Protein AF-0000000070204855 (afdb_homodimer)

Secondary structure (DSSP, 8-state):
---TTTIIIIIHHHHTTGGGGSSS--EEE-TTHHHH-TTS-EEE-S---SGGGHHHHHHHHHHHHHHHTGGG-SEEEE--TT-EE-HHHHHHHHTTS-TTS-EEEE-EE-TTSTT-EE-TTT-EEEEHHHHHIIIIIHHHTHHHHHHHSS-SS---HHHHHHHHHHHTT-EE-----TTS--SEESS-HHHHHSTT-S-TT-HHHHHBSS---SS--TT--EESS--HHHHHHHHIIIII---/---TTTIIIIIHHHHTTGGGGSSS--EEE-TTHHHH-TTS-EEE-S---SGGGHHHHHHHHHHHHHHHTGGG-SEEEE--TT-EE-HHHHHHHHTTS-TTS-EEEE-EE-TTSTT-EE-TTT-EEEEHHHHHIIIIIHHHTHHHHHHHSS-SS---HHHHHHHHHHHTT-EE-----TTS--SEESS-HHHHHSTT-S-TT-HHHHHBSS---SS--TT--EESS--HHHHHHHHIIIII---

Organism: Mizuhopecten yessoensis (NCBI:txid6573)

Solvent-accessible surface area (backbone atoms only — not comparable to full-atom values): 25275 Å² total; per-residue (Å²): 64,48,31,53,84,36,34,63,74,23,34,47,4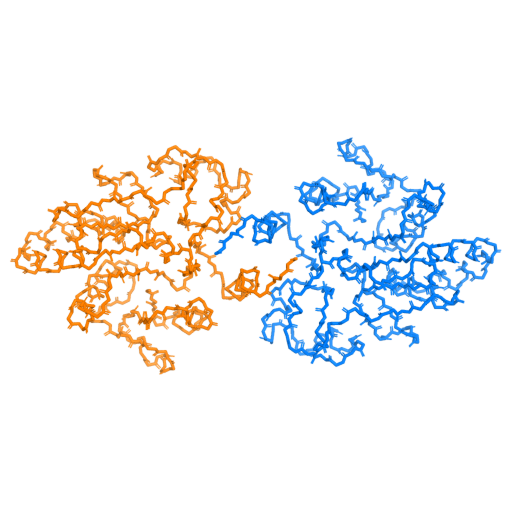6,36,52,74,40,53,42,64,71,44,96,73,70,70,43,41,16,22,63,68,19,42,81,65,34,77,89,49,63,50,44,65,39,101,35,68,79,52,82,90,33,42,42,59,44,53,51,51,47,52,49,49,39,56,75,74,41,42,90,80,46,53,66,48,75,48,42,38,43,33,36,48,51,39,58,64,28,47,49,60,66,47,67,85,54,63,37,79,43,40,30,32,37,31,26,54,25,35,69,100,24,94,85,22,23,37,35,52,50,20,11,36,35,30,14,36,34,24,50,47,38,52,46,54,49,30,58,75,43,28,68,56,36,50,55,70,52,35,72,85,54,98,61,58,44,30,53,43,49,26,44,46,32,50,74,62,63,29,41,72,49,82,56,47,46,100,87,52,21,48,23,35,27,62,44,38,60,42,44,54,53,37,85,78,57,56,58,88,85,38,71,65,70,76,28,50,57,63,79,88,49,90,45,64,30,43,51,42,24,24,28,6,79,42,49,54,56,49,44,50,37,48,46,37,41,70,73,49,50,53,119,64,48,32,54,85,36,35,62,74,23,32,49,44,36,53,74,40,55,42,63,69,45,98,73,70,69,42,41,18,20,64,67,21,41,83,66,32,77,90,47,61,52,45,62,38,101,36,67,80,54,81,88,33,43,44,59,45,52,51,52,48,52,48,50,40,56,76,74,41,41,90,79,45,52,67,48,75,49,42,38,40,33,37,48,51,39,58,64,27,46,50,60,67,47,66,84,54,61,36,79,42,41,30,32,37,31,26,55,24,35,67,101,25,94,83,23,25,36,35,51,49,19,11,35,36,31,16,37,34,25,51,48,38,51,46,55,51,31,58,72,44,28,67,55,37,50,54,71,53,33,71,85,55,99,61,58,45,30,52,43,49,25,45,45,34,50,73,63,61,27,41,71,51,83,57,48,46,100,86,51,20,47,23,36,28,62,44,37,61,41,44,53,53,37,85,78,57,57,58,88,85,38,71,64,71,76,27,51,56,65,79,87,49,89,44,64,30,42,51,42,24,24,29,5,78,42,50,54,57,50,43,50,37,47,46,38,41,69,71,49,49,52,120

Structure (mmCIF, N/CA/C/O backbone):
data_AF-0000000070204855-model_v1
#
loop_
_entity.id
_entity.type
_entity.pdbx_description
1 polymer 'N-acetylgalactosaminide beta-1,3-galactosyltransferase'
#
loop_
_atom_site.group_PDB
_atom_site.id
_atom_site.type_symbol
_atom_site.label_atom_id
_atom_site.label_alt_id
_atom_site.label_comp_id
_atom_site.label_asym_id
_atom_site.label_entity_id
_atom_site.label_seq_id
_atom_site.pdbx_PDB_ins_code
_atom_site.Cartn_x
_atom_site.Cartn_y
_atom_site.Cartn_z
_atom_site.occupancy
_atom_site.B_iso_or_equiv
_atom_site.auth_seq_id
_atom_site.auth_comp_id
_atom_site.auth_asym_id
_atom_site.auth_atom_id
_atom_site.pdbx_PDB_model_num
ATOM 1 N N . MET A 1 1 ? 4.879 17.109 13.07 1 97.69 1 MET A N 1
ATOM 2 C CA . MET A 1 1 ? 4.867 17.078 14.531 1 97.69 1 MET A CA 1
ATOM 3 C C . MET A 1 1 ? 5.391 15.75 15.055 1 97.69 1 MET A C 1
ATOM 5 O O . MET A 1 1 ? 4.973 14.688 14.594 1 97.69 1 MET A O 1
ATOM 9 N N . THR A 1 2 ? 6.324 15.773 15.938 1 97.69 2 THR A N 1
ATOM 10 C CA . THR A 1 2 ? 6.93 14.57 16.5 1 97.69 2 THR A CA 1
ATOM 11 C C . THR A 1 2 ? 7.227 14.773 17.984 1 97.69 2 THR A C 1
ATOM 13 O O . THR A 1 2 ? 6.691 15.688 18.625 1 97.69 2 THR A O 1
ATOM 16 N N . SER A 1 3 ? 7.883 13.797 18.656 1 96.94 3 SER A N 1
ATOM 17 C CA . SER A 1 3 ? 8.195 13.805 20.078 1 96.94 3 SER A CA 1
ATOM 18 C C . SER A 1 3 ? 9.516 13.094 20.359 1 96.94 3 SER A C 1
ATOM 20 O O . SER A 1 3 ? 10.055 12.406 19.5 1 96.94 3 SER A O 1
ATOM 22 N N . PRO A 1 4 ? 10.023 13.32 21.562 1 96 4 PRO A N 1
ATOM 23 C CA . PRO A 1 4 ? 11.242 12.586 21.906 1 96 4 PRO A CA 1
ATOM 24 C C . PRO A 1 4 ? 11.078 11.078 21.781 1 96 4 PRO A C 1
ATOM 26 O O . PRO A 1 4 ? 12.031 10.375 21.453 1 96 4 PRO A O 1
ATOM 29 N N . LEU A 1 5 ? 9.961 10.617 21.969 1 95.38 5 LEU A N 1
ATOM 30 C CA . LEU A 1 5 ? 9.703 9.18 21.969 1 95.38 5 LEU A CA 1
ATOM 31 C C . LEU A 1 5 ? 9.586 8.648 20.547 1 95.38 5 LEU A C 1
ATOM 33 O O . LEU A 1 5 ? 9.883 7.48 20.281 1 95.38 5 LEU A O 1
ATOM 37 N N . THR A 1 6 ? 9.164 9.5 19.562 1 97.12 6 THR A N 1
ATOM 38 C CA . THR A 1 6 ? 8.789 8.961 18.266 1 97.12 6 THR A CA 1
ATOM 39 C C . THR A 1 6 ? 9.672 9.539 17.156 1 97.12 6 THR A C 1
ATOM 41 O O . THR A 1 6 ? 9.594 9.117 16.016 1 97.12 6 THR A O 1
ATOM 44 N N . VAL A 1 7 ? 10.516 10.5 17.5 1 97.75 7 VAL A N 1
ATOM 45 C CA . VAL A 1 7 ? 11.312 11.188 16.484 1 97.75 7 VAL A CA 1
ATOM 46 C C . VAL A 1 7 ? 12.195 10.18 15.758 1 97.75 7 VAL A C 1
ATOM 48 O O . VAL A 1 7 ? 12.344 10.242 14.531 1 97.75 7 VAL A O 1
ATOM 51 N N . VAL A 1 8 ? 12.727 9.211 16.422 1 96.81 8 VAL A N 1
ATOM 52 C CA . VAL A 1 8 ? 13.586 8.211 15.789 1 96.81 8 VAL A CA 1
ATOM 53 C C . VAL A 1 8 ? 12.727 7.109 15.172 1 96.81 8 VAL A C 1
ATOM 55 O O . VAL A 1 8 ? 12.945 6.719 14.023 1 96.81 8 VAL A O 1
ATOM 58 N N . SER A 1 9 ? 11.727 6.656 15.844 1 97.19 9 SER A N 1
ATOM 59 C CA . SER A 1 9 ? 10.961 5.484 15.43 1 97.19 9 SER A CA 1
ATOM 60 C C . SER A 1 9 ? 9.945 5.844 14.352 1 97.19 9 SER A C 1
ATOM 62 O O . SER A 1 9 ? 9.461 4.965 13.633 1 97.19 9 SER A O 1
ATOM 64 N N . LYS A 1 10 ? 9.617 7.113 14.18 1 98.12 10 LYS A N 1
ATOM 65 C CA . LYS A 1 10 ? 8.586 7.48 13.211 1 98.12 10 LYS A CA 1
ATOM 66 C C . LYS A 1 10 ? 9.07 8.594 12.289 1 98.12 10 LYS A C 1
ATOM 68 O O . LYS A 1 10 ? 9.117 8.43 11.07 1 98.12 10 LYS A O 1
ATOM 73 N N . ALA A 1 11 ? 9.547 9.688 12.844 1 98.38 11 ALA A N 1
ATOM 74 C CA . ALA A 1 11 ? 9.875 10.867 12.055 1 98.38 11 ALA A CA 1
ATOM 75 C C . ALA A 1 11 ? 11.008 10.57 11.07 1 98.38 11 ALA A C 1
ATOM 77 O O . ALA A 1 11 ? 11.055 11.141 9.977 1 98.38 11 ALA A O 1
ATOM 78 N N . THR A 1 12 ? 11.898 9.727 11.445 1 97.62 12 THR A N 1
ATOM 79 C CA . THR A 1 12 ? 13 9.344 10.562 1 97.62 12 THR A CA 1
ATOM 80 C C . THR A 1 12 ? 12.461 8.797 9.242 1 97.62 12 THR A C 1
ATOM 82 O O . THR A 1 12 ? 13.023 9.07 8.18 1 97.62 12 THR A O 1
ATOM 85 N N . HIS A 1 13 ? 11.414 8.039 9.273 1 97.88 13 HIS A N 1
ATOM 86 C CA . HIS A 1 13 ? 10.852 7.418 8.078 1 97.88 13 HIS A CA 1
ATOM 87 C C . HIS A 1 13 ? 10.102 8.438 7.223 1 97.88 13 HIS A C 1
ATOM 89 O O . HIS A 1 13 ? 10.039 8.297 6 1 97.88 13 HIS A O 1
ATOM 95 N N . VAL A 1 14 ? 9.562 9.5 7.871 1 98.62 14 VAL A N 1
ATOM 96 C CA . VAL A 1 14 ? 9.016 10.625 7.121 1 98.62 14 VAL A CA 1
ATOM 97 C C . VAL A 1 14 ? 10.125 11.312 6.328 1 98.62 14 VAL A C 1
ATOM 99 O O . VAL A 1 14 ? 9.992 11.531 5.121 1 98.62 14 VAL A O 1
ATOM 102 N N . GLN A 1 15 ? 11.227 11.586 7.02 1 98.12 15 GLN A N 1
ATOM 103 C CA . GLN A 1 15 ? 12.375 12.227 6.391 1 98.12 15 GLN A CA 1
ATOM 104 C C . GLN A 1 15 ? 12.867 11.422 5.195 1 98.12 15 GLN A C 1
ATOM 106 O O . GLN A 1 15 ? 13.281 11.992 4.184 1 98.12 15 GLN A O 1
ATOM 111 N N . ASN A 1 16 ? 12.805 10.117 5.277 1 97.12 16 ASN A N 1
ATOM 112 C CA . ASN A 1 16 ? 13.398 9.227 4.281 1 97.12 16 ASN A CA 1
ATOM 113 C C . ASN A 1 16 ? 12.406 8.906 3.162 1 97.12 16 ASN A C 1
ATOM 115 O O . ASN A 1 16 ? 12.75 8.219 2.203 1 97.12 16 ASN A O 1
ATOM 119 N N . THR A 1 17 ? 11.195 9.359 3.232 1 97.88 17 THR A N 1
ATOM 120 C CA . THR A 1 17 ? 10.195 9.109 2.199 1 97.88 17 THR A CA 1
ATOM 121 C C . THR A 1 17 ? 9.625 10.414 1.666 1 97.88 17 THR A C 1
ATOM 123 O O . THR A 1 17 ? 10.305 11.141 0.938 1 97.88 17 THR A O 1
ATOM 126 N N . TRP A 1 18 ? 8.359 10.773 2.096 1 98.5 18 TRP A N 1
ATOM 127 C CA . TRP A 1 18 ? 7.699 11.906 1.446 1 98.5 18 TRP A CA 1
ATOM 128 C C . TRP A 1 18 ? 8.312 13.227 1.899 1 98.5 18 TRP A C 1
ATOM 130 O O . TRP A 1 18 ? 8.227 14.234 1.194 1 98.5 18 TRP A O 1
ATOM 140 N N . GLY A 1 19 ? 8.984 13.25 3.088 1 98.19 19 GLY A N 1
ATOM 141 C CA . GLY A 1 19 ? 9.625 14.461 3.566 1 98.19 19 GLY A CA 1
ATOM 142 C C . GLY A 1 19 ? 10.664 15.008 2.605 1 98.19 19 GLY A C 1
ATOM 143 O O . GLY A 1 19 ? 10.875 16.219 2.535 1 98.19 19 GLY A O 1
ATOM 144 N N . LYS A 1 20 ? 11.305 14.148 1.823 1 97.44 20 LYS A N 1
ATOM 145 C CA . LYS A 1 20 ? 12.344 14.531 0.873 1 97.44 20 LYS A CA 1
ATOM 146 C C . LYS A 1 20 ? 11.766 15.359 -0.275 1 97.44 20 LYS A C 1
ATOM 148 O O . LYS A 1 20 ? 12.508 16.031 -0.993 1 97.44 20 LYS A O 1
ATOM 153 N N . ARG A 1 21 ? 10.578 15.336 -0.423 1 97.56 21 ARG A N 1
ATOM 154 C CA . ARG A 1 21 ? 9.938 15.969 -1.568 1 97.56 21 ARG A CA 1
ATOM 155 C C . ARG A 1 21 ? 9.453 17.375 -1.214 1 97.56 21 ARG A C 1
ATOM 157 O O . ARG A 1 21 ? 8.984 18.109 -2.082 1 97.56 21 ARG A O 1
ATOM 164 N N . CYS A 1 22 ? 9.539 17.703 0.063 1 98 22 CYS A N 1
ATOM 165 C CA . CYS A 1 22 ? 9.188 19.047 0.505 1 98 22 CYS A CA 1
ATOM 166 C C . CYS A 1 22 ? 10.281 20.047 0.134 1 98 22 CYS A C 1
ATOM 168 O O . CYS A 1 22 ? 11.445 19.672 0 1 98 22 CYS A O 1
ATOM 170 N N . ASN A 1 23 ? 9.875 21.297 -0.132 1 98.12 23 ASN A N 1
ATOM 171 C CA . ASN A 1 23 ? 10.875 22.344 -0.291 1 98.12 23 ASN A CA 1
ATOM 172 C C . ASN A 1 23 ? 11.703 22.531 0.978 1 98.12 23 ASN A C 1
ATOM 174 O O . ASN A 1 23 ? 12.906 22.781 0.907 1 98.12 23 ASN A O 1
ATOM 178 N N . LYS A 1 24 ? 11.047 22.469 2.096 1 98.12 24 LYS A N 1
ATOM 179 C CA . LYS A 1 24 ? 11.648 22.469 3.426 1 98.12 24 LYS A CA 1
ATOM 180 C C . LYS A 1 24 ? 10.82 21.641 4.402 1 98.12 24 LYS A C 1
ATOM 182 O O . LYS A 1 24 ? 9.586 21.719 4.398 1 98.12 24 LYS A O 1
ATOM 187 N N . ILE A 1 25 ? 11.5 20.859 5.219 1 98.19 25 ILE A N 1
ATOM 188 C CA . ILE A 1 25 ? 10.812 20.094 6.246 1 98.19 25 ILE A CA 1
ATOM 189 C C . ILE A 1 25 ? 11.461 20.344 7.605 1 98.19 25 ILE A C 1
ATOM 191 O O . ILE A 1 25 ? 12.688 20.422 7.711 1 98.19 25 ILE A O 1
ATOM 195 N N . LEU A 1 26 ? 10.711 20.594 8.555 1 98.31 26 LEU A N 1
ATOM 196 C CA . LEU A 1 26 ? 11.117 20.734 9.945 1 98.31 26 LEU A CA 1
ATOM 197 C C . LEU A 1 26 ? 10.367 19.75 10.836 1 98.31 26 LEU A C 1
ATOM 199 O O . LEU A 1 26 ? 9.164 19.531 10.656 1 98.31 26 LEU A O 1
ATOM 203 N N . PHE A 1 27 ? 11.055 19.125 11.75 1 98.44 27 PHE A N 1
ATOM 204 C CA . PHE A 1 27 ? 10.422 18.266 12.734 1 98.44 27 PHE A CA 1
ATOM 205 C C . PHE A 1 27 ? 10.266 18.984 14.07 1 98.44 27 PHE A C 1
ATOM 207 O O . PHE A 1 27 ? 11.227 19.125 14.82 1 98.44 27 PHE A O 1
ATOM 214 N N . MET A 1 28 ? 9.008 19.422 14.328 1 98.12 28 MET A N 1
ATOM 215 C CA . MET A 1 28 ? 8.672 20.156 15.539 1 98.12 28 MET A CA 1
ATOM 216 C C . MET A 1 28 ? 8.477 19.219 16.719 1 98.12 28 MET A C 1
ATOM 218 O O . MET A 1 28 ? 7.594 18.359 16.688 1 98.12 28 MET A O 1
ATOM 222 N N . GLY A 1 29 ? 9.297 19.328 17.734 1 97.25 29 GLY A N 1
ATOM 223 C CA . GLY A 1 29 ? 9.211 18.469 18.906 1 97.25 29 GLY A CA 1
ATOM 224 C C . GLY A 1 29 ? 9.336 19.219 20.219 1 97.25 29 GLY A C 1
ATOM 225 O O . GLY A 1 29 ? 9.75 20.375 20.234 1 97.25 29 GLY A O 1
ATOM 226 N N . SER A 1 30 ? 8.875 18.531 21.281 1 96.06 30 SER A N 1
ATOM 227 C CA . SER A 1 30 ? 8.984 19.078 22.625 1 96.06 30 SER A CA 1
ATOM 228 C C . SER A 1 30 ? 10.406 18.953 23.156 1 96.06 30 SER A C 1
ATOM 230 O O . SER A 1 30 ? 11.297 18.453 22.453 1 96.06 30 SER A O 1
ATOM 232 N N . ASN A 1 31 ? 10.531 19.438 24.359 1 92.81 31 ASN A N 1
ATOM 233 C CA . ASN A 1 31 ? 11.836 19.391 25.016 1 92.81 31 ASN A CA 1
ATOM 234 C C . ASN A 1 31 ? 12.422 17.984 25 1 92.81 31 ASN A C 1
ATOM 236 O O . ASN A 1 31 ? 11.727 17.016 25.312 1 92.81 31 ASN A O 1
ATOM 240 N N . GLY A 1 32 ? 13.711 17.938 24.578 1 93.62 32 GLY A N 1
ATOM 241 C CA . GLY A 1 32 ? 14.398 16.656 24.578 1 93.62 32 GLY A CA 1
ATOM 242 C C . GLY A 1 32 ? 14.391 15.961 23.234 1 93.62 32 GLY A C 1
ATOM 243 O O . GLY A 1 32 ? 15.055 14.938 23.047 1 93.62 32 GLY A O 1
ATOM 244 N N . THR A 1 33 ? 13.711 16.516 22.281 1 95.25 33 THR A N 1
ATOM 245 C CA . THR A 1 33 ? 13.57 15.859 20.984 1 95.25 33 THR A CA 1
ATOM 246 C C . THR A 1 33 ? 14.875 15.938 20.188 1 95.25 33 THR A C 1
ATOM 248 O O . THR A 1 33 ? 15.281 14.961 19.562 1 95.25 33 THR A O 1
ATOM 251 N N . GLN A 1 34 ? 15.539 17.047 20.234 1 94.38 34 GLN A N 1
ATOM 252 C CA . GLN A 1 34 ? 16.719 17.281 19.406 1 94.38 34 GLN A CA 1
ATOM 253 C C . GLN A 1 34 ? 17.844 16.328 19.75 1 94.38 34 GLN A C 1
ATOM 255 O O . GLN A 1 34 ? 18.547 15.844 18.859 1 94.38 34 GLN A O 1
ATOM 260 N N . VAL A 1 35 ? 18.031 16.016 20.984 1 94.06 35 VAL A N 1
ATOM 261 C CA . VAL A 1 35 ? 19.141 15.164 21.422 1 94.06 35 VAL A CA 1
ATOM 262 C C . VAL A 1 35 ? 18.922 13.734 20.938 1 94.06 35 VAL A C 1
ATOM 264 O O . VAL A 1 35 ? 19.875 12.984 20.75 1 94.06 35 VAL A O 1
ATOM 267 N N . LYS A 1 36 ? 17.688 13.406 20.719 1 93.88 36 LYS A N 1
ATOM 268 C CA . LYS A 1 36 ? 17.359 12.039 20.297 1 93.88 36 LYS A CA 1
ATOM 269 C C . LYS A 1 36 ? 17.625 11.852 18.812 1 93.88 36 LYS A C 1
ATOM 271 O O . LYS A 1 36 ? 17.797 10.727 18.344 1 93.88 36 LYS A O 1
ATOM 276 N N . ALA A 1 37 ? 17.562 12.844 18.047 1 93 37 ALA A N 1
ATOM 277 C CA . ALA A 1 37 ? 17.672 12.719 16.594 1 93 37 ALA A CA 1
ATOM 278 C C . ALA A 1 37 ? 18.5 13.867 16 1 93 37 ALA A C 1
ATOM 280 O O . ALA A 1 37 ? 17.953 14.734 15.312 1 93 37 ALA A O 1
ATOM 281 N N . LYS A 1 38 ? 19.75 13.781 16.016 1 90.75 38 LYS A N 1
ATOM 282 C CA . LYS A 1 38 ? 20.656 14.828 15.555 1 90.75 38 LYS A CA 1
ATOM 283 C C . LYS A 1 38 ? 20.734 14.867 14.031 1 90.75 38 LYS A C 1
ATOM 285 O O . LYS A 1 38 ? 21.141 15.867 13.445 1 90.75 38 LYS A O 1
ATOM 290 N N . HIS A 1 39 ? 20.297 13.828 13.422 1 91.44 39 HIS A N 1
ATOM 291 C CA . HIS A 1 39 ? 20.391 13.711 11.969 1 91.44 39 HIS A CA 1
ATOM 292 C C . HIS A 1 39 ? 19.188 14.328 11.281 1 91.44 39 HIS A C 1
ATOM 294 O O . HIS A 1 39 ? 19.125 14.383 10.047 1 91.44 39 HIS A O 1
ATOM 300 N N . LEU A 1 40 ? 18.203 14.727 12.07 1 96.62 40 LEU A N 1
ATOM 301 C CA . LEU A 1 40 ? 16.984 15.32 11.523 1 96.62 40 LEU A CA 1
ATOM 302 C C . LEU A 1 40 ? 16.953 16.828 11.797 1 96.62 40 LEU A C 1
ATOM 304 O O . LEU A 1 40 ? 17.547 17.297 12.766 1 96.62 40 LEU A O 1
ATOM 308 N N . PRO A 1 41 ? 16.406 17.562 10.945 1 97.12 41 PRO A N 1
ATOM 309 C CA . PRO A 1 41 ? 16.219 19 11.219 1 97.12 41 PRO A CA 1
ATOM 310 C C . PRO A 1 41 ? 15.125 19.25 12.258 1 97.12 41 PRO A C 1
ATOM 312 O O . PRO A 1 41 ? 14.07 19.797 11.93 1 97.12 41 PRO A O 1
ATOM 315 N N . VAL A 1 42 ? 15.461 19.031 13.477 1 97.75 42 VAL A N 1
ATOM 316 C CA . VAL A 1 42 ? 14.523 19.141 14.594 1 97.75 42 VAL A CA 1
ATOM 317 C C . VAL A 1 42 ? 14.516 20.578 15.125 1 97.75 42 VAL A C 1
ATOM 319 O O . VAL A 1 42 ? 15.57 21.203 15.258 1 97.75 42 VAL A O 1
ATOM 322 N N . VAL A 1 43 ? 13.359 21.125 15.273 1 97.62 43 VAL A N 1
ATOM 323 C CA . VAL A 1 43 ? 13.156 22.344 16.062 1 97.62 43 VAL A CA 1
ATOM 324 C C . VAL A 1 43 ? 12.57 22 17.422 1 97.62 43 VAL A C 1
ATOM 326 O O . VAL A 1 43 ? 11.438 21.516 17.516 1 97.62 43 VAL A O 1
ATOM 329 N N . GLU A 1 44 ? 13.352 22.188 18.391 1 96.94 44 GLU A N 1
ATOM 330 C CA . GLU A 1 44 ? 12.875 21.922 19.75 1 96.94 44 GLU A CA 1
ATOM 331 C C . GLU A 1 44 ? 12.078 23.109 20.297 1 96.94 44 GLU A C 1
ATOM 333 O O . GLU A 1 44 ? 12.641 24.188 20.516 1 96.94 44 GLU A O 1
ATOM 338 N N . LEU A 1 45 ? 10.828 22.875 20.516 1 96.25 45 LEU A N 1
ATOM 339 C CA . LEU A 1 45 ? 9.93 23.922 21 1 96.25 45 LEU A CA 1
ATOM 340 C C . LEU A 1 45 ? 9.898 23.938 22.531 1 96.25 45 LEU A C 1
ATOM 342 O O . LEU A 1 45 ? 10.109 22.906 23.172 1 96.25 45 LEU A O 1
ATOM 346 N N . PRO A 1 46 ? 9.727 25.141 23.109 1 94.19 46 PRO A N 1
ATOM 347 C CA . PRO A 1 46 ? 9.688 25.266 24.562 1 94.19 46 PRO A CA 1
ATOM 348 C C . PRO A 1 46 ? 8.367 24.797 25.172 1 94.19 46 PRO A C 1
ATOM 350 O O . PRO A 1 46 ? 7.641 25.594 25.766 1 94.19 46 PRO A O 1
ATOM 353 N N . VAL A 1 47 ? 8.055 23.516 25 1 93.56 47 VAL A N 1
ATOM 354 C CA . VAL A 1 47 ? 6.809 22.938 25.469 1 93.56 47 VAL A CA 1
ATOM 355 C C . VAL A 1 47 ? 7.078 21.562 26.062 1 93.56 47 VAL A C 1
ATOM 357 O O . VAL A 1 47 ? 8.008 20.859 25.656 1 93.56 47 VAL A O 1
ATOM 360 N N . LYS A 1 48 ? 6.25 21.203 27.094 1 91.44 48 LYS A N 1
ATOM 361 C CA . LYS A 1 48 ? 6.336 19.859 27.672 1 91.44 48 LYS A CA 1
ATOM 362 C C . LYS A 1 48 ? 5.738 18.812 26.75 1 91.44 48 LYS A C 1
ATOM 364 O O . LYS A 1 48 ? 4.98 19.141 25.828 1 91.44 48 LYS A O 1
ATOM 369 N N . GLU A 1 49 ? 6.18 17.562 26.969 1 91.12 49 GLU A N 1
ATOM 370 C CA . GLU A 1 49 ? 5.645 16.469 26.172 1 91.12 49 GLU A CA 1
ATOM 371 C C . GLU A 1 49 ? 4.309 15.977 26.719 1 91.12 49 GLU A C 1
ATOM 373 O O . GLU A 1 49 ? 4.105 15.953 27.938 1 91.12 49 GLU A O 1
ATOM 378 N N . GLY A 1 50 ? 3.439 15.539 25.828 1 86.69 50 GLY A N 1
ATOM 379 C CA . GLY A 1 50 ? 2.152 14.992 26.234 1 86.69 50 GLY A CA 1
ATOM 380 C C . GLY A 1 50 ? 1.007 15.469 25.359 1 86.69 50 GLY A C 1
ATOM 381 O O . GLY A 1 50 ? 1.05 16.562 24.812 1 86.69 50 GLY A O 1
ATOM 382 N N . ARG A 1 51 ? -0.027 14.648 25.297 1 83.19 51 ARG A N 1
ATOM 383 C CA . ARG A 1 51 ? -1.184 14.969 24.469 1 83.19 51 ARG A CA 1
ATOM 384 C C . ARG A 1 51 ? -1.842 16.266 24.922 1 83.19 51 ARG A C 1
ATOM 386 O O . ARG A 1 51 ? -2.377 17.016 24.109 1 83.19 51 ARG A O 1
ATOM 393 N N . GLU A 1 52 ? -1.738 16.516 26.203 1 83.81 52 GLU A N 1
ATOM 394 C CA . GLU A 1 52 ? -2.379 17.688 26.781 1 83.81 52 GLU A CA 1
ATOM 395 C C . GLU A 1 52 ? -1.668 18.969 26.344 1 83.81 52 GLU A C 1
ATOM 397 O O . GLU A 1 52 ? -2.219 20.062 26.453 1 83.81 52 GLU A O 1
ATOM 402 N N . TYR A 1 53 ? -0.504 18.812 25.812 1 87.31 53 TYR A N 1
ATOM 403 C CA . TYR A 1 53 ? 0.264 20 25.438 1 87.31 53 TYR A CA 1
ATOM 404 C C . TYR A 1 53 ? 0.359 20.125 23.922 1 87.31 53 TYR A C 1
ATOM 406 O O . TYR A 1 53 ? 1.167 20.906 23.406 1 87.31 53 TYR A O 1
ATOM 414 N N . LEU A 1 54 ? -0.425 19.344 23.219 1 90.44 54 LEU A N 1
ATOM 415 C CA . LEU A 1 54 ? -0.322 19.328 21.766 1 90.44 54 LEU A CA 1
ATOM 416 C C . LEU A 1 54 ? -0.716 20.672 21.172 1 90.44 54 LEU A C 1
ATOM 418 O O . LEU A 1 54 ? -0.129 21.109 20.188 1 90.44 54 LEU A O 1
ATOM 422 N N . TRP A 1 55 ? -1.688 21.312 21.766 1 89.38 55 TRP A N 1
ATOM 423 C CA . TRP A 1 55 ? -2.072 22.625 21.25 1 89.38 55 TRP A CA 1
ATOM 424 C C . TRP A 1 55 ? -0.949 23.641 21.453 1 89.38 55 TRP A C 1
ATOM 426 O O . TRP A 1 55 ? -0.631 24.406 20.547 1 89.38 55 TRP A O 1
ATOM 436 N N . GLN A 1 56 ? -0.403 23.625 22.641 1 87.38 56 GLN A N 1
ATOM 437 C CA . GLN A 1 56 ? 0.719 24.516 22.891 1 87.38 56 GLN A CA 1
ATOM 438 C C . GLN A 1 56 ? 1.866 24.25 21.922 1 87.38 56 GLN A C 1
ATOM 440 O O . GLN A 1 56 ? 2.51 25.188 21.438 1 87.38 56 GLN A O 1
ATOM 445 N N . LYS A 1 57 ? 2.133 23.031 21.672 1 92.19 57 LYS A N 1
ATOM 446 C CA . LYS A 1 57 ? 3.182 22.656 20.734 1 92.19 57 LYS A CA 1
ATOM 447 C C . LYS A 1 57 ? 2.889 23.203 19.344 1 92.19 57 LYS A C 1
ATOM 449 O O . LYS A 1 57 ? 3.777 23.766 18.688 1 92.19 57 LYS A O 1
ATOM 454 N N . THR A 1 58 ? 1.649 23.094 18.891 1 93.75 58 THR A N 1
ATOM 455 C CA . THR A 1 58 ? 1.235 23.578 17.578 1 93.75 58 THR A CA 1
ATOM 456 C C . THR A 1 58 ? 1.357 25.094 17.5 1 93.75 58 THR A C 1
ATOM 458 O O . THR A 1 58 ? 1.853 25.641 16.516 1 93.75 58 THR A O 1
ATOM 461 N N . LYS A 1 59 ? 0.977 25.766 18.531 1 89.69 59 LYS A N 1
ATOM 462 C CA . LYS A 1 59 ? 1.097 27.219 18.594 1 89.69 59 LYS A CA 1
ATOM 463 C C . LYS A 1 59 ? 2.553 27.656 18.453 1 89.69 59 LYS A C 1
ATOM 465 O O . LYS A 1 59 ? 2.869 28.531 17.641 1 89.69 59 LYS A O 1
ATOM 470 N N . GLU A 1 60 ? 3.367 27.031 19.281 1 92.38 60 GLU A N 1
ATOM 471 C CA . GLU A 1 60 ? 4.785 27.375 19.266 1 92.38 60 GLU A CA 1
ATOM 472 C C . GLU A 1 60 ? 5.41 27.078 17.906 1 92.38 60 GLU A C 1
ATOM 474 O O . GLU A 1 60 ? 6.316 27.781 17.453 1 92.38 60 GLU A O 1
ATOM 479 N N . ALA A 1 61 ? 4.953 26.062 17.266 1 95.19 61 ALA A N 1
ATOM 480 C CA . ALA A 1 61 ? 5.449 25.719 15.938 1 95.19 61 ALA A CA 1
ATOM 481 C C . ALA A 1 61 ? 5.137 26.812 14.93 1 95.19 61 ALA A C 1
ATOM 483 O O . ALA A 1 61 ? 6.008 27.219 14.156 1 95.19 61 ALA A O 1
ATOM 484 N N . PHE A 1 62 ? 3.885 27.312 14.938 1 94.69 62 PHE A N 1
ATOM 485 C CA . PHE A 1 62 ? 3.518 28.359 13.984 1 94.69 62 PHE A CA 1
ATOM 486 C C . PHE A 1 62 ? 4.207 29.672 14.32 1 94.69 62 PHE A C 1
ATOM 488 O O . PHE A 1 62 ? 4.551 30.438 13.422 1 94.69 62 PHE A O 1
ATOM 495 N N . LEU A 1 63 ? 4.457 29.875 15.609 1 92.06 63 LEU A N 1
ATOM 496 C CA . LEU A 1 63 ? 5.242 31.047 16 1 92.06 63 LEU A CA 1
ATOM 497 C C . LEU A 1 63 ? 6.652 30.969 15.422 1 92.06 63 LEU A C 1
ATOM 499 O O . LEU A 1 63 ? 7.176 31.953 14.914 1 92.06 63 LEU A O 1
ATOM 503 N N . HIS A 1 64 ? 7.227 29.812 15.555 1 94.31 64 HIS A N 1
ATOM 504 C CA . HIS A 1 64 ? 8.555 29.594 15 1 94.31 64 HIS A CA 1
ATOM 505 C C . HIS A 1 64 ? 8.57 29.828 13.492 1 94.31 64 HIS A C 1
ATOM 507 O O . HIS A 1 64 ? 9.453 30.531 12.984 1 94.31 64 HIS A O 1
ATOM 513 N N . ILE A 1 65 ? 7.621 29.312 12.781 1 96.12 65 ILE A N 1
ATOM 514 C CA . ILE A 1 65 ? 7.516 29.438 11.328 1 96.12 65 ILE A CA 1
ATOM 515 C C . ILE A 1 65 ? 7.344 30.891 10.938 1 96.12 65 ILE A C 1
ATOM 517 O O . ILE A 1 65 ? 7.949 31.359 9.969 1 96.12 65 ILE A O 1
ATOM 521 N N . TYR A 1 66 ? 6.5 31.547 11.641 1 94.88 66 TYR A N 1
ATOM 522 C CA . TYR A 1 66 ? 6.266 32.969 11.398 1 94.88 66 TYR A CA 1
ATOM 523 C C . TYR A 1 66 ? 7.566 33.75 11.469 1 94.88 66 TYR A C 1
ATOM 525 O O . TYR A 1 66 ? 7.832 34.594 10.602 1 94.88 66 TYR A O 1
ATOM 533 N N . SER A 1 67 ? 8.391 33.469 12.414 1 93.44 67 SER A N 1
ATOM 534 C CA . SER A 1 67 ? 9.617 34.219 12.664 1 93.44 67 SER A CA 1
ATOM 535 C C . SER A 1 67 ? 10.719 33.812 11.695 1 93.44 67 SER A C 1
ATOM 537 O O . SER A 1 67 ? 11.516 34.656 11.266 1 93.44 67 SER A O 1
ATOM 539 N N . SER A 1 68 ? 10.734 32.594 11.281 1 94.75 68 SER A N 1
ATOM 540 C CA . SER A 1 68 ? 11.914 32.094 10.578 1 94.75 68 SER A CA 1
ATOM 541 C C . SER A 1 68 ? 11.656 32 9.078 1 94.75 68 SER A C 1
ATOM 543 O O . SER A 1 68 ? 12.562 32.219 8.266 1 94.75 68 SER A O 1
ATOM 545 N N . ASP A 1 69 ? 10.406 31.672 8.734 1 95.31 69 ASP A N 1
ATOM 546 C CA . ASP A 1 69 ? 10.266 31.156 7.371 1 95.31 69 ASP A CA 1
ATOM 547 C C . ASP A 1 69 ? 9.031 31.766 6.691 1 95.31 69 ASP A C 1
ATOM 549 O O . ASP A 1 69 ? 8.75 31.453 5.527 1 95.31 69 ASP A O 1
ATOM 553 N N . LEU A 1 70 ? 8.344 32.594 7.301 1 95.88 70 LEU A N 1
ATOM 554 C CA . LEU A 1 70 ? 7.035 33 6.797 1 95.88 70 LEU A CA 1
ATOM 555 C C . LEU A 1 70 ? 7.145 33.531 5.367 1 95.88 70 LEU A C 1
ATOM 557 O O . LEU A 1 70 ? 6.363 33.125 4.496 1 95.88 70 LEU A O 1
ATOM 561 N N . ASN A 1 71 ? 8.148 34.344 5.109 1 96.56 71 ASN A N 1
ATOM 562 C CA . ASN A 1 71 ? 8.234 35 3.818 1 96.56 71 ASN A CA 1
ATOM 563 C C . ASN A 1 71 ? 8.984 34.156 2.793 1 96.56 71 ASN A C 1
ATOM 565 O O . ASN A 1 71 ? 9.078 34.531 1.623 1 96.56 71 ASN A O 1
ATOM 569 N N . ASN A 1 72 ? 9.43 33 3.16 1 97.94 72 ASN A N 1
ATOM 570 C CA . ASN A 1 72 ? 10.219 32.156 2.275 1 97.94 72 ASN A CA 1
ATOM 571 C C . ASN A 1 72 ? 9.336 31.141 1.536 1 97.94 72 ASN A C 1
ATOM 573 O O . ASN A 1 72 ? 9.766 30.547 0.547 1 97.94 72 ASN A O 1
ATOM 577 N N . TYR A 1 73 ? 8.078 31 2.035 1 98.19 73 TYR A N 1
ATOM 578 C CA . TYR A 1 73 ? 7.219 29.969 1.453 1 98.19 73 TYR A CA 1
ATOM 579 C C . TYR A 1 73 ? 5.777 30.453 1.349 1 98.19 73 TYR A C 1
ATOM 581 O O . TYR A 1 73 ? 5.387 31.406 2.033 1 98.19 73 TYR A O 1
ATOM 589 N N . ASP A 1 74 ? 5.027 29.828 0.47 1 98.44 74 ASP A N 1
ATOM 590 C CA . ASP A 1 74 ? 3.654 30.234 0.178 1 98.44 74 ASP A CA 1
ATOM 591 C C . ASP A 1 74 ? 2.662 29.469 1.05 1 98.44 74 ASP A C 1
ATOM 593 O O . ASP A 1 74 ? 1.619 30 1.431 1 98.44 74 ASP A O 1
ATOM 597 N N . TRP A 1 75 ? 2.971 28.234 1.306 1 98.81 75 TRP A N 1
ATOM 598 C CA . TRP A 1 75 ? 2.074 27.328 2.02 1 98.81 75 TRP A CA 1
ATOM 599 C C . TRP A 1 75 ? 2.822 26.562 3.104 1 98.81 75 TRP A C 1
ATOM 601 O O . TRP A 1 75 ? 4.004 26.25 2.949 1 98.81 75 TRP A O 1
ATOM 611 N N . PHE A 1 76 ? 2.109 26.234 4.191 1 98.81 76 PHE A N 1
ATOM 612 C CA . PHE A 1 76 ? 2.709 25.594 5.355 1 98.81 76 PHE A CA 1
ATOM 613 C C . PHE A 1 76 ? 1.879 24.391 5.801 1 98.81 76 PHE A C 1
ATOM 615 O O . PHE A 1 76 ? 0.766 24.562 6.305 1 98.81 7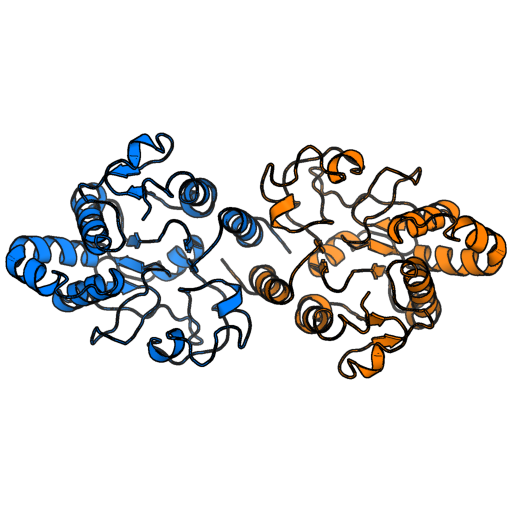6 PHE A O 1
ATOM 622 N N . LEU A 1 77 ? 2.418 23.203 5.621 1 98.88 77 LEU A N 1
ATOM 623 C CA . LEU A 1 77 ? 1.748 21.953 5.945 1 98.88 77 LEU A CA 1
ATOM 624 C C . LEU A 1 77 ? 2.125 21.484 7.344 1 98.88 77 LEU A C 1
ATOM 626 O O . LEU A 1 77 ? 3.309 21.422 7.684 1 98.88 77 LEU A O 1
ATOM 630 N N . LYS A 1 78 ? 1.151 21.281 8.148 1 98.75 78 LYS A N 1
ATOM 631 C CA . LYS A 1 78 ? 1.328 20.516 9.383 1 98.75 78 LYS A CA 1
ATOM 632 C C . LYS A 1 78 ? 0.898 19.062 9.203 1 98.75 78 LYS A C 1
ATOM 634 O O . LYS A 1 78 ? -0.221 18.797 8.758 1 98.75 78 LYS A O 1
ATOM 639 N N . ALA A 1 79 ? 1.697 18.141 9.5 1 98.75 79 ALA A N 1
ATOM 640 C CA . ALA A 1 79 ? 1.411 16.703 9.5 1 98.75 79 ALA A CA 1
ATOM 641 C C . ALA A 1 79 ? 2.082 16.016 10.688 1 98.75 79 ALA A C 1
ATOM 643 O O . ALA A 1 79 ? 3.01 16.562 11.289 1 98.75 79 ALA A O 1
ATOM 644 N N . ASP A 1 80 ? 1.601 14.898 11.055 1 98.12 80 ASP A N 1
ATOM 645 C CA . ASP A 1 80 ? 2.191 14.109 12.133 1 98.12 80 ASP A CA 1
ATOM 646 C C . ASP A 1 80 ? 3.244 13.148 11.602 1 98.12 80 ASP A C 1
ATOM 648 O O . ASP A 1 80 ? 3.35 12.938 10.391 1 98.12 80 ASP A O 1
ATOM 652 N N . ASP A 1 81 ? 3.979 12.555 12.539 1 98.44 81 ASP A N 1
ATOM 653 C CA . ASP A 1 81 ? 5.086 11.695 12.125 1 98.44 81 ASP A CA 1
ATOM 654 C C . ASP A 1 81 ? 4.586 10.305 11.734 1 98.44 81 ASP A C 1
ATOM 656 O O . ASP A 1 81 ? 5.387 9.406 11.453 1 98.44 81 ASP A O 1
ATOM 660 N N . ASP A 1 82 ? 3.238 10.094 11.672 1 98.69 82 ASP A N 1
ATOM 661 C CA . ASP A 1 82 ? 2.65 8.875 11.109 1 98.69 82 ASP A CA 1
ATOM 662 C C . ASP A 1 82 ? 1.64 9.211 10.016 1 98.69 82 ASP A C 1
ATOM 664 O O . ASP A 1 82 ? 0.712 8.438 9.766 1 98.69 82 ASP A O 1
ATOM 668 N N . THR A 1 83 ? 1.749 10.422 9.469 1 98.88 83 THR A N 1
ATOM 669 C CA . THR A 1 83 ? 1 10.836 8.281 1 98.88 83 THR A CA 1
ATOM 670 C C . THR A 1 83 ? 1.849 10.68 7.027 1 98.88 83 THR A C 1
ATOM 672 O O . THR A 1 83 ? 3.033 11.016 7.023 1 98.88 83 THR A O 1
ATOM 675 N N . TYR A 1 84 ? 1.331 10.055 5.977 1 98.88 84 TYR A N 1
ATOM 676 C CA . TYR A 1 84 ? 1.973 10.023 4.668 1 98.88 84 TYR A CA 1
ATOM 677 C C . TYR A 1 84 ? 1.332 11.031 3.723 1 98.88 84 TYR A C 1
ATOM 679 O O . TYR A 1 84 ? 0.112 11.039 3.543 1 98.88 84 TYR A O 1
ATOM 687 N N . VAL A 1 85 ? 2.168 11.844 3.148 1 98.88 85 VAL A N 1
ATOM 688 C CA . VAL A 1 85 ? 1.678 12.906 2.271 1 98.88 85 VAL A CA 1
ATOM 689 C C . VAL A 1 85 ? 2.211 12.688 0.856 1 98.88 85 VAL A C 1
ATOM 691 O O . VAL A 1 85 ? 3.404 12.445 0.667 1 98.88 85 VAL A O 1
ATOM 694 N N . ILE A 1 86 ? 1.319 12.703 -0.096 1 98.62 86 ILE A N 1
ATOM 695 C CA . ILE A 1 86 ? 1.705 12.781 -1.501 1 98.62 86 ILE A CA 1
ATOM 696 C C . ILE A 1 86 ? 1.897 14.234 -1.907 1 98.62 86 ILE A C 1
ATOM 698 O O . ILE A 1 86 ? 0.958 14.891 -2.369 1 98.62 86 ILE A O 1
ATOM 702 N N . VAL A 1 87 ? 3.119 14.664 -1.812 1 98.44 87 VAL A N 1
ATOM 703 C CA . VAL A 1 87 ? 3.459 16.078 -1.87 1 98.44 87 VAL A CA 1
ATOM 704 C C . VAL A 1 87 ? 3.107 16.641 -3.246 1 98.44 87 VAL A C 1
ATOM 706 O O . VAL A 1 87 ? 2.65 17.781 -3.359 1 98.44 87 VAL A O 1
ATOM 709 N N . GLU A 1 88 ? 3.242 15.867 -4.332 1 98.19 88 GLU A N 1
ATOM 710 C CA . GLU A 1 88 ? 2.914 16.297 -5.684 1 98.19 88 GLU A CA 1
ATOM 711 C C . GLU A 1 88 ? 1.425 16.609 -5.82 1 98.19 88 GLU A C 1
ATOM 713 O O . GLU A 1 88 ? 1.041 17.578 -6.477 1 98.19 88 GLU A O 1
ATOM 718 N N . ASN A 1 89 ? 0.643 15.773 -5.203 1 98.56 89 ASN A N 1
ATOM 719 C CA . ASN A 1 89 ? -0.794 16.016 -5.246 1 98.56 89 ASN A CA 1
ATOM 720 C C . ASN A 1 89 ? -1.175 17.266 -4.453 1 98.56 89 ASN A C 1
ATOM 722 O O . ASN A 1 89 ? -2.076 18.016 -4.848 1 98.56 89 ASN A O 1
ATOM 726 N N . LEU A 1 90 ? -0.477 17.5 -3.297 1 98.75 90 LEU A N 1
ATOM 727 C CA . LEU A 1 90 ? -0.692 18.734 -2.547 1 98.75 90 LEU A CA 1
ATOM 728 C C . LEU A 1 90 ? -0.318 19.953 -3.383 1 98.75 90 LEU A C 1
ATOM 730 O O . LEU A 1 90 ? -1.073 20.922 -3.443 1 98.75 90 LEU A O 1
ATOM 734 N N . ARG A 1 91 ? 0.799 19.906 -4.078 1 98.44 91 ARG A N 1
ATOM 735 C CA . ARG A 1 91 ? 1.257 21 -4.922 1 98.44 91 ARG A CA 1
ATOM 736 C C . ARG A 1 91 ? 0.271 21.266 -6.055 1 98.44 91 ARG A C 1
ATOM 738 O O . ARG A 1 91 ? -0.034 22.422 -6.359 1 98.44 91 ARG A O 1
ATOM 745 N N . HIS A 1 92 ? -0.16 20.188 -6.641 1 98.19 92 HIS A N 1
ATOM 746 C CA . HIS A 1 92 ? -1.127 20.328 -7.723 1 98.19 92 HIS A CA 1
ATOM 747 C C . HIS A 1 92 ? -2.412 20.984 -7.234 1 98.19 92 HIS A C 1
ATOM 749 O O . HIS A 1 92 ? -2.967 21.859 -7.91 1 98.19 92 HIS A O 1
ATOM 755 N N . PHE A 1 93 ? -2.85 20.594 -6.133 1 98.56 93 PHE A N 1
ATOM 756 C CA . PHE A 1 93 ? -4.062 21.156 -5.551 1 98.56 93 PHE A CA 1
ATOM 757 C C . PHE A 1 93 ? -3.895 22.641 -5.266 1 98.56 93 PHE A C 1
ATOM 759 O O . PHE A 1 93 ? -4.809 23.438 -5.5 1 98.56 93 PHE A O 1
ATOM 766 N N . LEU A 1 94 ? -2.719 23.031 -4.773 1 98.62 94 LEU A N 1
ATOM 767 C CA . LEU A 1 94 ? -2.486 24.391 -4.305 1 98.62 94 LEU A CA 1
ATOM 768 C C . LEU A 1 94 ? -2.088 25.312 -5.457 1 98.62 94 LEU A C 1
ATOM 770 O O . LEU A 1 94 ? -2.078 26.531 -5.312 1 98.62 94 LEU A O 1
ATOM 774 N N . ARG A 1 95 ? -1.817 24.797 -6.602 1 97.62 95 ARG A N 1
ATOM 775 C CA . ARG A 1 95 ? -1.215 25.531 -7.711 1 97.62 95 ARG A CA 1
ATOM 776 C C . ARG A 1 95 ? -2.094 26.688 -8.141 1 97.62 95 ARG A C 1
ATOM 778 O O . ARG A 1 95 ? -1.587 27.734 -8.586 1 97.62 95 ARG A O 1
ATOM 785 N N . ASP A 1 96 ? -3.379 26.531 -8.031 1 97.38 96 ASP A N 1
ATOM 786 C CA . ASP A 1 96 ? -4.277 27.594 -8.484 1 97.38 96 ASP A CA 1
ATOM 787 C C . ASP A 1 96 ? -4.875 28.344 -7.301 1 97.38 96 ASP A C 1
ATOM 789 O O . ASP A 1 96 ? -5.91 29 -7.434 1 97.38 96 ASP A O 1
ATOM 793 N N . LYS A 1 97 ? -4.371 28.156 -6.109 1 98.44 97 LYS A N 1
ATOM 794 C CA . LYS A 1 97 ? -4.816 28.875 -4.918 1 98.44 97 LYS A CA 1
ATOM 795 C C . LYS A 1 97 ? -3.906 30.062 -4.621 1 98.44 97 LYS A C 1
ATOM 797 O O . LYS A 1 97 ? -2.762 30.109 -5.074 1 98.44 97 LYS A O 1
ATOM 802 N N . ASP A 1 98 ? -4.449 31 -3.918 1 98.44 98 ASP A N 1
ATOM 803 C CA . ASP A 1 98 ? -3.736 32.25 -3.617 1 98.44 98 ASP A CA 1
ATOM 804 C C . ASP A 1 98 ? -3.229 32.25 -2.178 1 98.44 98 ASP A C 1
ATOM 806 O O . ASP A 1 98 ? -4.023 32.281 -1.235 1 98.44 98 ASP A O 1
ATOM 810 N N . GLN A 1 99 ? -1.918 32.312 -1.969 1 97.88 99 GLN A N 1
ATOM 811 C CA . GLN A 1 99 ? -1.299 32.281 -0.647 1 97.88 99 GLN A CA 1
ATOM 812 C C . GLN A 1 99 ? -1.587 33.562 0.125 1 97.88 99 GLN A C 1
ATOM 814 O O . GLN A 1 99 ? -1.369 33.625 1.336 1 97.88 99 GLN A O 1
ATOM 819 N N . ASN A 1 100 ? -2.059 34.562 -0.595 1 98.12 100 ASN A N 1
ATOM 820 C CA . ASN A 1 100 ? -2.375 35.844 0.056 1 98.12 100 ASN A CA 1
ATOM 821 C C . ASN A 1 100 ? -3.801 35.844 0.597 1 98.12 100 ASN A C 1
ATOM 823 O O . ASN A 1 100 ? -4.199 36.781 1.286 1 98.12 100 ASN A O 1
ATOM 827 N N . GLU A 1 101 ? -4.543 34.844 0.26 1 98.5 101 GLU A N 1
ATOM 828 C CA . GLU A 1 101 ? -5.836 34.656 0.908 1 98.5 101 GLU A CA 1
ATOM 829 C C . GLU A 1 101 ? -5.676 33.938 2.25 1 98.5 101 GLU A C 1
ATOM 831 O O . GLU A 1 101 ? -4.922 32.969 2.359 1 98.5 101 GLU A O 1
ATOM 836 N N . ALA A 1 102 ? -6.406 34.469 3.289 1 98.31 102 ALA A N 1
ATOM 837 C CA . ALA A 1 102 ? -6.395 33.781 4.59 1 98.31 102 ALA A CA 1
ATOM 838 C C . ALA A 1 102 ? -7.258 32.531 4.57 1 98.31 102 ALA A C 1
ATOM 840 O O . ALA A 1 102 ? -8.461 32.594 4.828 1 98.31 102 ALA A O 1
ATOM 841 N N . ILE A 1 103 ? -6.641 31.453 4.285 1 98.88 103 ILE A N 1
ATOM 842 C CA . ILE A 1 103 ? -7.383 30.219 4.09 1 98.88 103 ILE A CA 1
ATOM 843 C C . ILE A 1 103 ? -6.52 29.031 4.496 1 98.88 103 ILE A C 1
ATOM 845 O O . ILE A 1 103 ? -5.289 29.109 4.461 1 98.88 103 ILE A O 1
ATOM 849 N N . TYR A 1 104 ? -7.121 27.984 4.938 1 98.88 104 TYR A N 1
ATOM 850 C CA . TYR A 1 104 ? -6.406 26.734 5.191 1 98.88 104 TYR A CA 1
ATOM 851 C C . TYR A 1 104 ? -7.223 25.531 4.738 1 98.88 104 TYR A C 1
ATOM 853 O O . TYR A 1 104 ? -8.438 25.641 4.543 1 98.88 104 TYR A O 1
ATOM 861 N N . PHE A 1 105 ? -6.551 24.438 4.445 1 98.94 105 PHE A N 1
ATOM 862 C CA . PHE A 1 105 ? -7.148 23.266 3.811 1 98.94 105 PHE A CA 1
ATOM 863 C C . PHE A 1 105 ? -6.797 22 4.57 1 98.94 105 PHE A C 1
ATOM 865 O O . PHE A 1 105 ? -5.793 21.953 5.293 1 98.94 105 PHE A O 1
ATOM 872 N N . GLY A 1 106 ? -7.523 20.938 4.453 1 98.75 106 GLY A N 1
ATOM 873 C CA . GLY A 1 106 ? -7.391 19.609 5.055 1 98.75 106 GLY A CA 1
ATOM 874 C C . GLY A 1 106 ? -8.656 18.781 4.961 1 98.75 106 GLY A C 1
ATOM 875 O O . GLY A 1 106 ? -9.43 18.922 4.008 1 98.75 106 GLY A O 1
ATOM 876 N N . ARG A 1 107 ? -8.766 17.844 5.84 1 98.44 107 ARG A N 1
ATOM 877 C CA . ARG A 1 107 ? -10.031 17.125 6.016 1 98.44 107 ARG A CA 1
ATOM 878 C C . ARG A 1 107 ? -10.953 17.875 6.973 1 98.44 107 ARG A C 1
ATOM 880 O O . ARG A 1 107 ? -10.703 17.922 8.18 1 98.44 107 ARG A O 1
ATOM 887 N N . ARG A 1 108 ? -12.047 18.391 6.41 1 98.31 108 ARG A N 1
ATOM 888 C CA . ARG A 1 108 ? -12.922 19.266 7.188 1 98.31 108 ARG A CA 1
ATOM 889 C C . ARG A 1 108 ? -13.906 18.453 8.023 1 98.31 108 ARG A C 1
ATOM 891 O O . ARG A 1 108 ? -14.547 17.531 7.52 1 98.31 108 ARG A O 1
ATOM 898 N N . PHE A 1 109 ? -13.953 18.781 9.305 1 97.44 109 PHE A N 1
ATOM 899 C CA . PHE A 1 109 ? -14.898 18.203 10.25 1 97.44 109 PHE A CA 1
ATOM 900 C C . PHE A 1 109 ? -15.867 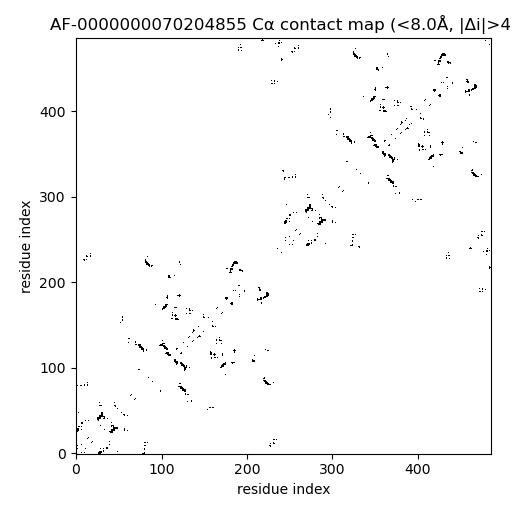19.266 10.766 1 97.44 109 PHE A C 1
ATOM 902 O O . PHE A 1 109 ? -15.531 20.453 10.805 1 97.44 109 PHE A O 1
ATOM 909 N N . LYS A 1 110 ? -16.969 18.906 11.219 1 94.75 110 LYS A N 1
ATOM 910 C CA . LYS A 1 110 ? -18.078 19.828 11.438 1 94.75 110 LYS A CA 1
ATOM 911 C C . LYS A 1 110 ? -18.188 20.203 12.914 1 94.75 110 LYS A C 1
ATOM 913 O O . LYS A 1 110 ? -18.391 21.375 13.242 1 94.75 110 LYS A O 1
ATOM 918 N N . PRO A 1 111 ? -18 19.281 13.797 1 91.12 111 PRO A N 1
ATOM 919 C CA . PRO A 1 111 ? -18.344 19.625 15.18 1 91.12 111 PRO A CA 1
ATOM 920 C C . PRO A 1 111 ? -17.391 20.641 15.789 1 91.12 111 PRO A C 1
ATOM 922 O O . PRO A 1 111 ? -16.25 20.766 15.336 1 91.12 111 PRO A O 1
ATOM 925 N N . PHE A 1 112 ? -17.906 21.469 16.797 1 90.06 112 PHE A N 1
ATOM 926 C CA . PHE A 1 112 ? -17.141 22.266 17.75 1 90.06 112 PHE A CA 1
ATOM 927 C C . PHE A 1 112 ? -16.844 23.641 17.172 1 90.06 112 PHE A C 1
ATOM 929 O O . PHE A 1 112 ? -16.672 24.609 17.938 1 90.06 112 PHE A O 1
ATOM 936 N N . VAL A 1 113 ? -16.562 23.719 15.836 1 93.31 113 VAL A N 1
ATOM 937 C CA . VAL A 1 113 ? -16.266 24.984 15.195 1 93.31 113 VAL A CA 1
ATOM 938 C C . VAL A 1 113 ? -17.312 25.281 14.117 1 93.31 113 VAL A C 1
ATOM 940 O O . VAL A 1 113 ? -17.625 24.422 13.297 1 93.31 113 VAL A O 1
ATOM 943 N N . LYS A 1 114 ? -17.828 26.484 14.07 1 95.38 114 LYS A N 1
ATOM 944 C CA . LYS A 1 114 ? -18.953 26.828 13.203 1 95.38 114 LYS A CA 1
ATOM 945 C C . LYS A 1 114 ? -18.625 26.562 11.734 1 95.38 114 LYS A C 1
ATOM 947 O O . LYS A 1 114 ? -19.391 25.922 11.023 1 95.38 114 LYS A O 1
ATOM 952 N N . GLN A 1 115 ? -17.484 27.031 11.242 1 97.56 115 GLN A N 1
ATOM 953 C CA . GLN A 1 115 ? -17.125 26.828 9.844 1 97.56 115 GLN A CA 1
ATOM 954 C C . GLN A 1 115 ? -16.5 25.453 9.625 1 97.56 115 GLN A C 1
ATOM 956 O O . GLN A 1 115 ? -16.172 25.078 8.492 1 97.56 115 GLN A O 1
ATOM 961 N N . GLY A 1 116 ? -16.328 24.703 10.703 1 97.5 116 GLY A N 1
ATOM 962 C CA . GLY A 1 116 ? -15.594 23.453 10.664 1 97.5 116 GLY A CA 1
ATOM 963 C C . GLY A 1 116 ? -14.109 23.625 10.961 1 97.5 116 GLY A C 1
ATOM 964 O O . GLY A 1 116 ? -13.633 24.75 11.117 1 97.5 116 GLY A O 1
ATOM 965 N N . PHE A 1 117 ? -13.461 22.516 11.125 1 97.38 117 PHE A N 1
ATOM 966 C CA . PHE A 1 117 ? -12.023 22.5 11.375 1 97.38 117 PHE A CA 1
ATOM 967 C C . PHE A 1 117 ? -11.367 21.344 10.625 1 97.38 117 PHE A C 1
ATOM 969 O O . PHE A 1 117 ? -12.047 20.438 10.148 1 97.38 117 PHE A O 1
ATOM 976 N N . MET A 1 118 ? -10.094 21.422 10.398 1 98.69 118 MET A N 1
ATOM 977 C CA . MET A 1 118 ? -9.375 20.391 9.648 1 98.69 118 MET A CA 1
ATOM 978 C C . MET A 1 118 ? -8.758 19.359 10.594 1 98.69 118 MET A C 1
ATOM 980 O O . MET A 1 118 ? -8.148 19.734 11.602 1 98.69 118 MET A O 1
ATOM 984 N N . SER A 1 119 ? -8.953 18.125 10.242 1 97.75 119 SER A N 1
ATOM 985 C CA . SER A 1 119 ? -8.422 17 11.023 1 97.75 119 SER A CA 1
ATOM 986 C C . SER A 1 119 ? -6.918 17.141 11.234 1 97.75 119 SER A C 1
ATOM 988 O O . SER A 1 119 ? -6.172 17.359 10.281 1 97.75 119 SER A O 1
ATOM 990 N N . GLY A 1 120 ? -6.512 16.969 12.477 1 97.19 120 GLY A N 1
ATOM 991 C CA . GLY A 1 120 ? -5.09 16.969 12.773 1 97.19 120 GLY A CA 1
ATOM 992 C C . GLY A 1 120 ? -4.34 15.812 12.156 1 97.19 120 GLY A C 1
ATOM 993 O O . GLY A 1 120 ? -3.258 15.992 11.594 1 97.19 120 GLY A O 1
ATOM 994 N N . GLY A 1 121 ? -4.926 14.648 12.219 1 97.31 121 GLY A N 1
ATOM 995 C CA . GLY A 1 121 ? -4.293 13.43 11.727 1 97.31 121 GLY A CA 1
ATOM 996 C C . GLY A 1 121 ? -4.094 13.43 10.227 1 97.31 121 GLY A C 1
ATOM 997 O O . GLY A 1 121 ? -3.066 12.961 9.734 1 97.31 121 GLY A O 1
ATOM 998 N N . ALA A 1 122 ? -5.074 13.977 9.508 1 98.44 122 ALA A N 1
ATOM 999 C CA . ALA A 1 122 ? -4.98 14.047 8.055 1 98.44 122 ALA A CA 1
ATOM 1000 C C . ALA A 1 122 ? -3.947 15.078 7.621 1 98.44 122 ALA A C 1
ATOM 1002 O O . ALA A 1 122 ? -3.475 15.062 6.48 1 98.44 122 ALA A O 1
ATOM 1003 N N . GLY A 1 123 ? -3.619 15.977 8.57 1 98.69 123 GLY A N 1
ATOM 1004 C CA . GLY A 1 123 ? -2.812 17.141 8.227 1 98.69 123 GLY A CA 1
ATOM 1005 C C . GLY A 1 123 ? -3.629 18.281 7.664 1 98.69 123 GLY A C 1
ATOM 1006 O O . GLY A 1 123 ? -4.777 18.094 7.262 1 98.69 123 GLY A O 1
ATOM 1007 N N . TYR A 1 124 ? -3.039 19.453 7.762 1 98.88 124 TYR A N 1
ATOM 1008 C CA . TYR A 1 124 ? -3.66 20.625 7.176 1 98.88 124 TYR A CA 1
ATOM 1009 C C . TYR A 1 124 ? -2.605 21.609 6.668 1 98.88 124 TYR A C 1
ATOM 1011 O O . TYR A 1 124 ? -1.462 21.594 7.129 1 98.88 124 TYR A O 1
ATOM 1019 N N . VAL A 1 125 ? -3.025 22.422 5.707 1 98.94 125 VAL A N 1
ATOM 1020 C CA . VAL A 1 125 ? -2.098 23.359 5.07 1 98.94 125 VAL A CA 1
ATOM 1021 C C . VAL A 1 125 ? -2.648 24.766 5.152 1 98.94 125 VAL A C 1
ATOM 1023 O O . VAL A 1 125 ? -3.83 25 4.887 1 98.94 125 VAL A O 1
ATOM 1026 N N . LEU A 1 126 ? -1.845 25.656 5.66 1 98.81 126 LEU A N 1
ATOM 1027 C CA . LEU A 1 126 ? -2.217 27.062 5.82 1 98.81 126 LEU A CA 1
ATOM 1028 C C . LEU A 1 126 ? -1.524 27.922 4.773 1 98.81 126 LEU A C 1
ATOM 1030 O O . LEU A 1 126 ? -0.344 27.719 4.477 1 98.81 126 LEU A O 1
ATOM 1034 N N . SER A 1 127 ? -2.238 28.922 4.254 1 98.88 127 SER A N 1
ATOM 1035 C CA . SER A 1 127 ? -1.607 29.953 3.434 1 98.88 127 SER A CA 1
ATOM 1036 C C . SER A 1 127 ? -0.686 30.844 4.266 1 98.88 127 SER A C 1
ATOM 1038 O O . SER A 1 127 ? -0.799 30.875 5.492 1 98.88 127 SER A O 1
ATOM 1040 N N . ARG A 1 128 ? 0.214 31.469 3.605 1 98.44 128 ARG A N 1
ATOM 1041 C CA . ARG A 1 128 ? 1.064 32.438 4.277 1 98.44 128 ARG A CA 1
ATOM 1042 C C . ARG A 1 128 ? 0.229 33.438 5.066 1 98.44 128 ARG A C 1
ATOM 1044 O O . ARG A 1 128 ? 0.54 33.75 6.219 1 98.44 128 ARG A O 1
ATOM 1051 N N . GLN A 1 129 ? -0.829 33.938 4.43 1 98.12 129 GLN A N 1
ATOM 1052 C CA . GLN A 1 129 ? -1.681 34.906 5.098 1 98.12 129 GLN A CA 1
ATOM 1053 C C . GLN A 1 129 ? -2.373 34.281 6.312 1 98.12 129 GLN A C 1
ATOM 1055 O O . GLN A 1 129 ? -2.586 34.969 7.32 1 98.12 129 GLN A O 1
ATOM 1060 N N . ALA A 1 130 ? -2.73 33.062 6.219 1 98 130 ALA A N 1
ATOM 1061 C CA . ALA A 1 130 ? -3.363 32.375 7.355 1 98 130 ALA A CA 1
ATOM 1062 C C . ALA A 1 130 ? -2.418 32.312 8.547 1 98 130 ALA A C 1
ATOM 1064 O O . ALA A 1 130 ? -2.82 32.594 9.688 1 98 130 ALA A O 1
ATOM 1065 N N . VAL A 1 131 ? -1.175 31.953 8.297 1 96.69 131 VAL A N 1
ATOM 1066 C CA . VAL A 1 131 ? -0.19 31.906 9.375 1 96.69 131 VAL A CA 1
ATOM 1067 C C . VAL A 1 131 ? 0.015 33.312 9.961 1 96.69 131 VAL A C 1
ATOM 1069 O O . VAL A 1 131 ? 0.063 33.469 11.18 1 96.69 131 VAL A O 1
ATOM 1072 N N . ARG A 1 132 ? 0.123 34.281 9.094 1 95 132 ARG A N 1
ATOM 1073 C CA . ARG A 1 132 ? 0.287 35.656 9.531 1 95 132 ARG A CA 1
ATOM 1074 C C . ARG A 1 132 ? -0.867 36.094 10.438 1 95 132 ARG A C 1
ATOM 1076 O O . ARG A 1 132 ? -0.647 36.656 11.508 1 95 132 ARG A O 1
ATOM 1083 N N . SER A 1 133 ? -2.053 35.781 10 1 93.19 133 SER A N 1
ATOM 1084 C CA . SER A 1 133 ? -3.242 36.156 10.766 1 93.19 133 SER A CA 1
ATOM 1085 C C . SER A 1 133 ? -3.266 35.438 12.117 1 93.19 133 SER A C 1
ATOM 1087 O O . SER A 1 133 ? -3.633 36.031 13.125 1 93.19 133 SER A O 1
ATOM 1089 N N . LEU A 1 134 ? -2.893 34.188 12.125 1 91.19 134 LEU A N 1
ATOM 1090 C CA . LEU A 1 134 ? -2.895 33.406 13.344 1 91.19 134 LEU A CA 1
ATOM 1091 C C . LEU A 1 134 ? -1.933 33.969 14.375 1 91.19 134 LEU A C 1
ATOM 1093 O O . LEU A 1 134 ? -2.287 34.125 15.547 1 91.19 134 LEU A O 1
ATOM 1097 N N . VAL A 1 135 ? -0.713 34.375 13.961 1 89 135 VAL A N 1
ATOM 1098 C CA . VAL A 1 135 ? 0.358 34.75 14.875 1 89 135 VAL A CA 1
ATOM 1099 C C . VAL A 1 135 ? 0.212 36.219 15.258 1 89 135 VAL A C 1
ATOM 1101 O O . VAL A 1 135 ? 0.34 36.562 16.438 1 89 135 VAL A O 1
ATOM 1104 N N . GLN A 1 136 ? 0.049 37.156 14.281 1 82.06 136 GLN A N 1
ATOM 1105 C CA . GLN A 1 136 ? -0.017 38.594 14.547 1 82.06 136 GLN A CA 1
ATOM 1106 C C . GLN A 1 136 ? -1.25 38.938 15.375 1 82.06 136 GLN A C 1
ATOM 1108 O O . GLN A 1 136 ? -1.163 39.688 16.328 1 82.06 136 GLN A O 1
ATOM 1113 N N . TYR A 1 137 ? -2.314 38.531 14.883 1 65.62 137 TYR A N 1
ATOM 1114 C CA . TYR A 1 137 ? -3.525 38.844 15.633 1 65.62 137 TYR A CA 1
ATOM 1115 C C . TYR A 1 137 ? -3.568 38.031 16.938 1 65.62 137 TYR A C 1
ATOM 1117 O O . TYR A 1 137 ? -4.062 38.531 17.953 1 65.62 137 TYR A O 1
ATOM 1125 N N . GLY A 1 138 ? -2.971 36.906 16.922 1 57.44 138 GLY A N 1
ATOM 1126 C CA . GLY A 1 138 ? -2.871 36.125 18.141 1 57.44 138 GLY A CA 1
ATOM 1127 C C . GLY A 1 138 ? -1.935 36.719 19.172 1 57.44 138 GLY A C 1
ATOM 1128 O O . GLY A 1 138 ? -2.195 36.656 20.375 1 57.44 138 GLY A O 1
ATOM 1129 N N . ASN A 1 139 ? -0.794 37.312 18.672 1 55.12 139 ASN A N 1
ATOM 1130 C CA . ASN A 1 139 ? 0.167 37.969 19.578 1 55.12 139 ASN A CA 1
ATOM 1131 C C . ASN A 1 139 ? -0.346 39.281 20.094 1 55.12 139 ASN A C 1
ATOM 1133 O O . ASN A 1 139 ? -0.099 39.656 21.25 1 55.12 139 ASN A O 1
ATOM 1137 N N . SER A 1 140 ? -0.717 40.156 19.188 1 48.06 140 SER A N 1
ATOM 1138 C CA . SER A 1 140 ? -1.229 41.438 19.688 1 48.06 140 SER A CA 1
ATOM 1139 C C . SER A 1 140 ? -2.471 41.219 20.547 1 48.06 140 SER A C 1
ATOM 1141 O O . SER A 1 140 ? -2.607 41.812 21.609 1 48.06 140 SER A O 1
ATOM 1143 N N . THR A 1 141 ? -3.393 40.625 19.969 1 46.22 141 THR A N 1
ATOM 1144 C CA . THR A 1 141 ? -4.637 40.281 20.656 1 46.22 141 THR A CA 1
ATOM 1145 C C . THR A 1 141 ? -4.434 39.062 21.578 1 46.22 141 THR A C 1
ATOM 1147 O O . THR A 1 141 ? -4.988 38 21.328 1 46.22 141 THR A O 1
ATOM 1150 N N . THR A 1 142 ? -3.324 38.875 22.062 1 47.81 142 THR A N 1
ATOM 1151 C CA . THR A 1 142 ? -2.717 37.844 22.891 1 47.81 142 THR A CA 1
ATOM 1152 C C . THR A 1 142 ? -3.666 37.438 24.016 1 47.81 142 THR A C 1
ATOM 1154 O O . THR A 1 142 ? -3.764 36.25 24.344 1 47.81 142 THR A O 1
ATOM 1157 N N . SER A 1 143 ? -4.172 38.531 24.562 1 46.44 143 SER A N 1
ATOM 1158 C CA . SER A 1 143 ? -5.082 38.25 25.672 1 46.44 143 SER A CA 1
ATOM 1159 C C . SER A 1 143 ? -6.27 37.406 25.188 1 46.44 143 SER A C 1
ATOM 1161 O O . SER A 1 143 ? -6.695 36.469 25.859 1 46.44 143 SER A O 1
ATOM 1163 N N . TYR A 1 144 ? -6.789 37.906 24.141 1 46.06 144 TYR A N 1
ATOM 1164 C CA . TYR A 1 144 ? -8.039 37.281 23.719 1 46.06 144 TYR A CA 1
ATOM 1165 C C . TYR A 1 144 ? -7.781 35.906 23.125 1 46.06 144 TYR A C 1
ATOM 1167 O O . TYR A 1 144 ? -8.492 34.938 23.453 1 46.06 144 TYR A O 1
ATOM 1175 N N . LEU A 1 145 ? -6.77 35.75 22.266 1 52.31 145 LEU A N 1
ATOM 1176 C CA . LEU A 1 145 ? -6.43 34.438 21.719 1 52.31 145 LEU A CA 1
ATOM 1177 C C . LEU A 1 145 ? -6.02 33.469 22.828 1 52.31 145 LEU A C 1
ATOM 1179 O O . LEU A 1 145 ? -6.324 32.281 22.766 1 52.31 145 LEU A O 1
ATOM 1183 N N . ASN A 1 146 ? -5.246 34.094 23.766 1 54.78 146 ASN A N 1
ATOM 1184 C CA . ASN A 1 146 ? -4.91 33.281 24.922 1 54.78 146 ASN A CA 1
ATOM 1185 C C . ASN A 1 146 ? -6.16 32.781 25.641 1 54.78 146 ASN A C 1
ATOM 1187 O O . ASN A 1 146 ? -6.172 31.672 26.172 1 54.78 146 ASN A O 1
ATOM 1191 N N . SER A 1 147 ? -7.102 33.656 25.625 1 54.09 147 SER A N 1
ATOM 1192 C CA . SER A 1 147 ? -8.328 33.219 26.297 1 54.09 147 SER A CA 1
ATOM 1193 C C . SER A 1 147 ? -9.102 32.219 25.438 1 54.09 147 SER A C 1
ATOM 1195 O O . SER A 1 147 ? -9.586 31.203 25.922 1 54.09 147 SER A O 1
ATOM 1197 N N . ILE A 1 148 ? -9.312 32.562 24.266 1 54.12 148 ILE A N 1
ATOM 1198 C CA . ILE A 1 148 ? -10.188 31.75 23.438 1 54.12 148 ILE A CA 1
ATOM 1199 C C . ILE A 1 148 ? -9.43 30.531 22.906 1 54.12 148 ILE A C 1
ATOM 1201 O O . ILE A 1 148 ? -10 29.453 22.75 1 54.12 148 ILE A O 1
ATOM 1205 N N . CYS A 1 149 ? -8.195 30.797 22.531 1 61.28 149 CYS A N 1
ATOM 1206 C CA . CYS A 1 149 ? -7.383 29.672 22.078 1 61.28 149 CYS A CA 1
ATOM 1207 C C . CYS A 1 149 ? -6.762 28.953 23.266 1 61.28 149 CYS A C 1
ATOM 1209 O O . CYS A 1 149 ? -5.945 28.047 23.078 1 61.28 149 CYS A O 1
ATOM 1211 N N . GLU A 1 150 ? -7.102 29.406 24.453 1 57.66 150 GLU A N 1
ATOM 1212 C CA . GLU A 1 150 ? -6.652 28.672 25.641 1 57.66 150 GLU A CA 1
ATOM 1213 C C . GLU A 1 150 ? -7.621 27.547 26 1 57.66 150 GLU A C 1
ATOM 1215 O O . GLU A 1 150 ? -8.836 27.75 26.031 1 57.66 150 GLU A O 1
ATOM 1220 N N . PRO A 1 151 ? -7.109 26.328 25.906 1 54.25 151 PRO A N 1
ATOM 1221 C CA . PRO A 1 151 ? -7.934 25.141 26.141 1 54.25 151 PRO A CA 1
ATOM 1222 C C . PRO A 1 151 ? -8.617 25.156 27.516 1 54.25 151 PRO A C 1
ATOM 1224 O O . PRO A 1 151 ? -7.945 25.312 28.531 1 54.25 151 PRO A O 1
ATOM 1227 N N . THR A 1 152 ? -9.695 25.781 27.734 1 51.44 152 THR A N 1
ATOM 1228 C CA . THR A 1 152 ? -10.32 25.5 29.016 1 51.44 152 THR A CA 1
ATOM 1229 C C . THR A 1 152 ? -10.555 24.016 29.203 1 51.44 152 THR A C 1
ATOM 1231 O O . THR A 1 152 ? -10.422 23.484 30.312 1 51.44 152 THR A O 1
ATOM 1234 N N . THR A 1 153 ? -10.977 23.312 28.25 1 56.09 153 THR A N 1
ATOM 1235 C CA . THR A 1 153 ? -11.227 21.875 28.234 1 56.09 153 THR A CA 1
ATOM 1236 C C . THR A 1 153 ? -10.414 21.188 27.141 1 56.09 153 THR A C 1
ATOM 1238 O O . THR A 1 153 ? -10.156 21.781 26.094 1 56.09 153 THR A O 1
ATOM 1241 N N . PHE A 1 154 ? -9.75 20.156 27.703 1 56.78 154 PHE A N 1
ATOM 1242 C CA . PHE A 1 154 ? -8.938 19.406 26.75 1 56.78 154 PHE A CA 1
ATOM 1243 C C . PHE A 1 154 ? -9.742 19.062 25.5 1 56.78 154 PHE A C 1
ATOM 1245 O O . PHE A 1 154 ? -10.695 18.281 25.562 1 56.78 154 PHE A O 1
ATOM 1252 N N . ILE A 1 155 ? -9.531 19.938 24.453 1 73.69 155 ILE A N 1
ATOM 1253 C CA . ILE A 1 155 ? -10.078 19.594 23.141 1 73.69 155 ILE A CA 1
ATOM 1254 C C . ILE A 1 155 ? -8.938 19.344 22.156 1 73.69 155 ILE A C 1
ATOM 1256 O O . ILE A 1 155 ? -7.785 19.688 22.438 1 73.69 155 ILE A O 1
ATOM 1260 N N . GLY A 1 156 ? -9.094 18.547 21.172 1 87.69 156 GLY A N 1
ATOM 1261 C CA . GLY A 1 156 ? -8.102 18.25 20.156 1 87.69 156 GLY A CA 1
ATOM 1262 C C . GLY A 1 156 ? -7.418 19.484 19.609 1 87.69 156 GLY A C 1
ATOM 1263 O O . GLY A 1 156 ? -8.039 20.547 19.484 1 87.69 156 GLY A O 1
ATOM 1264 N N . GLU A 1 157 ? -6.062 19.453 19.469 1 91.12 157 GLU A N 1
ATOM 1265 C CA . GLU A 1 157 ? -5.285 20.578 18.953 1 91.12 157 GLU A CA 1
ATOM 1266 C C . GLU A 1 157 ? -5.863 21.094 17.625 1 91.12 157 GLU A C 1
ATOM 1268 O O . GLU A 1 157 ? -5.82 22.297 17.359 1 91.12 157 GLU A O 1
ATOM 1273 N N . ASP A 1 158 ? -6.449 20.219 16.781 1 94.88 158 ASP A N 1
ATOM 1274 C CA . ASP A 1 158 ? -7.035 20.609 15.5 1 94.88 158 ASP A CA 1
ATOM 1275 C C . ASP A 1 158 ? -8.305 21.422 15.703 1 94.88 158 ASP A C 1
ATOM 1277 O O . ASP A 1 158 ? -8.57 22.375 14.969 1 94.88 158 ASP A O 1
ATOM 1281 N N . VAL A 1 159 ? -9.047 21.109 16.75 1 93.12 159 VAL A N 1
ATOM 1282 C CA . VAL A 1 159 ? -10.25 21.859 17.078 1 93.12 159 VAL A CA 1
ATOM 1283 C C . VAL A 1 159 ? -9.859 23.266 17.562 1 93.12 159 VAL A C 1
ATOM 1285 O O . VAL A 1 159 ? -10.438 24.25 17.125 1 93.12 159 VAL A O 1
ATOM 1288 N N . GLN A 1 160 ? -8.875 23.328 18.422 1 90.25 160 GLN A N 1
ATOM 1289 C CA . GLN A 1 160 ? -8.422 24.609 18.953 1 90.25 160 GLN A CA 1
ATOM 1290 C C . GLN A 1 160 ? -7.871 25.5 17.844 1 90.25 160 GLN A C 1
ATOM 1292 O O . GLN A 1 160 ? -8.156 26.703 17.797 1 90.25 160 GLN A O 1
ATOM 1297 N N . LEU A 1 161 ? -7.109 24.891 17 1 93.31 161 LEU A N 1
ATOM 1298 C CA . LEU A 1 161 ? -6.598 25.656 15.859 1 93.31 161 LEU A CA 1
ATOM 1299 C C . LEU A 1 161 ? -7.742 26.172 14.992 1 93.31 161 LEU A C 1
ATOM 1301 O O . LEU A 1 161 ? -7.73 27.328 14.562 1 93.31 161 LEU A O 1
ATOM 1305 N N . GLY A 1 162 ? -8.695 25.281 14.711 1 94.44 162 GLY A N 1
ATOM 1306 C CA . GLY A 1 162 ? -9.859 25.688 13.93 1 94.44 162 GLY A CA 1
ATOM 1307 C C . GLY A 1 162 ? -10.594 26.875 14.516 1 94.44 162 GLY A C 1
ATOM 1308 O O . GLY A 1 162 ? -10.984 27.797 13.789 1 94.44 162 GLY A O 1
ATOM 1309 N N . HIS A 1 163 ? -10.766 26.812 15.82 1 91 163 HIS A N 1
ATOM 1310 C CA . HIS A 1 163 ? -11.422 27.922 16.516 1 91 163 HIS A CA 1
ATOM 1311 C C . HIS A 1 163 ? -10.641 29.219 16.344 1 91 163 HIS A C 1
ATOM 1313 O O . HIS A 1 163 ? -11.227 30.266 16.062 1 91 163 HIS A O 1
ATOM 1319 N N . CYS A 1 164 ? -9.398 29.125 16.578 1 90.38 164 CYS A N 1
ATOM 1320 C CA . CYS A 1 164 ? -8.555 30.312 16.484 1 90.38 164 CYS A CA 1
ATOM 1321 C C . CYS A 1 164 ? -8.555 30.891 15.078 1 90.38 164 CYS A C 1
ATOM 1323 O O . CYS A 1 164 ? -8.672 32.094 14.891 1 90.38 164 CYS A O 1
ATOM 1325 N N . LEU A 1 165 ? -8.453 30.016 14.133 1 94.75 165 LEU A N 1
ATOM 1326 C CA . LEU A 1 165 ? -8.422 30.453 12.742 1 94.75 165 LEU A CA 1
ATOM 1327 C C . LEU A 1 165 ? -9.742 31.109 12.352 1 94.75 165 LEU A C 1
ATOM 1329 O O . LEU A 1 165 ? -9.75 32.125 11.664 1 94.75 165 LEU A O 1
ATOM 1333 N N . GLU A 1 166 ? -10.828 30.531 12.781 1 93.38 166 GLU A N 1
ATOM 1334 C CA . GLU A 1 166 ? -12.125 31.141 12.508 1 93.38 166 GLU A CA 1
ATOM 1335 C C . GLU A 1 166 ? -12.219 32.531 13.102 1 93.38 166 GLU A C 1
ATOM 1337 O O . GLU A 1 166 ? -12.695 33.469 12.445 1 93.38 166 GLU A O 1
ATOM 1342 N N . MET A 1 167 ? -11.719 32.719 14.211 1 88.69 167 MET A N 1
ATOM 1343 C CA . MET A 1 167 ? -11.82 33.969 14.945 1 88.69 167 MET A CA 1
ATOM 1344 C C . MET A 1 167 ? -11.023 35.062 14.242 1 88.69 167 MET A C 1
ATOM 1346 O O . MET A 1 167 ? -11.414 36.25 14.273 1 88.69 167 MET A O 1
ATOM 1350 N N . VAL A 1 168 ? -9.984 34.719 13.641 1 89.75 168 VAL A N 1
ATOM 1351 C CA . VAL A 1 168 ? -9.133 35.719 13.023 1 89.75 168 VAL A CA 1
ATOM 1352 C C . VAL A 1 168 ? -9.469 35.844 11.539 1 89.75 168 VAL A C 1
ATOM 1354 O O . VAL A 1 168 ? -8.711 36.438 10.766 1 89.75 168 VAL A O 1
ATOM 1357 N N . GLY A 1 169 ? -10.461 35.156 11.125 1 92.81 169 GLY A N 1
ATOM 1358 C CA . GLY A 1 169 ? -11.008 35.375 9.789 1 92.81 169 GLY A CA 1
ATOM 1359 C C . GLY A 1 169 ? -10.391 34.469 8.734 1 92.81 169 GLY A C 1
ATOM 1360 O O . GLY A 1 169 ? -10.484 34.75 7.543 1 92.81 169 GLY A O 1
ATOM 1361 N N . VAL A 1 170 ? -9.703 33.438 9.164 1 97.31 170 VAL A N 1
ATOM 1362 C CA . VAL A 1 170 ? -9.148 32.5 8.211 1 97.31 170 VAL A CA 1
ATOM 1363 C C . VAL A 1 170 ? -10.227 31.5 7.785 1 97.31 170 VAL A C 1
ATOM 1365 O O . VAL A 1 170 ? -10.852 30.844 8.633 1 97.31 170 VAL A O 1
ATOM 1368 N N . LYS A 1 171 ? -10.414 31.344 6.508 1 98.62 171 LYS A N 1
ATOM 1369 C CA . LYS A 1 171 ? -11.477 30.5 5.965 1 98.62 171 LYS A CA 1
ATOM 1370 C C . LYS A 1 171 ? -11.039 29.031 5.906 1 98.62 171 LYS A C 1
ATOM 1372 O O . LYS A 1 171 ? -9.883 28.734 5.602 1 98.62 171 LYS A O 1
ATOM 1377 N N . ALA A 1 172 ? -12.008 28.172 6.211 1 98.69 172 ALA A N 1
ATOM 1378 C CA . ALA A 1 172 ? -11.805 26.75 5.984 1 98.69 172 ALA A CA 1
ATOM 1379 C C . ALA A 1 172 ? -12.195 26.359 4.562 1 98.69 172 ALA A C 1
ATOM 1381 O O . ALA A 1 172 ? -13.375 26.406 4.199 1 98.69 172 ALA A O 1
ATOM 1382 N N . GLY A 1 173 ? -11.219 25.922 3.787 1 98.5 173 GLY A N 1
ATOM 1383 C CA . GLY A 1 173 ? -11.461 25.656 2.379 1 98.5 173 GLY A CA 1
ATOM 1384 C C . GLY A 1 173 ? -11.859 24.203 2.107 1 98.5 173 GLY A C 1
ATOM 1385 O O . GLY A 1 173 ? -11.766 23.359 2.994 1 98.5 173 GLY A O 1
ATOM 1386 N N . ASP A 1 174 ? -12.352 23.984 0.895 1 97.81 174 ASP A N 1
ATOM 1387 C CA . ASP A 1 174 ? -12.781 22.672 0.426 1 97.81 174 ASP A CA 1
ATOM 1388 C C . ASP A 1 174 ? -11.688 22.016 -0.412 1 97.81 174 ASP A C 1
ATOM 1390 O O . ASP A 1 174 ? -11.203 22.594 -1.382 1 97.81 174 ASP A O 1
ATOM 1394 N N . THR A 1 175 ? -11.312 20.797 -0.047 1 97.94 175 THR A N 1
ATOM 1395 C CA . THR A 1 175 ? -10.227 20.125 -0.749 1 97.94 175 THR A CA 1
ATOM 1396 C C . THR A 1 175 ? -10.766 19.016 -1.646 1 97.94 175 THR A C 1
ATOM 1398 O O . THR A 1 175 ? -10 18.312 -2.311 1 97.94 175 THR A O 1
ATOM 1401 N N . ARG A 1 176 ? -12.086 18.781 -1.733 1 97.88 176 ARG A N 1
ATOM 1402 C CA . ARG A 1 176 ? -12.688 17.703 -2.504 1 97.88 176 ARG A CA 1
ATOM 1403 C C . ARG A 1 176 ? -12.477 17.906 -4 1 97.88 176 ARG A C 1
ATOM 1405 O O . ARG A 1 176 ? -12.305 19.047 -4.457 1 97.88 176 ARG A O 1
ATOM 1412 N N . ASP A 1 177 ? -12.375 16.781 -4.688 1 96.56 177 ASP A N 1
ATOM 1413 C CA . ASP A 1 177 ? -12.211 16.891 -6.137 1 96.56 177 ASP A CA 1
ATOM 1414 C C . ASP A 1 177 ? -13.547 17.172 -6.82 1 96.56 177 ASP A C 1
ATOM 1416 O O . ASP A 1 177 ? -14.547 17.438 -6.152 1 96.56 177 ASP A O 1
ATOM 1420 N N . SER A 1 178 ? -13.539 17.234 -8.141 1 94.81 178 SER A N 1
ATOM 1421 C CA . SER A 1 178 ? -14.711 17.641 -8.914 1 94.81 178 SER A CA 1
ATOM 1422 C C . SER A 1 178 ? -15.883 16.688 -8.695 1 94.81 178 SER A C 1
ATOM 1424 O O . SER A 1 178 ? -17.031 17.047 -8.914 1 94.81 178 SER A O 1
ATOM 1426 N N . GLU A 1 179 ? -15.633 15.461 -8.211 1 94.38 179 GLU A N 1
ATOM 1427 C CA . GLU A 1 179 ? -16.672 14.484 -7.949 1 94.38 179 GLU A CA 1
ATOM 1428 C C . GLU A 1 179 ? -17.109 14.516 -6.484 1 94.38 179 GLU A C 1
ATOM 1430 O O . GLU A 1 179 ? -17.969 13.734 -6.07 1 94.38 179 GLU A O 1
ATOM 1435 N N . GLY A 1 180 ? -16.453 15.367 -5.707 1 95.69 180 GLY A N 1
ATOM 1436 C CA . GLY A 1 180 ? -16.781 15.477 -4.297 1 95.69 180 GLY A CA 1
ATOM 1437 C C . GLY A 1 180 ? -15.992 14.523 -3.418 1 95.69 180 GLY A C 1
ATOM 1438 O O . GLY A 1 180 ? -16.312 14.352 -2.24 1 95.69 180 GLY A O 1
ATOM 1439 N N . LYS A 1 181 ? -14.969 13.875 -3.949 1 96.25 181 LYS A N 1
ATOM 1440 C CA . LYS A 1 181 ? -14.18 12.906 -3.195 1 96.25 181 LYS A CA 1
ATOM 1441 C C . LYS A 1 181 ? -13.078 13.594 -2.396 1 96.25 181 LYS A C 1
ATOM 1443 O O . LYS A 1 181 ? -12.461 14.547 -2.877 1 96.25 181 LYS A O 1
ATOM 1448 N N . GLU A 1 182 ? -12.828 13.07 -1.275 1 97.06 182 GLU A N 1
ATOM 1449 C CA . GLU A 1 182 ? -11.875 13.656 -0.336 1 97.06 182 GLU A CA 1
ATOM 1450 C C . GLU A 1 182 ? -10.438 13.391 -0.769 1 97.06 182 GLU A C 1
ATOM 1452 O O . GLU A 1 182 ? -10.164 12.406 -1.454 1 97.06 182 GLU A O 1
ATOM 1457 N N . ARG A 1 183 ? -9.523 14.273 -0.306 1 98.19 183 ARG A N 1
ATOM 1458 C CA . ARG A 1 183 ? -8.109 14.141 -0.646 1 98.19 183 ARG A CA 1
ATOM 1459 C C . ARG A 1 183 ? -7.262 13.938 0.605 1 98.19 183 ARG A C 1
ATOM 1461 O O . ARG A 1 183 ? -6.145 13.422 0.527 1 98.19 183 ARG A O 1
ATOM 1468 N N . PHE A 1 184 ? -7.727 14.43 1.755 1 98.62 184 PHE A N 1
ATOM 1469 C CA . PHE A 1 184 ? -7.051 14.281 3.037 1 98.62 184 PHE A CA 1
ATOM 1470 C C . PHE A 1 184 ? -7.746 13.234 3.898 1 98.62 184 PHE A C 1
ATOM 1472 O O . PHE A 1 184 ? -8.945 13.328 4.16 1 98.62 184 PHE A O 1
ATOM 1479 N N . PHE A 1 185 ? -7.016 12.289 4.449 1 98.25 185 PHE A N 1
ATOM 1480 C CA . PHE A 1 185 ? -7.676 11.172 5.109 1 98.25 185 PHE A CA 1
ATOM 1481 C C . PHE A 1 185 ? -7.148 11 6.531 1 98.25 185 PHE A C 1
ATOM 1483 O O . PHE A 1 185 ? -5.965 10.734 6.73 1 98.25 185 PHE A O 1
ATOM 1490 N N . PRO A 1 186 ? -8.039 11.078 7.504 1 97.75 186 PRO A N 1
ATOM 1491 C CA . PRO A 1 186 ? -7.633 11.07 8.906 1 97.75 186 PRO A CA 1
ATOM 1492 C C . PRO A 1 186 ? -7.375 9.664 9.445 1 97.75 186 PRO A C 1
ATOM 1494 O O . PRO A 1 186 ? -6.996 9.5 10.602 1 97.75 186 PRO A O 1
ATOM 1497 N N . LEU A 1 187 ? -7.621 8.633 8.625 1 97.62 187 LEU A N 1
ATOM 1498 C CA . LEU A 1 187 ? -7.395 7.246 9.016 1 97.62 187 LEU A CA 1
ATOM 1499 C C . LEU A 1 187 ? -6.496 6.539 8.008 1 97.62 187 LEU A C 1
ATOM 1501 O O . LEU A 1 187 ? -5.848 7.191 7.184 1 97.62 187 LEU A O 1
ATOM 1505 N N . ARG A 1 188 ? -6.391 5.223 8.156 1 97.38 188 ARG A N 1
ATOM 1506 C CA . ARG A 1 188 ? -5.547 4.426 7.277 1 97.38 188 ARG A CA 1
ATOM 1507 C C . ARG A 1 188 ? -6.133 4.355 5.871 1 97.38 188 ARG A C 1
ATOM 1509 O O . ARG A 1 188 ? -7.344 4.48 5.691 1 97.38 188 ARG A O 1
ATOM 1516 N N . PRO A 1 189 ? -5.25 4.062 4.891 1 97.06 189 PRO A N 1
ATOM 1517 C CA . PRO A 1 189 ? -5.758 3.92 3.523 1 97.06 189 PRO A CA 1
ATOM 1518 C C . PRO A 1 189 ? -6.883 2.893 3.416 1 97.06 189 PRO A C 1
ATOM 1520 O O . PRO A 1 189 ? -7.922 3.166 2.809 1 97.06 189 PRO A O 1
ATOM 1523 N N . GLU A 1 190 ? -6.727 1.735 4.078 1 95.94 190 GLU A N 1
ATOM 1524 C CA . GLU A 1 190 ? -7.703 0.658 3.955 1 95.94 190 GLU A CA 1
ATOM 1525 C C . GLU A 1 190 ? -9.055 1.072 4.523 1 95.94 190 GLU A C 1
ATOM 1527 O O . GLU A 1 190 ? -10.102 0.65 4.027 1 95.94 190 GLU A O 1
ATOM 1532 N N . ASP A 1 191 ? -9.023 1.904 5.535 1 95.44 191 ASP A N 1
ATOM 1533 C CA . ASP A 1 191 ? -10.266 2.359 6.152 1 95.44 191 ASP A CA 1
ATOM 1534 C C . ASP A 1 191 ? -11.094 3.188 5.168 1 95.44 191 ASP A C 1
ATOM 1536 O O . ASP A 1 191 ? -12.32 3.102 5.16 1 95.44 191 ASP A O 1
ATOM 1540 N N . HIS A 1 192 ? -10.383 3.938 4.359 1 95.56 192 HIS A N 1
ATOM 1541 C CA . HIS A 1 192 ? -11.086 4.871 3.482 1 95.56 192 HIS A CA 1
ATOM 1542 C C . HIS A 1 192 ? -11.336 4.254 2.109 1 95.56 192 HIS A C 1
ATOM 1544 O O . HIS A 1 192 ? -12.305 4.609 1.431 1 95.56 192 HIS A O 1
ATOM 1550 N N . ILE A 1 193 ? -10.516 3.316 1.747 1 94.38 193 ILE A N 1
ATOM 1551 C CA . ILE A 1 193 ? -10.578 2.738 0.409 1 94.38 193 ILE A CA 1
ATOM 1552 C C . ILE A 1 193 ? -11.594 1.604 0.387 1 94.38 193 ILE A C 1
ATOM 1554 O O . ILE A 1 193 ? -12.359 1.465 -0.571 1 94.38 193 ILE A O 1
ATOM 1558 N N . VAL A 1 194 ? -11.57 0.777 1.453 1 93.12 194 VAL A N 1
ATOM 1559 C CA . VAL A 1 194 ? -12.422 -0.407 1.497 1 93.12 194 VAL A CA 1
ATOM 1560 C C . VAL A 1 194 ? -13.812 -0.029 2.012 1 93.12 194 VAL A C 1
ATOM 1562 O O . VAL A 1 194 ? -13.945 0.52 3.109 1 93.12 194 VAL A O 1
ATOM 1565 N N . ARG A 1 195 ? -14.812 -0.375 1.261 1 88.06 195 ARG A N 1
ATOM 1566 C CA . ARG A 1 195 ? -16.188 -0.079 1.647 1 88.06 195 ARG A CA 1
ATOM 1567 C C . ARG A 1 195 ? -16.562 -0.801 2.938 1 88.06 195 ARG A C 1
ATOM 1569 O O . ARG A 1 195 ? -16.297 -1.993 3.09 1 88.06 195 ARG A O 1
ATOM 1576 N N . GLY A 1 196 ? -17.078 0.02 3.83 1 89.75 196 GLY A N 1
ATOM 1577 C CA . GLY A 1 196 ? -17.625 -0.572 5.039 1 89.75 196 GLY A CA 1
ATOM 1578 C C . GLY A 1 196 ? -16.578 -0.815 6.113 1 89.75 196 GLY A C 1
ATOM 1579 O O . GLY A 1 196 ? -16.891 -1.392 7.16 1 89.75 196 GLY A O 1
ATOM 1580 N N . ASN A 1 197 ? -15.375 -0.428 5.875 1 92.62 197 ASN A N 1
ATOM 1581 C CA . ASN A 1 197 ? -14.297 -0.724 6.809 1 92.62 197 ASN A CA 1
ATOM 1582 C C . ASN A 1 197 ? -14.336 0.2 8.023 1 92.62 197 ASN A C 1
ATOM 1584 O O . ASN A 1 197 ? -13.742 -0.108 9.062 1 92.62 197 ASN A O 1
ATOM 1588 N N . ILE A 1 198 ? -14.953 1.387 7.895 1 93.81 198 ILE A N 1
ATOM 1589 C CA . ILE A 1 198 ? -15.195 2.232 9.062 1 93.81 198 ILE A CA 1
ATOM 1590 C C . ILE A 1 198 ? -16.5 1.821 9.734 1 93.81 198 ILE A C 1
ATOM 1592 O O . ILE A 1 198 ? -17.562 1.899 9.133 1 93.81 198 ILE A O 1
ATOM 1596 N N . PRO A 1 199 ? -16.375 1.419 10.922 1 95.19 199 PRO A N 1
ATOM 1597 C CA . PRO A 1 199 ? -17.594 0.962 11.609 1 95.19 199 PRO A CA 1
ATOM 1598 C C . PRO A 1 199 ? -18.703 2.008 11.594 1 95.19 199 PRO A C 1
ATOM 1600 O O . PRO A 1 199 ? -18.438 3.205 11.719 1 95.19 199 PRO A O 1
ATOM 1603 N N . LYS A 1 200 ? -19.922 1.568 11.625 1 93.81 200 LYS A N 1
ATOM 1604 C CA . LYS A 1 200 ? -21.078 2.445 11.523 1 93.81 200 LYS A CA 1
ATOM 1605 C C . LYS A 1 200 ? -21.188 3.355 12.742 1 93.81 200 LYS A C 1
ATOM 1607 O O . LYS A 1 200 ? -21.688 4.48 12.641 1 93.81 200 LYS A O 1
ATOM 1612 N N . ASN A 1 201 ? -20.703 2.922 13.852 1 96.06 201 ASN A N 1
ATOM 1613 C CA . ASN A 1 201 ? -20.828 3.699 15.078 1 96.06 201 ASN A CA 1
ATOM 1614 C C . ASN A 1 201 ? -19.578 4.523 15.352 1 96.06 201 ASN A C 1
ATOM 1616 O O . ASN A 1 201 ? -19.406 5.059 16.438 1 96.06 201 ASN A O 1
ATOM 1620 N N . SER A 1 202 ? -18.766 4.574 14.352 1 95 202 SER A N 1
ATOM 1621 C CA . SER A 1 202 ? -17.531 5.344 14.5 1 95 202 SER A CA 1
ATOM 1622 C C . SER A 1 202 ? -17.812 6.836 14.609 1 95 202 SER A C 1
ATOM 1624 O O . SER A 1 202 ? -18.703 7.355 13.93 1 95 202 SER A O 1
ATOM 1626 N N . TRP A 1 203 ? -16.969 7.531 15.43 1 93.88 203 TRP A N 1
ATOM 1627 C CA . TRP A 1 203 ? -17.031 8.984 15.547 1 93.88 203 TRP A CA 1
ATOM 1628 C C . TRP A 1 203 ? -16.922 9.641 14.172 1 93.88 203 TRP A C 1
ATOM 1630 O O . TRP A 1 203 ? -17.422 10.758 13.969 1 93.88 203 TRP A O 1
ATOM 1640 N N . TYR A 1 204 ? -16.266 8.953 13.273 1 94.94 204 TYR A N 1
ATOM 1641 C CA . TYR A 1 204 ? -15.953 9.461 11.938 1 94.94 204 TYR A CA 1
ATOM 1642 C C . TYR A 1 204 ? -17.219 9.984 11.25 1 94.94 204 TYR A C 1
ATOM 1644 O O . TYR A 1 204 ? -17.219 11.078 10.688 1 94.94 204 TYR A O 1
ATOM 1652 N N . TRP A 1 205 ? -18.266 9.352 11.43 1 94.81 205 TRP A N 1
ATOM 1653 C CA . TRP A 1 205 ? -19.484 9.625 10.664 1 94.81 205 TRP A CA 1
ATOM 1654 C C . TRP A 1 205 ? -20.188 10.875 11.188 1 94.81 205 TRP A C 1
ATOM 1656 O O . TRP A 1 205 ? -20.75 11.648 10.414 1 94.81 205 TRP A O 1
ATOM 1666 N N . SER A 1 206 ? -20.094 11.109 12.445 1 94.88 206 SER A N 1
ATOM 1667 C CA . SER A 1 206 ? -20.734 12.297 13.008 1 94.88 206 SER A CA 1
ATOM 1668 C C . SER A 1 206 ? -19.859 13.539 12.805 1 94.88 206 SER A C 1
ATOM 1670 O O . SER A 1 206 ? -20.344 14.664 12.969 1 94.88 206 SER A O 1
ATOM 1672 N N . HIS A 1 207 ? -18.609 13.312 12.398 1 95.38 207 HIS A N 1
ATOM 1673 C CA . HIS A 1 207 ? -17.688 14.438 12.32 1 95.38 207 HIS A CA 1
ATOM 1674 C C . HIS A 1 207 ? -17.578 14.961 10.891 1 95.38 207 HIS A C 1
ATOM 1676 O O . HIS A 1 207 ? -17.109 16.078 10.672 1 95.38 207 HIS A O 1
ATOM 1682 N N . ILE A 1 208 ? -17.906 14.195 9.898 1 94.69 208 ILE A N 1
ATOM 1683 C CA . ILE A 1 208 ? -17.656 14.594 8.523 1 94.69 208 ILE A CA 1
ATOM 1684 C C . ILE A 1 208 ? -18.469 15.852 8.188 1 94.69 208 ILE A C 1
ATOM 1686 O O . ILE A 1 208 ? -19.594 16 8.641 1 94.69 208 ILE A O 1
ATOM 1690 N N . TYR A 1 209 ? -17.797 16.719 7.461 1 96.5 209 TYR A N 1
ATOM 1691 C CA . TYR A 1 209 ? -18.406 18 7.105 1 96.5 209 TYR A CA 1
ATOM 1692 C C . TYR A 1 209 ? -19.234 17.875 5.836 1 96.5 209 TYR A C 1
ATOM 1694 O O . TYR A 1 209 ? -20.344 18.406 5.758 1 96.5 209 TYR A O 1
ATOM 1702 N N . TYR A 1 210 ? -18.719 17.203 4.793 1 94.88 210 TYR A N 1
ATOM 1703 C CA . TYR A 1 210 ? -19.391 16.984 3.514 1 94.88 210 TYR A CA 1
ATOM 1704 C C . TYR A 1 210 ? -20.016 15.594 3.453 1 94.88 210 TYR A C 1
ATOM 1706 O O . TYR A 1 210 ? -19.594 14.68 4.164 1 94.88 210 TYR A O 1
ATOM 1714 N N . PRO A 1 211 ? -21 15.438 2.59 1 88.19 211 PRO A N 1
ATOM 1715 C CA . PRO A 1 211 ? -21.531 14.086 2.393 1 88.19 211 PRO A CA 1
ATOM 1716 C C . PRO A 1 211 ? -20.453 13.078 1.989 1 88.19 211 PRO A C 1
ATOM 1718 O O . PRO A 1 211 ? -19.547 13.422 1.224 1 88.19 211 PRO A O 1
ATOM 1721 N N . HIS A 1 212 ? -20.594 11.938 2.672 1 80.56 212 HIS A N 1
ATOM 1722 C CA . HIS A 1 212 ? -19.594 10.922 2.396 1 80.56 212 HIS A CA 1
ATOM 1723 C C . HIS A 1 212 ? -19.797 10.297 1.018 1 80.56 212 HIS A C 1
ATOM 1725 O O . HIS A 1 212 ? -20.859 9.758 0.732 1 80.56 212 HIS A O 1
ATOM 1731 N N . LEU A 1 213 ? -18.844 10.539 0.181 1 81 213 LEU A N 1
ATOM 1732 C CA . LEU A 1 213 ? -18.812 9.836 -1.096 1 81 213 LEU A CA 1
ATOM 1733 C C . LEU A 1 213 ? -17.812 8.68 -1.06 1 81 213 LEU A C 1
ATOM 1735 O O . LEU A 1 213 ? -16.719 8.812 -0.498 1 81 213 LEU A O 1
ATOM 1739 N N . GLN A 1 214 ? -18.312 7.602 -1.468 1 78.5 214 GLN A N 1
ATOM 1740 C CA . GLN A 1 214 ? -17.5 6.391 -1.426 1 78.5 214 GLN A CA 1
ATOM 1741 C C . GLN A 1 214 ? -16.219 6.559 -2.232 1 78.5 214 GLN A C 1
ATOM 1743 O O . GLN A 1 214 ? -16.234 7.133 -3.322 1 78.5 214 GLN A O 1
ATOM 1748 N N . GLY A 1 215 ? -15.164 6.043 -1.518 1 82.94 215 GLY A N 1
ATOM 1749 C CA . GLY A 1 215 ? -13.891 5.98 -2.223 1 82.94 215 GLY A CA 1
ATOM 1750 C C . GLY A 1 215 ? -13.008 7.188 -1.971 1 82.94 215 GLY A C 1
ATOM 1751 O O . GLY A 1 215 ? -13.438 8.156 -1.344 1 82.94 215 GLY A O 1
ATOM 1752 N N . CYS A 1 216 ? -11.836 7.117 -2.439 1 93.12 216 CYS A N 1
ATOM 1753 C CA . CYS A 1 216 ? -10.828 8.164 -2.328 1 93.12 216 CYS A CA 1
ATOM 1754 C C . CYS A 1 216 ? -10.625 8.875 -3.662 1 93.12 216 CYS A C 1
ATOM 1756 O O . CYS A 1 216 ? -10.758 8.258 -4.723 1 93.12 216 CYS A O 1
ATOM 1758 N N . SER A 1 217 ? -10.375 10.195 -3.607 1 96.94 217 SER A N 1
ATOM 1759 C CA . SER A 1 217 ? -9.984 10.914 -4.816 1 96.94 217 SER A CA 1
ATOM 1760 C C . SER A 1 217 ? -8.789 10.258 -5.492 1 96.94 217 SER A C 1
ATOM 1762 O O . SER A 1 217 ? -7.938 9.672 -4.824 1 96.94 217 SER A O 1
ATOM 1764 N N . ARG A 1 218 ? -8.695 10.406 -6.84 1 96.81 218 ARG A N 1
ATOM 1765 C CA . ARG A 1 218 ? -7.527 9.938 -7.578 1 96.81 218 ARG A CA 1
ATOM 1766 C C . ARG A 1 218 ? -6.297 10.781 -7.262 1 96.81 218 ARG A C 1
ATOM 1768 O O . ARG A 1 218 ? -5.172 10.398 -7.598 1 96.81 218 ARG A O 1
ATOM 1775 N N . THR A 1 219 ? -6.566 11.922 -6.68 1 98 219 THR A N 1
ATOM 1776 C CA . THR A 1 219 ? -5.477 12.82 -6.301 1 98 219 THR A CA 1
ATOM 1777 C C . THR A 1 219 ? -5.41 12.969 -4.785 1 98 219 THR A C 1
ATOM 1779 O O . THR A 1 219 ? -5.285 14.086 -4.273 1 98 219 THR A O 1
ATOM 1782 N N . ALA A 1 220 ? -5.535 11.812 -4.086 1 98.25 220 ALA A N 1
ATOM 1783 C CA . ALA A 1 220 ? -5.406 11.82 -2.631 1 98.25 220 ALA A CA 1
ATOM 1784 C C . ALA A 1 220 ? -4.113 12.508 -2.201 1 98.25 220 ALA A C 1
ATOM 1786 O O . ALA A 1 220 ? -3.088 12.398 -2.877 1 98.25 220 ALA A O 1
ATOM 1787 N N . ILE A 1 221 ? -4.152 13.148 -1.074 1 98.81 221 ILE A N 1
ATOM 1788 C CA . ILE A 1 221 ? -3.018 13.953 -0.637 1 98.81 221 ILE A CA 1
ATOM 1789 C C . ILE A 1 221 ? -2.389 13.328 0.606 1 98.81 221 ILE A C 1
ATOM 1791 O O . ILE A 1 221 ? -1.163 13.32 0.752 1 98.81 221 ILE A O 1
ATOM 1795 N N . SER A 1 222 ? -3.219 12.789 1.541 1 98.81 222 SER A N 1
ATOM 1796 C CA . SER A 1 222 ? -2.588 12.289 2.758 1 98.81 222 SER A CA 1
ATOM 1797 C C . SER A 1 222 ? -3.4 11.156 3.371 1 98.81 222 SER A C 1
ATOM 1799 O O . SER A 1 222 ? -4.613 11.062 3.162 1 98.81 222 SER A O 1
ATOM 1801 N N . PHE A 1 223 ? -2.754 10.32 4.047 1 98.69 223 PHE A N 1
ATOM 1802 C CA . PHE A 1 223 ? -3.318 9.273 4.887 1 98.69 223 PHE A CA 1
ATOM 1803 C C . PHE A 1 223 ? -2.668 9.273 6.266 1 98.69 223 PHE A C 1
ATOM 1805 O O . PHE A 1 223 ? -1.487 9.594 6.402 1 98.69 223 PHE A O 1
ATOM 1812 N N . HIS A 1 224 ? -3.428 8.859 7.266 1 98.62 224 HIS A N 1
ATOM 1813 C CA . HIS A 1 224 ? -2.957 8.875 8.648 1 98.62 224 HIS A CA 1
ATOM 1814 C C . HIS A 1 224 ? -2.812 7.461 9.195 1 98.62 224 HIS A C 1
ATOM 1816 O O . HIS A 1 224 ? -3.275 6.5 8.578 1 98.62 224 HIS A O 1
ATOM 1822 N N . TYR A 1 225 ? -2.047 7.336 10.289 1 98.44 225 TYR A N 1
ATOM 1823 C CA . TYR A 1 225 ? -1.748 6.082 10.969 1 98.44 225 TYR A CA 1
ATOM 1824 C C . TYR A 1 225 ? -0.921 5.164 10.078 1 98.44 225 TYR A C 1
ATOM 1826 O O . TYR A 1 225 ? -1.217 3.971 9.961 1 98.44 225 TYR A O 1
ATOM 1834 N N . ILE A 1 226 ? 0.005 5.668 9.43 1 98.56 226 ILE A N 1
ATOM 1835 C CA . ILE A 1 226 ? 0.89 4.914 8.547 1 98.56 226 ILE A CA 1
ATOM 1836 C C . ILE A 1 226 ? 2.117 4.445 9.32 1 98.56 226 ILE A C 1
ATOM 1838 O O . ILE A 1 226 ? 2.84 5.254 9.906 1 98.56 226 ILE A O 1
ATOM 1842 N N . THR A 1 227 ? 2.348 3.203 9.367 1 97.69 227 THR A N 1
ATOM 1843 C CA . THR A 1 227 ? 3.506 2.646 10.062 1 97.69 227 THR A CA 1
ATOM 1844 C C . THR A 1 227 ? 4.793 2.961 9.297 1 97.69 227 THR A C 1
ATOM 1846 O O . THR A 1 227 ? 4.754 3.262 8.102 1 97.69 227 THR A O 1
ATOM 1849 N N . PRO A 1 228 ? 5.914 2.869 10.008 1 97.62 228 PRO A N 1
ATOM 1850 C CA . PRO A 1 228 ? 7.199 3.135 9.352 1 97.62 228 PRO A CA 1
ATOM 1851 C C . PRO A 1 228 ? 7.406 2.293 8.094 1 97.62 228 PRO A C 1
ATOM 1853 O O . PRO A 1 228 ? 7.777 2.826 7.047 1 97.62 228 PRO A O 1
ATOM 1856 N N . ASN A 1 229 ? 7.113 1.014 8.125 1 97 229 ASN A N 1
ATOM 1857 C CA . ASN A 1 229 ? 7.281 0.151 6.965 1 97 229 ASN A CA 1
ATOM 1858 C C . ASN A 1 229 ? 6.332 0.536 5.836 1 97 229 ASN A C 1
ATOM 1860 O O . ASN A 1 229 ? 6.715 0.532 4.664 1 97 229 ASN A O 1
ATOM 1864 N N . MET A 1 230 ? 5.195 0.89 6.223 1 96.94 230 MET A N 1
ATOM 1865 C CA . MET A 1 230 ? 4.199 1.254 5.219 1 96.94 230 MET A CA 1
ATOM 1866 C C . MET A 1 230 ? 4.562 2.574 4.547 1 96.94 230 MET A C 1
ATOM 1868 O O . MET A 1 230 ? 4.195 2.811 3.395 1 96.94 230 MET A O 1
ATOM 1872 N N . MET A 1 231 ? 5.328 3.455 5.238 1 98.25 231 MET A N 1
ATOM 1873 C CA . MET A 1 231 ? 5.832 4.672 4.602 1 98.25 231 MET A CA 1
ATOM 1874 C C . MET A 1 231 ? 6.613 4.34 3.336 1 98.25 231 MET A C 1
ATOM 1876 O O . MET A 1 231 ? 6.375 4.934 2.283 1 98.25 231 MET A O 1
ATOM 1880 N N . TYR A 1 232 ? 7.406 3.354 3.42 1 97.38 232 TYR A N 1
ATOM 1881 C CA . TYR A 1 232 ? 8.266 2.969 2.303 1 97.38 232 TYR A CA 1
ATOM 1882 C C . TYR A 1 232 ? 7.465 2.223 1.237 1 97.38 232 TYR A C 1
ATOM 1884 O O . TYR A 1 232 ? 7.695 2.408 0.04 1 97.38 232 TYR A O 1
ATOM 1892 N N . ALA A 1 233 ? 6.582 1.366 1.691 1 96.19 233 ALA A N 1
ATOM 1893 C CA . ALA A 1 233 ? 5.73 0.663 0.735 1 96.19 233 ALA A CA 1
ATOM 1894 C C . ALA A 1 233 ? 4.914 1.646 -0.099 1 96.19 233 ALA A C 1
ATOM 1896 O O . ALA A 1 233 ? 4.84 1.52 -1.323 1 96.19 233 ALA A O 1
ATOM 1897 N N . MET A 1 234 ? 4.344 2.605 0.594 1 97 234 MET A N 1
ATOM 1898 C CA . MET A 1 234 ? 3.562 3.613 -0.118 1 97 234 MET A CA 1
ATOM 1899 C C . MET A 1 234 ? 4.449 4.426 -1.058 1 97 234 MET A C 1
ATOM 1901 O O . MET A 1 234 ? 4.051 4.734 -2.182 1 97 234 MET A O 1
ATOM 1905 N N . ASP A 1 235 ? 5.629 4.762 -0.584 1 96.56 235 ASP A N 1
ATOM 1906 C CA . ASP A 1 235 ? 6.562 5.473 -1.45 1 96.56 235 ASP A CA 1
ATOM 1907 C C . ASP A 1 235 ? 6.844 4.684 -2.725 1 96.56 235 ASP A C 1
ATOM 1909 O O . ASP A 1 235 ? 6.906 5.254 -3.816 1 96.56 235 ASP A O 1
ATOM 1913 N N . TYR A 1 236 ? 7.02 3.414 -2.607 1 96.62 236 TYR A N 1
ATOM 1914 C CA . TYR A 1 236 ? 7.27 2.551 -3.756 1 96.62 236 TYR A CA 1
ATOM 1915 C C . TYR A 1 236 ? 6.066 2.527 -4.691 1 96.62 236 TYR A C 1
ATOM 1917 O O . TYR A 1 236 ? 6.211 2.727 -5.902 1 96.62 236 TYR A O 1
ATOM 1925 N N . PHE A 1 237 ? 4.832 2.342 -4.18 1 96.06 237 PHE A N 1
ATOM 1926 C CA . PHE A 1 237 ? 3.627 2.213 -4.992 1 96.06 237 PHE A CA 1
ATOM 1927 C C . PHE A 1 237 ? 3.297 3.529 -5.684 1 96.06 237 PHE A C 1
ATOM 1929 O O . PHE A 1 237 ? 2.84 3.537 -6.828 1 96.06 237 PHE A O 1
ATOM 1936 N N . VAL A 1 238 ? 3.609 4.605 -4.996 1 95 238 VAL A N 1
ATOM 1937 C CA . VAL A 1 238 ? 3.203 5.914 -5.504 1 95 238 VAL A CA 1
ATOM 1938 C C . VAL A 1 238 ? 4.23 6.418 -6.516 1 95 238 VAL A C 1
ATOM 1940 O O . VAL A 1 238 ? 3.865 7.004 -7.535 1 95 238 VAL A O 1
ATOM 1943 N N . TYR A 1 239 ? 5.535 6.129 -6.305 1 94.62 239 TYR A N 1
ATOM 1944 C CA . TYR A 1 239 ? 6.531 6.859 -7.074 1 94.62 239 TYR A CA 1
ATOM 1945 C C . TYR A 1 239 ? 7.391 5.91 -7.898 1 94.62 239 TYR A C 1
ATOM 1947 O O . TYR A 1 239 ? 8 6.32 -8.891 1 94.62 239 TYR A O 1
ATOM 1955 N N . ASN A 1 240 ? 7.48 4.711 -7.527 1 93.25 240 ASN A N 1
ATOM 1956 C CA . ASN A 1 240 ? 8.461 3.842 -8.172 1 93.25 240 ASN A CA 1
ATOM 1957 C C . ASN A 1 240 ? 7.789 2.828 -9.094 1 93.25 240 ASN A C 1
ATOM 1959 O O . ASN A 1 240 ? 8.281 2.561 -10.195 1 93.25 240 ASN A O 1
ATOM 1963 N N . LEU A 1 241 ? 6.648 2.268 -8.664 1 93.81 241 LEU A N 1
ATOM 1964 C CA . LEU A 1 241 ? 5.961 1.242 -9.445 1 93.81 241 LEU A CA 1
ATOM 1965 C C . LEU A 1 241 ? 5.371 1.832 -10.719 1 93.81 241 LEU A C 1
ATOM 1967 O O . LEU A 1 241 ? 4.742 2.893 -10.688 1 93.81 241 LEU A O 1
ATOM 1971 N N . THR A 1 242 ? 5.695 1.225 -11.852 1 88.69 242 THR A N 1
ATOM 1972 C CA . THR A 1 242 ? 5.152 1.65 -13.141 1 88.69 242 THR A CA 1
ATOM 1973 C C . THR A 1 242 ? 4.309 0.544 -13.758 1 88.69 242 THR A C 1
ATOM 1975 O O . THR A 1 242 ? 4.434 -0.624 -13.391 1 88.69 242 THR A O 1
ATOM 1978 N N . ARG A 1 243 ? 3.332 0.888 -14.555 1 82.75 243 ARG A N 1
ATOM 1979 C CA . ARG A 1 243 ? 2.533 -0.073 -15.305 1 82.75 243 ARG A CA 1
ATOM 1980 C C . ARG A 1 243 ? 2.521 0.27 -16.797 1 82.75 243 ARG A C 1
ATOM 1982 O O . ARG A 1 243 ? 2.641 1.438 -17.156 1 82.75 243 ARG A O 1
ATOM 1989 N N . MET B 1 1 ? -5.324 -20.375 -6.629 1 97.69 1 MET B N 1
ATOM 1990 C CA . MET B 1 1 ? -5.555 -21.516 -5.742 1 97.69 1 MET B CA 1
ATOM 1991 C C . MET B 1 1 ? -6.27 -21.078 -4.469 1 97.69 1 MET B C 1
ATOM 1993 O O . MET B 1 1 ? -5.867 -20.109 -3.83 1 97.69 1 MET B O 1
ATOM 1997 N N . THR B 1 2 ? -7.332 -21.703 -4.109 1 97.69 2 THR B N 1
ATOM 1998 C CA . THR B 1 2 ? -8.125 -21.375 -2.93 1 97.69 2 THR B CA 1
ATOM 1999 C C . THR B 1 2 ? -8.641 -22.641 -2.256 1 97.69 2 THR B C 1
ATOM 2001 O O . THR B 1 2 ? -8.148 -23.75 -2.523 1 97.69 2 THR B O 1
ATOM 2004 N N . SER B 1 3 ? -9.477 -22.531 -1.21 1 97 3 SER B N 1
ATOM 2005 C CA . SER B 1 3 ? -10.016 -23.625 -0.422 1 97 3 SER B CA 1
ATOM 2006 C C . SER B 1 3 ? -11.414 -23.312 0.091 1 97 3 SER B C 1
ATOM 2008 O O . SER B 1 3 ? -11.852 -22.156 0.033 1 97 3 SER B O 1
ATOM 2010 N N . PRO B 1 4 ? -12.102 -24.344 0.523 1 96.06 4 PRO B N 1
ATOM 2011 C CA . PRO B 1 4 ? -13.414 -24.078 1.106 1 96.06 4 PRO B CA 1
ATOM 2012 C C . PRO B 1 4 ? -13.359 -23.078 2.258 1 96.06 4 PRO B C 1
ATOM 2014 O O . PRO B 1 4 ? -14.289 -22.297 2.449 1 96.06 4 PRO B O 1
ATOM 2017 N N . LEU B 1 5 ? -12.328 -23.031 2.926 1 95.44 5 LEU B N 1
ATOM 2018 C CA . LEU B 1 5 ? -12.18 -22.188 4.098 1 95.44 5 LEU B CA 1
ATOM 2019 C C . LEU B 1 5 ? -11.883 -20.75 3.689 1 95.44 5 LEU B C 1
ATOM 2021 O O . LEU B 1 5 ? -12.234 -19.797 4.402 1 95.44 5 LEU B O 1
ATOM 2025 N N . THR B 1 6 ? -11.227 -20.531 2.51 1 97.12 6 THR B N 1
ATOM 2026 C CA . THR B 1 6 ? -10.688 -19.203 2.227 1 97.12 6 THR B CA 1
ATOM 2027 C C . THR B 1 6 ? -11.328 -18.609 0.972 1 97.12 6 THR B C 1
ATOM 2029 O O . THR B 1 6 ? -11.102 -17.453 0.636 1 97.12 6 THR B O 1
ATOM 2032 N N . VAL B 1 7 ? -12.133 -19.391 0.273 1 97.75 7 VAL B N 1
ATOM 2033 C CA . VAL B 1 7 ? -12.695 -18.938 -0.998 1 97.75 7 VAL B CA 1
ATOM 2034 C C . VAL B 1 7 ? -13.531 -17.672 -0.781 1 97.75 7 VAL B C 1
ATOM 2036 O O . VAL B 1 7 ? -13.461 -16.734 -1.575 1 97.75 7 VAL B O 1
ATOM 2039 N N . VAL B 1 8 ? -14.25 -17.578 0.278 1 96.88 8 VAL B N 1
ATOM 2040 C CA . VAL B 1 8 ? -15.062 -16.406 0.551 1 96.88 8 VAL B CA 1
ATOM 2041 C C . VAL B 1 8 ? -14.211 -15.312 1.194 1 96.88 8 VAL B C 1
ATOM 2043 O O . VAL B 1 8 ? -14.25 -14.148 0.779 1 96.88 8 VAL B O 1
ATOM 2046 N N . SER B 1 9 ? -13.375 -15.648 2.127 1 97.19 9 SER B N 1
ATOM 2047 C CA . SER B 1 9 ? -12.656 -14.664 2.934 1 97.19 9 SER B CA 1
ATOM 2048 C C . SER B 1 9 ? -11.453 -14.117 2.18 1 97.19 9 SER B C 1
ATOM 2050 O O . SER B 1 9 ? -10.938 -13.047 2.521 1 97.19 9 SER B O 1
ATOM 2052 N N . LYS B 1 10 ? -11 -14.789 1.134 1 98.19 10 LYS B N 1
ATOM 2053 C CA . LYS B 1 10 ? -9.805 -14.328 0.443 1 98.19 10 LYS B CA 1
ATOM 2054 C C . LYS B 1 10 ? -10.031 -14.242 -1.062 1 98.19 10 LYS B C 1
ATOM 2056 O O . LYS B 1 10 ? -9.891 -13.172 -1.658 1 98.19 10 LYS B O 1
ATOM 2061 N N . ALA B 1 11 ? -10.5 -15.305 -1.679 1 98.38 11 ALA B N 1
ATOM 2062 C CA . ALA B 1 11 ? -10.602 -15.367 -3.135 1 98.38 11 ALA B CA 1
ATOM 2063 C C . ALA B 1 11 ? -11.578 -14.32 -3.664 1 98.38 11 ALA B C 1
ATOM 2065 O O . ALA B 1 11 ? -11.398 -13.805 -4.766 1 98.38 11 ALA B O 1
ATOM 2066 N N . THR B 1 12 ? -12.594 -14.031 -2.918 1 97.75 12 THR B N 1
ATOM 2067 C CA . THR B 1 12 ? -13.555 -13.008 -3.307 1 97.75 12 THR B CA 1
ATOM 2068 C C . THR B 1 12 ? -12.852 -11.672 -3.568 1 97.75 12 THR B C 1
ATOM 2070 O O . THR B 1 12 ? -13.211 -10.953 -4.504 1 97.75 12 THR B O 1
ATOM 2073 N N . HIS B 1 13 ? -11.891 -11.328 -2.781 1 97.88 13 HIS B N 1
ATOM 2074 C CA . HIS B 1 13 ? -11.188 -10.055 -2.898 1 97.88 13 HIS B CA 1
ATOM 2075 C C . HIS B 1 13 ? -10.227 -10.055 -4.082 1 97.88 13 HIS B C 1
ATOM 2077 O O . HIS B 1 13 ? -9.977 -9.016 -4.688 1 97.88 13 HIS B O 1
ATOM 2083 N N . VAL B 1 14 ? -9.719 -11.25 -4.453 1 98.69 14 VAL B N 1
ATOM 2084 C CA . VAL B 1 14 ? -8.961 -11.391 -5.691 1 98.69 14 VAL B CA 1
ATOM 2085 C C . VAL B 1 14 ? -9.859 -11.086 -6.887 1 98.69 14 VAL B C 1
ATOM 2087 O O . VAL B 1 14 ? -9.508 -10.273 -7.746 1 98.69 14 VAL B O 1
ATOM 2090 N N . GLN B 1 15 ? -11.031 -11.711 -6.883 1 98.12 15 GLN B N 1
ATOM 2091 C CA . GLN B 1 15 ? -12 -11.508 -7.953 1 98.12 15 GLN B CA 1
ATOM 2092 C C . GLN B 1 15 ? -12.352 -10.031 -8.102 1 98.12 15 GLN B C 1
ATOM 2094 O O . GLN B 1 15 ? -12.539 -9.547 -9.219 1 98.12 15 GLN B O 1
ATOM 2099 N N . ASN B 1 16 ? -12.414 -9.312 -7.008 1 97.19 16 ASN B N 1
ATOM 2100 C CA . ASN B 1 16 ? -12.898 -7.938 -7 1 97.19 16 ASN B CA 1
ATOM 2101 C C . ASN B 1 16 ? -11.773 -6.941 -7.234 1 97.19 16 ASN B C 1
ATOM 2103 O O . ASN B 1 16 ? -12.008 -5.734 -7.312 1 97.19 16 ASN B O 1
ATOM 2107 N N . THR B 1 17 ? -10.555 -7.375 -7.348 1 97.88 17 THR B N 1
ATOM 2108 C CA . THR B 1 17 ? -9.422 -6.488 -7.594 1 97.88 17 THR B CA 1
ATOM 2109 C C . THR B 1 17 ? -8.672 -6.91 -8.852 1 97.88 17 THR B C 1
ATOM 2111 O O . THR B 1 17 ? -9.156 -6.719 -9.969 1 97.88 17 THR B O 1
ATOM 2114 N N . TRP B 1 18 ? -7.461 -7.562 -8.672 1 98.56 18 TRP B N 1
ATOM 2115 C CA . TRP B 1 18 ? -6.617 -7.793 -9.836 1 98.56 18 TRP B CA 1
ATOM 2116 C C . TRP B 1 18 ? -7.191 -8.898 -10.719 1 98.56 18 TRP B C 1
ATOM 2118 O O . TRP B 1 18 ? -6.91 -8.953 -11.914 1 98.56 18 TRP B O 1
ATOM 2128 N N . GLY B 1 19 ? -8.047 -9.797 -10.148 1 98.25 19 GLY B N 1
ATOM 2129 C CA . GLY B 1 19 ? -8.664 -10.852 -10.93 1 98.25 19 GLY B CA 1
ATOM 2130 C C . GLY B 1 19 ? -9.484 -10.336 -12.094 1 98.25 19 GLY B C 1
ATOM 2131 O O . GLY B 1 19 ? -9.578 -11 -13.133 1 98.25 19 GLY B O 1
ATOM 2132 N N . LYS B 1 20 ? -10.047 -9.148 -11.984 1 97.44 20 LYS B N 1
ATOM 2133 C CA . LYS B 1 20 ? -10.883 -8.539 -13.016 1 97.44 20 LYS B CA 1
ATOM 2134 C C . LYS B 1 20 ? -10.062 -8.18 -14.25 1 97.44 20 LYS B C 1
ATOM 2136 O O . LYS B 1 20 ? -10.617 -7.961 -15.328 1 97.44 20 LYS B O 1
ATOM 2141 N N . ARG B 1 21 ? -8.859 -8.141 -14.117 1 97.62 21 ARG B N 1
ATOM 2142 C CA . ARG B 1 21 ? -7.992 -7.68 -15.195 1 97.62 21 ARG B CA 1
ATOM 2143 C C . ARG B 1 21 ? -7.461 -8.852 -16.016 1 97.62 21 ARG B C 1
ATOM 2145 O O . ARG B 1 21 ? -6.797 -8.656 -17.031 1 97.62 21 ARG B O 1
ATOM 2152 N N . CYS B 1 22 ? -7.727 -10.055 -15.539 1 98 22 CYS B N 1
ATOM 2153 C CA . CYS B 1 22 ? -7.344 -11.25 -16.281 1 98 22 CYS B CA 1
ATOM 2154 C C . CYS B 1 22 ? -8.273 -11.477 -17.469 1 98 22 CYS B C 1
ATOM 2156 O O . CYS B 1 22 ? -9.43 -11.047 -17.453 1 98 22 CYS B O 1
ATOM 2158 N N . ASN B 1 23 ? -7.727 -12.047 -18.547 1 98.19 23 ASN B N 1
ATOM 2159 C CA . ASN B 1 23 ? -8.594 -12.477 -19.641 1 98.19 23 ASN B CA 1
ATOM 2160 C C . ASN B 1 23 ? -9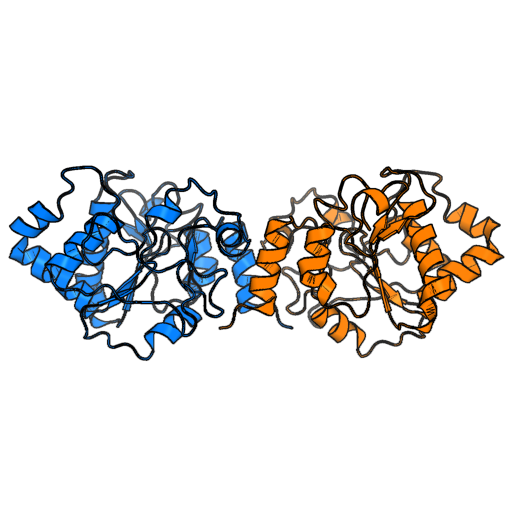.602 -13.531 -19.172 1 98.19 23 ASN B C 1
ATOM 2162 O O . ASN B 1 23 ? -10.75 -13.523 -19.609 1 98.19 23 ASN B O 1
ATOM 2166 N N . LYS B 1 24 ? -9.148 -14.43 -18.359 1 98.19 24 LYS B N 1
ATOM 2167 C CA . LYS B 1 24 ? -9.953 -15.438 -17.672 1 98.19 24 LYS B CA 1
ATOM 2168 C C . LYS B 1 24 ? -9.367 -15.773 -16.312 1 98.19 24 LYS B C 1
ATOM 2170 O O . LYS B 1 24 ? -8.148 -15.906 -16.156 1 98.19 24 LYS B O 1
ATOM 2175 N N . ILE B 1 25 ? -10.234 -15.891 -15.328 1 98.25 25 ILE B N 1
ATOM 2176 C CA . ILE B 1 25 ? -9.797 -16.297 -14 1 98.25 25 ILE B CA 1
ATOM 2177 C C . ILE B 1 25 ? -10.641 -17.469 -13.508 1 98.25 25 ILE B C 1
ATOM 2179 O O . ILE B 1 25 ? -11.852 -17.5 -13.711 1 98.25 25 ILE B O 1
ATOM 2183 N N . LEU B 1 26 ? -10.031 -18.438 -13.016 1 98.38 26 LEU B N 1
ATOM 2184 C CA . LEU B 1 26 ? -10.656 -19.578 -12.367 1 98.38 26 LEU B CA 1
ATOM 2185 C C . LEU B 1 26 ? -10.141 -19.75 -10.945 1 98.38 26 LEU B C 1
ATOM 2187 O O . LEU B 1 26 ? -8.945 -19.578 -10.688 1 98.38 26 LEU B O 1
ATOM 2191 N N . PHE B 1 27 ? -11.023 -20.047 -10.031 1 98.5 27 PHE B N 1
ATOM 2192 C CA . PHE B 1 27 ? -10.633 -20.344 -8.656 1 98.5 27 PHE B CA 1
ATOM 2193 C C . PHE B 1 27 ? -10.633 -21.859 -8.414 1 98.5 27 PHE B C 1
ATOM 2195 O O . PHE B 1 27 ? -11.695 -22.453 -8.242 1 98.5 27 PHE B O 1
ATOM 2202 N N . MET B 1 28 ? -9.398 -22.422 -8.398 1 98.12 28 MET B N 1
ATOM 2203 C CA . MET B 1 28 ? -9.211 -23.859 -8.219 1 98.12 28 MET B CA 1
ATOM 2204 C C . MET B 1 28 ? -9.289 -24.234 -6.742 1 98.12 28 MET B C 1
ATOM 2206 O O . MET B 1 28 ? -8.492 -23.766 -5.93 1 98.12 28 MET B O 1
ATOM 2210 N N . GLY B 1 29 ? -10.258 -25.047 -6.363 1 97.31 29 GLY B N 1
ATOM 2211 C CA . GLY B 1 29 ? -10.445 -25.453 -4.977 1 97.31 29 GLY B CA 1
ATOM 2212 C C . GLY B 1 29 ? -10.719 -26.938 -4.812 1 97.31 29 GLY B C 1
ATOM 2213 O O . GLY B 1 29 ? -11.031 -27.625 -5.785 1 97.31 29 GLY B O 1
ATOM 2214 N N . SER B 1 30 ? -10.492 -27.391 -3.568 1 96.06 30 SER B N 1
ATOM 2215 C CA . SER B 1 30 ? -10.781 -28.781 -3.234 1 96.06 30 SER B CA 1
ATOM 2216 C C . SER B 1 30 ? -12.281 -29 -3.043 1 96.06 30 SER B C 1
ATOM 2218 O O . SER B 1 30 ? -13.078 -28.078 -3.207 1 96.06 30 SER B O 1
ATOM 2220 N N . ASN B 1 31 ? -12.555 -30.234 -2.754 1 92.81 31 ASN B N 1
ATOM 2221 C CA . ASN B 1 31 ? -13.945 -30.625 -2.545 1 92.81 31 ASN B CA 1
ATOM 2222 C C . ASN B 1 31 ? -14.633 -29.703 -1.535 1 92.81 31 ASN B C 1
ATOM 2224 O O . ASN B 1 31 ? -14.078 -29.422 -0.475 1 92.81 31 ASN B O 1
ATOM 2228 N N . GLY B 1 32 ? -15.836 -29.234 -1.954 1 93.69 32 GLY B N 1
ATOM 2229 C CA . GLY B 1 32 ? -16.609 -28.406 -1.044 1 93.69 32 GLY B CA 1
ATOM 2230 C C . GLY B 1 32 ? -16.438 -26.922 -1.29 1 93.69 32 GLY B C 1
ATOM 2231 O O . GLY B 1 32 ? -17.141 -26.094 -0.697 1 93.69 32 GLY B O 1
ATOM 2232 N N . THR B 1 33 ? -15.578 -26.547 -2.186 1 95.38 33 THR B N 1
ATOM 2233 C CA . THR B 1 33 ? -15.281 -25.141 -2.416 1 95.38 33 THR B CA 1
ATOM 2234 C C . THR B 1 33 ? -16.422 -24.453 -3.162 1 95.38 33 THR B C 1
ATOM 2236 O O . THR B 1 33 ? -16.797 -23.328 -2.83 1 95.38 33 THR B O 1
ATOM 2239 N N . GLN B 1 34 ? -17 -25.109 -4.113 1 94.5 34 GLN B N 1
ATOM 2240 C CA . GLN B 1 34 ? -17.984 -24.516 -4.996 1 94.5 34 GLN B CA 1
ATOM 2241 C C . GLN B 1 34 ? -19.25 -24.109 -4.227 1 94.5 34 GLN B C 1
ATOM 2243 O O . GLN B 1 34 ? -19.828 -23.047 -4.484 1 94.5 34 GLN B O 1
ATOM 2248 N N . VAL B 1 35 ? -19.641 -24.859 -3.26 1 94.19 35 VAL B N 1
ATOM 2249 C CA . VAL B 1 35 ? -20.875 -24.609 -2.523 1 94.19 35 VAL B CA 1
ATOM 2250 C C . VAL B 1 35 ? -20.703 -23.375 -1.645 1 94.19 35 VAL B C 1
ATOM 2252 O O . VAL B 1 35 ? -21.688 -22.703 -1.293 1 94.19 35 VAL B O 1
ATOM 2255 N N . LYS B 1 36 ? -19.469 -23.094 -1.305 1 93.94 36 LYS B N 1
ATOM 2256 C CA . LYS B 1 36 ? -19.203 -21.969 -0.424 1 93.94 36 LYS B CA 1
ATOM 2257 C C . LYS B 1 36 ? -19.219 -20.656 -1.197 1 93.94 36 LYS B C 1
ATOM 2259 O O . LYS B 1 36 ? -19.406 -19.578 -0.613 1 93.94 36 LYS B O 1
ATOM 2264 N N . ALA B 1 37 ? -18.969 -20.672 -2.42 1 93 37 ALA B N 1
ATOM 2265 C CA . ALA B 1 37 ? -18.844 -19.438 -3.193 1 93 37 ALA B CA 1
ATOM 2266 C C . ALA B 1 37 ? -19.453 -19.594 -4.582 1 93 37 ALA B C 1
ATOM 2268 O O . ALA B 1 37 ? -18.734 -19.609 -5.586 1 93 37 ALA B O 1
ATOM 2269 N N . LYS B 1 38 ? -20.688 -19.453 -4.719 1 91 38 LYS B N 1
ATOM 2270 C CA . LYS B 1 38 ? -21.406 -19.656 -5.973 1 91 38 LYS B CA 1
ATOM 2271 C C . LYS B 1 38 ? -21.234 -18.453 -6.898 1 91 38 LYS B C 1
ATOM 2273 O O . LYS B 1 38 ? -21.469 -18.562 -8.109 1 91 38 LYS B O 1
ATOM 2278 N N . HIS B 1 39 ? -20.797 -17.391 -6.355 1 91.38 39 HIS B N 1
ATOM 2279 C CA . HIS B 1 39 ? -20.672 -16.156 -7.125 1 91.38 39 HIS B CA 1
ATOM 2280 C C . HIS B 1 39 ? -19.328 -16.078 -7.832 1 91.38 39 HIS B C 1
ATOM 2282 O O . HIS B 1 39 ? -19.062 -15.141 -8.586 1 91.38 39 HIS B O 1
ATOM 2288 N N . LEU B 1 40 ? -18.438 -17.031 -7.535 1 96.62 40 LEU B N 1
ATOM 2289 C CA . LEU B 1 40 ? -17.109 -17.062 -8.133 1 96.62 40 LEU B CA 1
ATOM 2290 C C . LEU B 1 40 ? -17 -18.203 -9.148 1 96.62 40 LEU B C 1
ATOM 2292 O O . LEU B 1 40 ? -17.703 -19.203 -9.047 1 96.62 40 LEU B O 1
ATOM 2296 N N . PRO B 1 41 ? -16.281 -18.016 -10.148 1 97.12 41 PRO B N 1
ATOM 2297 C CA . PRO B 1 41 ? -16.016 -19.125 -11.078 1 97.12 41 PRO B CA 1
ATOM 2298 C C . PRO B 1 41 ? -15.102 -20.188 -10.484 1 97.12 41 PRO B C 1
ATOM 2300 O O . PRO B 1 41 ? -13.961 -20.344 -10.93 1 97.12 41 PRO B O 1
ATOM 2303 N N . VAL B 1 42 ? -15.648 -21 -9.656 1 97.81 42 VAL B N 1
ATOM 2304 C CA . VAL B 1 42 ? -14.898 -22.016 -8.93 1 97.81 42 VAL B CA 1
ATOM 2305 C C . VAL B 1 42 ? -14.859 -23.312 -9.75 1 97.81 42 VAL B C 1
ATOM 2307 O O . VAL B 1 42 ? -15.867 -23.703 -10.336 1 97.81 42 VAL B O 1
ATOM 2310 N N . VAL B 1 43 ? -13.703 -23.859 -9.906 1 97.69 43 VAL B N 1
ATOM 2311 C CA . VAL B 1 43 ? -13.531 -25.234 -10.375 1 97.69 43 VAL B CA 1
ATOM 2312 C C . VAL B 1 43 ? -13.211 -26.156 -9.195 1 97.69 43 VAL B C 1
ATOM 2314 O O . VAL B 1 43 ? -12.156 -26.016 -8.57 1 97.69 43 VAL B O 1
ATOM 2317 N N . GLU B 1 44 ? -14.125 -26.984 -8.891 1 96.94 44 GLU B N 1
ATOM 2318 C CA . GLU B 1 44 ? -13.898 -27.938 -7.805 1 96.94 44 GLU B CA 1
ATOM 2319 C C . GLU B 1 44 ? -13.117 -29.156 -8.289 1 96.94 44 GLU B C 1
ATOM 2321 O O . GLU B 1 44 ? -13.609 -29.922 -9.109 1 96.94 44 GLU B O 1
ATOM 2326 N N . LEU B 1 45 ? -11.938 -29.281 -7.766 1 96.31 45 LEU B N 1
ATOM 2327 C CA . LEU B 1 45 ? -11.047 -30.375 -8.156 1 96.31 45 LEU B CA 1
ATOM 2328 C C . LEU B 1 45 ? -11.266 -31.594 -7.273 1 96.31 45 LEU B C 1
ATOM 2330 O O . LEU B 1 45 ? -11.664 -31.453 -6.113 1 96.31 45 LEU B O 1
ATOM 2334 N N . PRO B 1 46 ? -11.094 -32.781 -7.836 1 94.25 46 PRO B N 1
ATOM 2335 C CA . PRO B 1 46 ? -11.281 -34.031 -7.07 1 94.25 46 PRO B CA 1
ATOM 2336 C C . PRO B 1 46 ? -10.117 -34.312 -6.129 1 94.25 46 PRO B C 1
ATOM 2338 O O . PRO B 1 46 ? -9.445 -35.344 -6.281 1 94.25 46 PRO B O 1
ATOM 2341 N N . VAL B 1 47 ? -9.883 -33.438 -5.18 1 93.56 47 VAL B N 1
ATOM 2342 C CA . VAL B 1 47 ? -8.781 -33.562 -4.23 1 93.56 47 VAL B CA 1
ATOM 2343 C C . VAL B 1 47 ? -9.258 -33.188 -2.832 1 93.56 47 VAL B C 1
ATOM 2345 O O . VAL B 1 47 ? -10.164 -32.344 -2.68 1 93.56 47 VAL B O 1
ATOM 2348 N N . LYS B 1 48 ? -8.648 -33.844 -1.809 1 91.44 48 LYS B N 1
ATOM 2349 C CA . LYS B 1 48 ? -8.938 -33.469 -0.421 1 91.44 48 LYS B CA 1
ATOM 2350 C C . LYS B 1 48 ? -8.281 -32.156 -0.042 1 91.44 48 LYS B C 1
ATOM 2352 O O . LYS B 1 48 ? -7.359 -31.703 -0.717 1 91.44 48 LYS B O 1
ATOM 2357 N N . GLU B 1 49 ? -8.844 -31.531 1.005 1 91.06 49 GLU B N 1
ATOM 2358 C CA . GLU B 1 49 ? -8.273 -30.281 1.479 1 91.06 49 GLU B CA 1
ATOM 2359 C C . GLU B 1 49 ? -7.094 -30.516 2.412 1 91.06 49 GLU B C 1
ATOM 2361 O O . GLU B 1 49 ? -7.098 -31.484 3.188 1 91.06 49 GLU B O 1
ATOM 2366 N N . GLY B 1 50 ? -6.137 -29.625 2.385 1 86.62 50 GLY B N 1
ATOM 2367 C CA . GLY B 1 50 ? -4.98 -29.719 3.26 1 86.62 50 GLY B CA 1
ATOM 2368 C C . GLY B 1 50 ? -3.674 -29.406 2.553 1 86.62 50 GLY B C 1
ATOM 2369 O O . GLY B 1 50 ? -3.539 -29.641 1.351 1 86.62 50 GLY B O 1
ATOM 2370 N N . ARG B 1 51 ? -2.721 -28.953 3.326 1 83.19 51 ARG B N 1
ATOM 2371 C CA . ARG B 1 51 ? -1.421 -28.594 2.77 1 83.19 51 ARG B CA 1
ATOM 2372 C C . ARG B 1 51 ? -0.747 -29.797 2.123 1 83.19 51 ARG B C 1
ATOM 2374 O O . ARG B 1 51 ? -0.028 -29.656 1.132 1 83.19 51 ARG B O 1
ATOM 2381 N N . GLU B 1 52 ? -1.03 -30.953 2.672 1 83.75 52 GLU B N 1
ATOM 2382 C CA . GLU B 1 52 ? -0.399 -32.156 2.176 1 83.75 52 GLU B CA 1
ATOM 2383 C C . GLU B 1 52 ? -0.924 -32.531 0.793 1 83.75 52 GLU B C 1
ATOM 2385 O O . GLU B 1 52 ? -0.313 -33.344 0.086 1 83.75 52 GLU B O 1
ATOM 2390 N N . TYR B 1 53 ? -1.995 -31.938 0.417 1 87.12 53 TYR B N 1
ATOM 2391 C CA . TYR B 1 53 ? -2.594 -32.312 -0.864 1 87.12 53 TYR B CA 1
ATOM 2392 C C . TYR B 1 53 ? -2.426 -31.172 -1.878 1 87.12 53 TYR B C 1
ATOM 2394 O O . TYR B 1 53 ? -3.074 -31.172 -2.928 1 87.12 53 TYR B O 1
ATOM 2402 N N . LEU B 1 54 ? -1.604 -30.203 -1.548 1 90.31 54 LEU B N 1
ATOM 2403 C CA . LEU B 1 54 ? -1.471 -29.031 -2.402 1 90.31 54 LEU B CA 1
ATOM 2404 C C . LEU B 1 54 ? -0.878 -29.406 -3.756 1 90.31 54 LEU B C 1
ATOM 2406 O O . LEU B 1 54 ? -1.262 -28.844 -4.785 1 90.31 54 LEU B O 1
ATOM 2410 N N . TRP B 1 55 ? 0.04 -30.328 -3.75 1 89.19 55 TRP B N 1
ATOM 2411 C CA . TRP B 1 55 ? 0.609 -30.766 -5.023 1 89.19 55 TRP B CA 1
ATOM 2412 C C . TRP B 1 55 ? -0.445 -31.438 -5.891 1 89.19 55 TRP B C 1
ATOM 2414 O O . TRP B 1 55 ? -0.546 -31.156 -7.09 1 89.19 55 TRP B O 1
ATOM 2424 N N . GLN B 1 56 ? -1.175 -32.312 -5.273 1 87.38 56 GLN B N 1
ATOM 2425 C CA . GLN B 1 56 ? -2.246 -32.969 -6.016 1 87.38 56 GLN B CA 1
ATOM 2426 C C . GLN B 1 56 ? -3.238 -31.953 -6.566 1 87.38 56 GLN B C 1
ATOM 2428 O O . GLN B 1 56 ? -3.717 -32.094 -7.695 1 87.38 56 GLN B O 1
ATOM 2433 N N . LYS B 1 57 ? -3.562 -31 -5.789 1 92.19 57 LYS B N 1
ATOM 2434 C CA . LYS B 1 57 ? -4.469 -29.938 -6.219 1 92.19 57 LYS B CA 1
ATOM 2435 C C . LYS B 1 57 ? -3.91 -29.203 -7.43 1 92.19 57 LYS B C 1
ATOM 2437 O O . LYS B 1 57 ? -4.633 -28.938 -8.398 1 92.19 57 LYS B O 1
ATOM 2442 N N . THR B 1 58 ? -2.625 -28.875 -7.395 1 93.75 58 THR B N 1
ATOM 2443 C CA . THR B 1 58 ? -1.966 -28.156 -8.484 1 93.75 58 THR B CA 1
ATOM 2444 C C . THR B 1 58 ? -1.948 -29.016 -9.75 1 93.75 58 THR B C 1
ATOM 2446 O O . THR B 1 58 ? -2.232 -28.516 -10.844 1 93.75 58 THR B O 1
ATOM 2449 N N . LYS B 1 59 ? -1.681 -30.266 -9.609 1 89.81 59 LYS B N 1
ATOM 2450 C CA . LYS B 1 59 ? -1.688 -31.172 -10.742 1 89.81 59 LYS B CA 1
ATOM 2451 C C . LYS B 1 59 ? -3.062 -31.219 -11.414 1 89.81 59 LYS B C 1
ATOM 2453 O O . LYS B 1 59 ? -3.17 -31.078 -12.633 1 89.81 59 LYS B O 1
ATOM 2458 N N . GLU B 1 60 ? -4.051 -31.422 -10.57 1 92.5 60 GLU B N 1
ATOM 2459 C CA . GLU B 1 60 ? -5.414 -31.5 -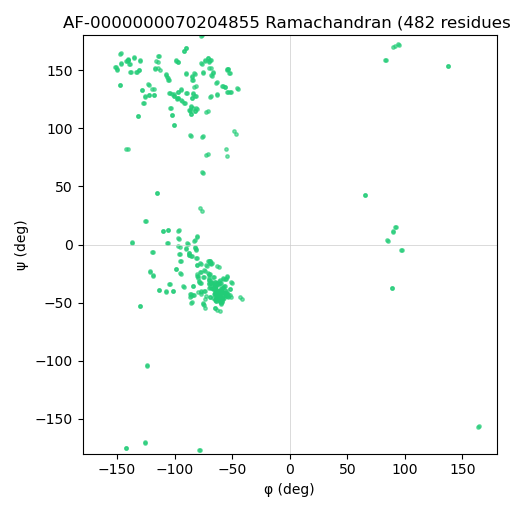11.086 1 92.5 60 GLU B CA 1
ATOM 2460 C C . GLU B 1 60 ? -5.828 -30.188 -11.75 1 92.5 60 GLU B C 1
ATOM 2462 O O . GLU B 1 60 ? -6.59 -30.188 -12.719 1 92.5 60 GLU B O 1
ATOM 2467 N N . ALA B 1 61 ? -5.367 -29.109 -11.25 1 95.25 61 ALA B N 1
ATOM 2468 C CA . ALA B 1 61 ? -5.668 -27.812 -11.836 1 95.25 61 ALA B CA 1
ATOM 2469 C C . ALA B 1 61 ? -5.105 -27.703 -13.25 1 95.25 61 ALA B C 1
ATOM 2471 O O . ALA B 1 61 ? -5.797 -27.266 -14.172 1 95.25 61 ALA B O 1
ATOM 2472 N N . PHE B 1 62 ? -3.834 -28.109 -13.43 1 94.88 62 PHE B N 1
ATOM 2473 C CA . PHE B 1 62 ? -3.232 -28.016 -14.758 1 94.88 62 PHE B CA 1
ATOM 2474 C C . PHE B 1 62 ? -3.859 -29.031 -15.711 1 94.88 62 PHE B C 1
ATOM 2476 O O . PHE B 1 62 ? -3.986 -28.766 -16.906 1 94.88 62 PHE B O 1
ATOM 2483 N N . LEU B 1 63 ? -4.297 -30.156 -15.156 1 92.25 63 LEU B N 1
ATOM 2484 C CA . LEU B 1 63 ? -5.035 -31.109 -15.977 1 92.25 63 LEU B CA 1
ATOM 2485 C C . LEU B 1 63 ? -6.336 -30.484 -16.484 1 92.25 63 LEU B C 1
ATOM 2487 O O . LEU B 1 63 ? -6.691 -30.656 -17.656 1 92.25 63 LEU B O 1
ATOM 2491 N N . HIS B 1 64 ? -7.02 -29.844 -15.594 1 94.38 64 HIS B N 1
ATOM 2492 C CA . HIS B 1 64 ? -8.25 -29.156 -15.969 1 94.38 64 HIS B CA 1
ATOM 2493 C C . HIS B 1 64 ? -8 -28.109 -17.047 1 94.38 64 HIS B C 1
ATOM 2495 O O . HIS B 1 64 ? -8.727 -28.062 -18.047 1 94.38 64 HIS B O 1
ATOM 2501 N N . ILE B 1 65 ? -6.996 -27.312 -16.906 1 96.19 65 ILE B N 1
ATOM 2502 C CA . ILE B 1 65 ? -6.641 -26.25 -17.844 1 96.19 65 ILE B CA 1
ATOM 2503 C C . ILE B 1 65 ? -6.289 -26.844 -19.203 1 96.19 65 ILE B C 1
ATOM 2505 O O . ILE B 1 65 ? -6.688 -26.312 -20.234 1 96.19 65 ILE B O 1
ATOM 2509 N N . TYR B 1 66 ? -5.523 -27.859 -19.156 1 95.06 66 TYR B N 1
ATOM 2510 C CA . TYR B 1 66 ? -5.133 -28.547 -20.375 1 95.06 66 TYR B CA 1
ATOM 2511 C C . TYR B 1 66 ? -6.359 -28.984 -21.172 1 95.06 66 TYR B C 1
ATOM 2513 O O . TYR B 1 66 ? -6.414 -28.781 -22.391 1 95.06 66 TYR B O 1
ATOM 2521 N N . SER B 1 67 ? -7.352 -29.484 -20.531 1 93.56 67 SER B N 1
ATOM 2522 C CA . SER B 1 67 ? -8.539 -30.031 -21.172 1 93.56 67 SER B CA 1
ATOM 2523 C C . SER B 1 67 ? -9.492 -28.938 -21.609 1 93.56 67 SER B C 1
ATOM 2525 O O . SER B 1 67 ? -10.133 -29.047 -22.656 1 93.56 67 SER B O 1
ATOM 2527 N N . SER B 1 68 ? -9.539 -27.859 -20.906 1 94.69 68 SER B N 1
ATOM 2528 C CA . SER B 1 68 ? -10.617 -26.906 -21.125 1 94.69 68 SER B CA 1
ATOM 2529 C C . SER B 1 68 ? -10.125 -25.688 -21.875 1 94.69 68 SER B C 1
ATOM 2531 O O . SER B 1 68 ? -10.875 -25.094 -22.672 1 94.69 68 SER B O 1
ATOM 2533 N N . ASP B 1 69 ? -8.859 -25.312 -21.609 1 95.19 69 ASP B N 1
ATOM 2534 C CA . ASP B 1 69 ? -8.539 -23.938 -22 1 95.19 69 ASP B CA 1
ATOM 2535 C C . ASP B 1 69 ? -7.168 -23.859 -22.672 1 95.19 69 ASP B C 1
ATOM 2537 O O . ASP B 1 69 ? -6.73 -22.781 -23.078 1 95.19 69 ASP B O 1
ATOM 2541 N N . LEU B 1 70 ? -6.523 -24.906 -22.844 1 95.88 70 LEU B N 1
ATOM 2542 C CA . LEU B 1 70 ? -5.125 -24.875 -23.25 1 95.88 70 LEU B CA 1
ATOM 2543 C C . LEU B 1 70 ? -4.953 -24.047 -24.531 1 95.88 70 LEU B C 1
ATOM 2545 O O . LEU B 1 70 ? -4.082 -23.188 -24.609 1 95.88 70 LEU B O 1
ATOM 2549 N N . ASN B 1 71 ? -5.832 -24.25 -25.484 1 96.5 71 ASN B N 1
ATOM 2550 C CA . ASN B 1 71 ? -5.648 -23.641 -26.797 1 96.5 71 ASN B CA 1
ATOM 2551 C C . ASN B 1 71 ? -6.289 -22.266 -26.859 1 96.5 71 ASN B C 1
ATOM 2553 O O . ASN B 1 71 ? -6.152 -21.562 -27.859 1 96.5 71 ASN B O 1
ATOM 2557 N N . ASN B 1 72 ? -6.871 -21.797 -25.797 1 97.94 72 ASN B N 1
ATOM 2558 C CA . ASN B 1 72 ? -7.57 -20.516 -25.781 1 97.94 72 ASN B CA 1
ATOM 2559 C C . ASN B 1 72 ? -6.668 -19.406 -25.281 1 97.94 72 ASN B C 1
ATOM 2561 O O . ASN B 1 72 ? -6.977 -18.219 -25.453 1 97.94 72 ASN B O 1
ATOM 2565 N N . TYR B 1 73 ? -5.52 -19.812 -24.656 1 98.19 73 TYR B N 1
ATOM 2566 C CA . TYR B 1 73 ? -4.668 -18.797 -24.047 1 98.19 73 TYR B CA 1
ATOM 2567 C C . TYR B 1 73 ? -3.193 -19.125 -24.25 1 98.19 73 TYR B C 1
ATOM 2569 O O . TYR B 1 73 ? -2.844 -20.281 -24.547 1 98.19 73 TYR B O 1
ATOM 2577 N N . ASP B 1 74 ? -2.367 -18.109 -24.156 1 98.44 74 ASP B N 1
ATOM 2578 C CA . ASP B 1 74 ? -0.937 -18.234 -24.422 1 98.44 74 ASP B CA 1
ATOM 2579 C C . ASP B 1 74 ? -0.167 -18.547 -23.125 1 98.44 74 ASP B C 1
ATOM 2581 O O . ASP B 1 74 ? 0.838 -19.25 -23.156 1 98.44 74 ASP B O 1
ATOM 2585 N N . TRP B 1 75 ? -0.614 -17.969 -22.062 1 98.81 75 TRP B N 1
ATOM 2586 C CA . TRP B 1 75 ? 0.079 -18.047 -20.781 1 98.81 75 TRP B CA 1
ATOM 2587 C C . TRP B 1 75 ? -0.896 -18.391 -19.656 1 98.81 75 TRP B C 1
ATOM 2589 O O . TRP B 1 75 ? -2.059 -17.969 -19.688 1 98.81 75 TRP B O 1
ATOM 2599 N N . PHE B 1 76 ? -0.409 -19.109 -18.641 1 98.81 76 PHE B N 1
ATOM 2600 C CA . PHE B 1 76 ? -1.241 -19.594 -17.531 1 98.81 76 PHE B CA 1
ATOM 2601 C C . PHE B 1 76 ? -0.597 -19.281 -16.188 1 98.81 76 PHE B C 1
ATOM 2603 O O . PHE B 1 76 ? 0.427 -19.875 -15.836 1 98.81 76 PHE B O 1
ATOM 2610 N N . LEU B 1 77 ? -1.193 -18.375 -15.453 1 98.88 77 LEU B N 1
ATOM 2611 C CA . LEU B 1 77 ? -0.691 -17.922 -14.156 1 98.88 77 LEU B CA 1
ATOM 2612 C C . LEU B 1 77 ? -1.329 -18.719 -13.023 1 98.88 77 LEU B C 1
ATOM 2614 O O . LEU B 1 77 ? -2.553 -18.859 -12.969 1 98.88 77 LEU B O 1
ATOM 2618 N N . LYS B 1 78 ? -0.523 -19.312 -12.234 1 98.75 78 LYS B N 1
ATOM 2619 C CA . LYS B 1 78 ? -0.96 -19.812 -10.93 1 98.75 78 LYS B CA 1
ATOM 2620 C C . LYS B 1 78 ? -0.625 -18.828 -9.82 1 98.75 78 LYS B C 1
ATOM 2622 O O . LYS B 1 78 ? 0.525 -18.406 -9.68 1 98.75 78 LYS B O 1
ATOM 2627 N N . ALA B 1 79 ? -1.535 -18.422 -9.039 1 98.75 79 ALA B N 1
ATOM 2628 C CA . ALA B 1 79 ? -1.372 -17.594 -7.852 1 98.75 79 ALA B CA 1
ATOM 2629 C C . ALA B 1 79 ? -2.283 -18.047 -6.719 1 98.75 79 ALA B C 1
ATOM 2631 O O . ALA B 1 79 ? -3.252 -18.781 -6.953 1 98.75 79 ALA B O 1
ATOM 2632 N N . ASP B 1 80 ? -1.96 -17.703 -5.539 1 98.06 80 ASP B N 1
ATOM 2633 C CA . ASP B 1 80 ? -2.783 -18.031 -4.383 1 98.06 80 ASP B CA 1
ATOM 2634 C C . ASP B 1 80 ? -3.809 -16.938 -4.105 1 98.06 80 ASP B C 1
ATOM 2636 O O . ASP B 1 80 ? -3.73 -15.852 -4.676 1 98.06 80 ASP B O 1
ATOM 2640 N N . ASP B 1 81 ? -4.738 -17.266 -3.203 1 98.44 81 ASP B N 1
ATOM 2641 C CA . ASP B 1 81 ? -5.828 -16.328 -2.951 1 98.44 81 ASP B CA 1
ATOM 2642 C C . ASP B 1 81 ? -5.383 -15.211 -2.002 1 98.44 81 ASP B C 1
ATOM 2644 O O . ASP B 1 81 ? -6.195 -14.375 -1.592 1 98.44 81 ASP B O 1
ATOM 2648 N N . ASP B 1 82 ? -4.066 -15.141 -1.641 1 98.69 82 ASP B N 1
ATOM 2649 C CA . ASP B 1 82 ? -3.496 -14.008 -0.914 1 98.69 82 ASP B CA 1
ATOM 2650 C C . ASP B 1 82 ? -2.299 -13.43 -1.659 1 98.69 82 ASP B C 1
ATOM 2652 O O . ASP B 1 82 ? -1.408 -12.836 -1.047 1 98.69 82 ASP B O 1
ATOM 2656 N N . THR B 1 83 ? -2.217 -13.719 -2.967 1 98.88 83 THR B N 1
ATOM 2657 C CA . THR B 1 83 ? -1.254 -13.102 -3.867 1 98.88 83 THR B CA 1
ATOM 2658 C C . THR B 1 83 ? -1.892 -11.938 -4.621 1 98.88 83 THR B C 1
ATOM 2660 O O . THR B 1 83 ? -3.029 -12.039 -5.082 1 98.88 83 THR B O 1
ATOM 2663 N N . TYR B 1 84 ? -1.259 -10.773 -4.66 1 98.88 84 TYR B N 1
ATOM 2664 C CA . TYR B 1 84 ? -1.676 -9.664 -5.512 1 98.88 84 TYR B CA 1
ATOM 2665 C C . TYR B 1 84 ? -0.809 -9.578 -6.762 1 98.88 84 TYR B C 1
ATOM 2667 O O . TYR B 1 84 ? 0.421 -9.539 -6.672 1 98.88 84 TYR B O 1
ATOM 2675 N N . VAL B 1 85 ? -1.467 -9.547 -7.883 1 98.88 85 VAL B N 1
ATOM 2676 C CA . VAL B 1 85 ? -0.754 -9.539 -9.156 1 98.88 85 VAL B CA 1
ATOM 2677 C C . VAL B 1 85 ? -1.063 -8.242 -9.906 1 98.88 85 VAL B C 1
ATOM 2679 O O . VAL B 1 85 ? -2.227 -7.848 -10.023 1 98.88 85 VAL B O 1
ATOM 2682 N N . ILE B 1 86 ? -0.032 -7.578 -10.336 1 98.62 86 ILE B N 1
ATOM 2683 C CA . ILE B 1 86 ? -0.176 -6.48 -11.289 1 98.62 86 ILE B CA 1
ATOM 2684 C C . ILE B 1 86 ? -0.177 -7.027 -12.711 1 98.62 86 ILE B C 1
ATOM 2686 O O . ILE B 1 86 ? 0.877 -7.137 -13.344 1 98.62 86 ILE B O 1
ATOM 2690 N N . VAL B 1 87 ? -1.361 -7.258 -13.203 1 98.5 87 VAL B N 1
ATOM 2691 C CA . VAL B 1 87 ? -1.57 -8.047 -14.414 1 98.5 87 VAL B CA 1
ATOM 2692 C C . VAL B 1 87 ? -0.953 -7.328 -15.609 1 98.5 87 VAL B C 1
ATOM 2694 O O . VAL B 1 87 ? -0.392 -7.965 -16.5 1 98.5 87 VAL B O 1
ATOM 2697 N N . GLU B 1 88 ? -0.969 -5.992 -15.656 1 98.19 88 GLU B N 1
ATOM 2698 C CA . GLU B 1 88 ? -0.39 -5.211 -16.75 1 98.19 88 GLU B CA 1
ATOM 2699 C C . GLU B 1 88 ? 1.122 -5.406 -16.828 1 98.19 88 GLU B C 1
ATOM 2701 O O . GLU B 1 88 ? 1.686 -5.512 -17.922 1 98.19 88 GLU B O 1
ATOM 2706 N N . ASN B 1 89 ? 1.722 -5.445 -15.672 1 98.56 89 ASN B N 1
ATOM 2707 C CA . ASN B 1 89 ? 3.162 -5.68 -15.648 1 98.56 89 ASN B CA 1
ATOM 2708 C C . ASN B 1 89 ? 3.508 -7.094 -16.109 1 98.56 89 ASN B C 1
ATOM 2710 O O . ASN B 1 89 ? 4.52 -7.301 -16.781 1 98.56 89 ASN B O 1
ATOM 2714 N N . LEU B 1 90 ? 2.65 -8.094 -15.734 1 98.75 90 LEU B N 1
ATOM 2715 C CA . LEU B 1 90 ? 2.84 -9.453 -16.234 1 98.75 90 LEU B CA 1
ATOM 2716 C C . LEU B 1 90 ? 2.707 -9.5 -17.75 1 98.75 90 LEU B C 1
ATOM 2718 O O . LEU B 1 90 ? 3.539 -10.102 -18.438 1 98.75 90 LEU B O 1
ATOM 2722 N N . ARG B 1 91 ? 1.711 -8.828 -18.297 1 98.44 91 ARG B N 1
ATOM 2723 C CA . ARG B 1 91 ? 1.489 -8.789 -19.734 1 98.44 91 ARG B CA 1
ATOM 2724 C C . ARG B 1 91 ? 2.666 -8.141 -20.453 1 98.44 91 ARG B C 1
ATOM 2726 O O . ARG B 1 91 ? 3.111 -8.625 -21.5 1 98.44 91 ARG B O 1
ATOM 2733 N N . HIS B 1 92 ? 3.098 -7.059 -19.875 1 98.19 92 HIS B N 1
ATOM 2734 C CA . HIS B 1 92 ? 4.238 -6.363 -20.469 1 98.19 92 HIS B CA 1
ATOM 2735 C C . HIS B 1 92 ? 5.477 -7.254 -20.484 1 98.19 92 HIS B C 1
ATOM 2737 O O . HIS B 1 92 ? 6.199 -7.293 -21.484 1 98.19 92 HIS B O 1
ATOM 2743 N N . PHE B 1 93 ? 5.699 -7.926 -19.453 1 98.56 93 PHE B N 1
ATOM 2744 C CA . PHE B 1 93 ? 6.844 -8.82 -19.359 1 98.56 93 PHE B CA 1
ATOM 2745 C C . PHE B 1 93 ? 6.754 -9.938 -20.391 1 98.56 93 PHE B C 1
ATOM 2747 O O . PHE B 1 93 ? 7.754 -10.297 -21.016 1 98.56 93 PHE B O 1
ATOM 2754 N N . LEU B 1 94 ? 5.547 -10.477 -20.609 1 98.62 94 LEU B N 1
ATOM 2755 C CA . LEU B 1 94 ? 5.352 -11.656 -21.438 1 98.62 94 LEU B CA 1
ATOM 2756 C C . LEU B 1 94 ? 5.219 -11.266 -22.906 1 98.62 94 LEU B C 1
ATOM 2758 O O . LEU B 1 94 ? 5.281 -12.125 -23.797 1 98.62 94 LEU B O 1
ATOM 2762 N N . ARG B 1 95 ? 5.098 -10.016 -23.219 1 97.62 95 ARG B N 1
ATOM 2763 C CA . ARG B 1 95 ? 4.746 -9.531 -24.547 1 97.62 95 ARG B CA 1
ATOM 2764 C C . ARG B 1 95 ? 5.77 -9.977 -25.594 1 97.62 95 ARG B C 1
ATOM 2766 O O . ARG B 1 95 ? 5.43 -10.211 -26.75 1 97.62 95 ARG B O 1
ATOM 2773 N N . ASP B 1 96 ? 7.008 -10.078 -25.188 1 97.38 96 ASP B N 1
ATOM 2774 C CA . ASP B 1 96 ? 8.047 -10.438 -26.141 1 97.38 96 ASP B CA 1
ATOM 2775 C C . ASP B 1 96 ? 8.508 -11.875 -25.938 1 97.38 96 ASP B C 1
ATOM 2777 O O . ASP B 1 96 ? 9.602 -12.25 -26.375 1 97.38 96 ASP B O 1
ATOM 2781 N N . LYS B 1 97 ? 7.805 -12.664 -25.172 1 98.44 97 LYS B N 1
ATOM 2782 C CA . LYS B 1 97 ? 8.109 -14.078 -24.969 1 98.44 97 LYS B CA 1
ATOM 2783 C C . LYS B 1 97 ? 7.266 -14.961 -25.875 1 98.44 97 LYS B C 1
ATOM 2785 O O . LYS B 1 97 ? 6.211 -14.539 -26.359 1 98.44 97 LYS B O 1
ATOM 2790 N N . ASP B 1 98 ? 7.762 -16.109 -26.109 1 98.38 98 ASP B N 1
ATOM 2791 C CA . ASP B 1 98 ? 7.121 -17.047 -27.031 1 98.38 98 ASP B CA 1
ATOM 2792 C C . ASP B 1 98 ? 6.387 -18.156 -26.266 1 98.38 98 ASP B C 1
ATOM 2794 O O . ASP B 1 98 ? 7.012 -18.984 -25.609 1 98.38 98 ASP B O 1
ATOM 2798 N N . GLN B 1 99 ? 5.062 -18.25 -26.406 1 97.81 99 GLN B N 1
ATOM 2799 C CA . GLN B 1 99 ? 4.234 -19.219 -25.703 1 97.81 99 GLN B CA 1
ATOM 2800 C C . GLN B 1 99 ? 4.496 -20.641 -26.219 1 97.81 99 GLN B C 1
ATOM 2802 O O . GLN B 1 99 ? 4.09 -21.609 -25.594 1 97.81 99 GLN B O 1
ATOM 2807 N N . ASN B 1 100 ? 5.156 -20.719 -27.359 1 98.12 100 ASN B N 1
ATOM 2808 C CA . ASN B 1 100 ? 5.461 -22.031 -27.922 1 98.12 100 ASN B CA 1
ATOM 2809 C C . ASN B 1 100 ? 6.777 -22.578 -27.375 1 98.12 100 ASN B C 1
ATOM 2811 O O . ASN B 1 100 ? 7.133 -23.734 -27.641 1 98.12 100 ASN B O 1
ATOM 2815 N N . GLU B 1 101 ? 7.484 -21.781 -26.688 1 98.5 101 GLU B N 1
ATOM 2816 C CA . GLU B 1 101 ? 8.633 -22.281 -25.938 1 98.5 101 GLU B CA 1
ATOM 2817 C C . GLU B 1 101 ? 8.195 -22.891 -24.609 1 98.5 101 GLU B C 1
ATOM 2819 O O . GLU B 1 101 ? 7.352 -22.328 -23.906 1 98.5 101 GLU B O 1
ATOM 2824 N N . ALA B 1 102 ? 8.789 -24.078 -24.281 1 98.31 102 ALA B N 1
ATOM 2825 C CA . ALA B 1 102 ? 8.508 -24.703 -22.984 1 98.31 102 ALA B CA 1
ATOM 2826 C C . ALA B 1 102 ? 9.258 -23.984 -21.859 1 98.31 102 ALA B C 1
ATOM 2828 O O . ALA B 1 102 ? 10.406 -24.328 -21.562 1 98.31 102 ALA B O 1
ATOM 2829 N N . ILE B 1 103 ? 8.609 -23.062 -21.281 1 98.88 103 ILE B N 1
ATOM 2830 C CA . ILE B 1 103 ? 9.273 -22.219 -20.297 1 98.88 103 ILE B CA 1
ATOM 2831 C C . ILE B 1 103 ? 8.258 -21.75 -19.25 1 98.88 103 ILE B C 1
ATOM 2833 O O . ILE B 1 103 ? 7.059 -21.656 -19.531 1 98.88 103 ILE B O 1
ATOM 2837 N N . TYR B 1 104 ? 8.68 -21.516 -18.062 1 98.88 104 TYR B N 1
ATOM 2838 C CA . TYR B 1 104 ? 7.836 -20.906 -17.031 1 98.88 104 TYR B CA 1
ATOM 2839 C C . TYR B 1 104 ? 8.617 -19.875 -16.219 1 98.88 104 TYR B C 1
ATOM 2841 O O . TYR B 1 104 ? 9.852 -19.891 -16.219 1 98.88 104 TYR B O 1
ATOM 2849 N N . PHE B 1 105 ? 7.914 -18.922 -15.641 1 98.94 105 PHE B N 1
ATOM 2850 C CA . PHE B 1 105 ? 8.508 -17.766 -14.992 1 98.94 105 PHE B CA 1
ATOM 2851 C C . PHE B 1 105 ? 7.93 -17.562 -13.594 1 98.94 105 PHE B C 1
ATOM 2853 O O . PHE B 1 105 ? 6.82 -18.016 -13.305 1 98.94 105 PHE B O 1
ATOM 2860 N N . GLY B 1 106 ? 8.578 -16.891 -12.695 1 98.75 106 GLY B N 1
ATOM 2861 C CA . GLY B 1 106 ? 8.242 -16.562 -11.328 1 98.75 106 GLY B CA 1
ATOM 2862 C C . GLY B 1 106 ? 9.43 -16.078 -10.516 1 98.75 106 GLY B C 1
ATOM 2863 O O . GLY B 1 106 ? 10.344 -15.445 -11.062 1 98.75 106 GLY B O 1
ATOM 2864 N N . ARG B 1 107 ? 9.328 -16.219 -9.234 1 98.44 107 ARG B N 1
ATOM 2865 C CA . ARG B 1 107 ? 10.484 -16.031 -8.367 1 98.44 107 ARG B CA 1
ATOM 2866 C C . ARG B 1 107 ? 11.297 -17.312 -8.25 1 98.44 107 ARG B C 1
ATOM 2868 O O . ARG B 1 107 ? 10.859 -18.266 -7.602 1 98.44 107 ARG B O 1
ATOM 2875 N N . ARG B 1 108 ? 12.5 -17.25 -8.805 1 98.31 108 ARG B N 1
ATOM 2876 C CA . ARG B 1 108 ? 13.305 -18.469 -8.891 1 98.31 108 ARG B CA 1
ATOM 2877 C C . ARG B 1 108 ? 14.07 -18.719 -7.598 1 98.31 108 ARG B C 1
ATOM 2879 O O . ARG B 1 108 ? 14.695 -17.812 -7.055 1 98.31 108 ARG B O 1
ATOM 2886 N N . PHE B 1 109 ? 13.945 -19.953 -7.105 1 97.44 109 PHE B N 1
ATOM 2887 C CA . PHE B 1 109 ? 14.68 -20.422 -5.934 1 97.44 109 PHE B CA 1
ATOM 2888 C C . PHE B 1 109 ? 15.625 -21.547 -6.312 1 97.44 109 PHE B C 1
ATOM 2890 O O . PHE B 1 109 ? 15.391 -22.266 -7.281 1 97.44 109 PHE B O 1
ATOM 2897 N N . LYS B 1 110 ? 16.609 -21.781 -5.566 1 94.69 110 LYS B N 1
ATOM 2898 C CA . LYS B 1 110 ? 17.734 -22.609 -5.988 1 94.69 110 LYS B CA 1
ATOM 2899 C C . LYS B 1 110 ? 17.641 -24.016 -5.402 1 94.69 110 LYS B C 1
ATOM 2901 O O . LYS B 1 110 ? 17.875 -25 -6.098 1 94.69 110 LYS B O 1
ATOM 2906 N N . PRO B 1 111 ? 17.25 -24.125 -4.184 1 91 111 PRO B N 1
ATOM 2907 C CA . PRO B 1 111 ? 17.375 -25.453 -3.584 1 91 111 PRO B CA 1
ATOM 2908 C C . PRO B 1 111 ? 16.422 -26.484 -4.188 1 91 111 PRO B C 1
ATOM 2910 O O . PRO B 1 111 ? 15.391 -26.109 -4.75 1 91 111 PRO B O 1
ATOM 2913 N N . PHE B 1 112 ? 16.828 -27.812 -4.16 1 89.81 112 PHE B N 1
ATOM 2914 C CA . PHE B 1 112 ? 15.977 -28.984 -4.352 1 89.81 112 PHE B CA 1
ATOM 2915 C C . PHE B 1 112 ? 15.883 -29.359 -5.828 1 89.81 112 PHE B C 1
ATOM 2917 O O . PHE B 1 112 ? 15.68 -30.516 -6.172 1 89.81 112 PHE B O 1
ATOM 2924 N N . VAL B 1 113 ? 15.844 -28.312 -6.727 1 93.12 113 VAL B N 1
ATOM 2925 C CA . VAL B 1 113 ? 15.758 -28.562 -8.164 1 93.12 113 VAL B CA 1
ATOM 2926 C C . VAL B 1 113 ? 16.984 -27.969 -8.859 1 93.12 113 VAL B C 1
ATOM 2928 O O . VAL B 1 113 ? 17.359 -26.828 -8.602 1 93.12 113 VAL B O 1
ATOM 2931 N N . LYS B 1 114 ? 17.594 -28.703 -9.742 1 95.12 114 LYS B N 1
ATOM 2932 C CA . LYS B 1 114 ? 18.875 -28.312 -10.344 1 95.12 114 LYS B CA 1
ATOM 2933 C C . LYS B 1 114 ? 18.766 -26.969 -11.055 1 95.12 114 LYS B C 1
ATOM 2935 O O . LYS B 1 114 ? 19.578 -26.078 -10.828 1 95.12 114 LYS B O 1
ATOM 2940 N N . GLN B 1 115 ? 17.766 -26.766 -11.898 1 97.5 115 GLN B N 1
ATOM 2941 C CA . GLN B 1 115 ? 17.625 -25.516 -12.617 1 97.5 115 GLN B CA 1
ATOM 2942 C C . GLN B 1 115 ? 16.938 -24.453 -11.75 1 97.5 115 GLN B C 1
ATOM 2944 O O . GLN B 1 115 ? 16.781 -23.312 -12.18 1 97.5 115 GLN B O 1
ATOM 2949 N N . GLY B 1 116 ? 16.547 -24.828 -10.555 1 97.5 116 GLY B N 1
ATOM 2950 C CA . GLY B 1 116 ? 15.719 -23.984 -9.711 1 97.5 116 GLY B CA 1
ATOM 2951 C C . GLY B 1 116 ? 14.234 -24.203 -9.922 1 97.5 116 GLY B C 1
ATOM 2952 O O . GLY B 1 116 ? 13.828 -24.984 -10.789 1 97.5 116 GLY B O 1
ATOM 2953 N N . PHE B 1 117 ? 13.469 -23.625 -9.062 1 97.31 117 PHE B N 1
ATOM 2954 C CA . PHE B 1 117 ? 12.016 -23.688 -9.141 1 97.31 117 PHE B CA 1
ATOM 2955 C C . PHE B 1 117 ? 11.391 -22.344 -8.781 1 97.31 117 PHE B C 1
ATOM 2957 O O . PHE B 1 117 ? 12.07 -21.453 -8.242 1 97.31 117 PHE B O 1
ATOM 2964 N N . MET B 1 118 ? 10.18 -22.094 -9.172 1 98.69 118 MET B N 1
ATOM 2965 C CA . MET B 1 118 ? 9.516 -20.828 -8.922 1 98.69 118 MET B CA 1
ATOM 2966 C C . MET B 1 118 ? 8.672 -20.891 -7.652 1 98.69 118 MET B C 1
ATOM 2968 O O . MET B 1 118 ? 7.934 -21.859 -7.445 1 98.69 118 MET B O 1
ATOM 2972 N N . SER B 1 119 ? 8.82 -19.891 -6.844 1 97.75 119 SER B N 1
ATOM 2973 C CA . SER B 1 119 ? 8.086 -19.781 -5.586 1 97.75 119 SER B CA 1
ATOM 2974 C C . SER B 1 119 ? 6.586 -19.906 -5.809 1 97.75 119 SER B C 1
ATOM 2976 O O . SER B 1 119 ? 6.02 -19.219 -6.668 1 97.75 119 SER B O 1
ATOM 2978 N N . GLY B 1 120 ? 5.961 -20.75 -5.012 1 97.19 120 GLY B N 1
ATOM 2979 C CA . GLY B 1 120 ? 4.512 -20.875 -5.074 1 97.19 120 GLY B CA 1
ATOM 2980 C C . GLY B 1 120 ? 3.781 -19.609 -4.645 1 97.19 120 GLY B C 1
ATOM 2981 O O . GLY B 1 120 ? 2.824 -19.188 -5.297 1 97.19 120 GLY B O 1
ATOM 2982 N N . GLY B 1 121 ? 4.246 -19.016 -3.584 1 97.38 121 GLY B N 1
ATOM 2983 C CA . GLY B 1 121 ? 3.604 -17.844 -3.014 1 97.38 121 GLY B CA 1
ATOM 2984 C C . GLY B 1 121 ? 3.656 -16.625 -3.926 1 97.38 121 GLY B C 1
ATOM 2985 O O . GLY B 1 121 ? 2.689 -15.867 -4.012 1 97.38 121 GLY B O 1
ATOM 2986 N N . ALA B 1 122 ? 4.781 -16.469 -4.629 1 98.44 122 ALA B N 1
ATOM 2987 C CA . ALA B 1 122 ? 4.93 -15.352 -5.555 1 98.44 122 ALA B CA 1
ATOM 2988 C C . ALA B 1 122 ? 4.074 -15.555 -6.801 1 98.44 122 ALA B C 1
ATOM 2990 O O . ALA B 1 122 ? 3.797 -14.602 -7.535 1 98.44 122 ALA B O 1
ATOM 2991 N N . GLY B 1 123 ? 3.66 -16.812 -7.008 1 98.69 123 GLY B N 1
ATOM 2992 C CA . GLY B 1 123 ? 3.02 -17.188 -8.258 1 98.69 123 GLY B CA 1
ATOM 2993 C C . GLY B 1 123 ? 4.008 -17.5 -9.367 1 98.69 123 GLY B C 1
ATOM 2994 O O . GLY B 1 123 ? 5.188 -17.156 -9.266 1 98.69 123 GLY B O 1
ATOM 2995 N N . TYR B 1 124 ? 3.518 -18.234 -10.32 1 98.88 124 TYR B N 1
ATOM 2996 C CA . TYR B 1 124 ? 4.32 -18.531 -11.492 1 98.88 124 TYR B CA 1
ATOM 2997 C C . TYR B 1 124 ? 3.447 -18.641 -12.742 1 98.88 124 TYR B C 1
ATOM 2999 O O . TYR B 1 124 ? 2.246 -18.906 -12.641 1 98.88 124 TYR B O 1
ATOM 3007 N N . VAL B 1 125 ? 4.082 -18.406 -13.875 1 98.94 125 VAL B N 1
ATOM 3008 C CA . VAL B 1 125 ? 3.35 -18.391 -15.141 1 98.94 125 VAL B CA 1
ATOM 3009 C C . VAL B 1 125 ? 3.998 -19.359 -16.125 1 98.94 125 VAL B C 1
ATOM 3011 O O . VAL B 1 125 ? 5.223 -19.391 -16.266 1 98.94 125 VAL B O 1
ATOM 3014 N N . LEU B 1 126 ? 3.193 -20.234 -16.672 1 98.81 126 LEU B N 1
ATOM 3015 C CA . LEU B 1 126 ? 3.648 -21.234 -17.625 1 98.81 126 LEU B CA 1
ATOM 3016 C C . LEU B 1 126 ? 3.211 -20.891 -19.031 1 98.81 126 LEU B C 1
ATOM 3018 O O . LEU B 1 126 ? 2.082 -20.438 -19.25 1 98.81 126 LEU B O 1
ATOM 3022 N N . SER B 1 127 ? 4.078 -21.141 -20 1 98.88 127 SER B N 1
ATOM 3023 C CA . SER B 1 127 ? 3.676 -21.062 -21.406 1 98.88 127 SER B CA 1
ATOM 3024 C C . SER B 1 127 ? 2.703 -22.172 -21.766 1 98.88 127 SER B C 1
ATOM 3026 O O . SER B 1 127 ? 2.613 -23.188 -21.062 1 98.88 127 SER B O 1
ATOM 3028 N N . ARG B 1 128 ? 1.978 -21.969 -22.797 1 98.44 128 ARG B N 1
ATOM 3029 C CA . ARG B 1 128 ? 1.108 -23.016 -23.312 1 98.44 128 ARG B CA 1
ATOM 3030 C C . ARG B 1 128 ? 1.88 -24.312 -23.516 1 98.44 128 ARG B C 1
ATOM 3032 O O . ARG B 1 128 ? 1.413 -25.391 -23.109 1 98.44 128 ARG B O 1
ATOM 3039 N N . GLN B 1 129 ? 3.068 -24.203 -24.078 1 98.12 129 GLN B N 1
ATOM 3040 C CA . GLN B 1 129 ? 3.875 -25.391 -24.328 1 98.12 129 GLN B CA 1
ATOM 3041 C C . GLN B 1 129 ? 4.309 -26.047 -23.016 1 98.12 129 GLN B C 1
ATOM 3043 O O . GLN B 1 129 ? 4.41 -27.266 -22.922 1 98.12 129 GLN B O 1
ATOM 3048 N N . ALA B 1 130 ? 4.582 -25.25 -22.031 1 98 130 ALA B N 1
ATOM 3049 C CA . ALA B 1 130 ? 4.965 -25.797 -20.734 1 98 130 ALA B CA 1
ATOM 3050 C C . ALA B 1 130 ? 3.832 -26.625 -20.141 1 98 130 ALA B C 1
ATOM 3052 O O . ALA B 1 130 ? 4.062 -27.719 -19.609 1 98 130 ALA B O 1
ATOM 3053 N N . VAL B 1 131 ? 2.619 -26.109 -20.188 1 96.75 131 VAL B N 1
ATOM 3054 C CA . VAL B 1 131 ? 1.47 -26.844 -19.672 1 96.75 131 VAL B CA 1
ATOM 3055 C C . VAL B 1 131 ? 1.285 -28.125 -20.469 1 96.75 131 VAL B C 1
ATOM 3057 O O . VAL B 1 131 ? 1.05 -29.188 -19.891 1 96.75 131 VAL B O 1
ATOM 3060 N N . ARG B 1 132 ? 1.4 -28.031 -21.766 1 95.12 132 ARG B N 1
ATOM 3061 C CA . ARG B 1 132 ? 1.279 -29.203 -22.625 1 95.12 132 ARG B CA 1
ATOM 3062 C C . ARG B 1 132 ? 2.301 -30.266 -22.25 1 95.12 132 ARG B C 1
ATOM 3064 O O . ARG B 1 132 ? 1.954 -31.438 -22.094 1 95.12 132 ARG B O 1
ATOM 3071 N N . SER B 1 133 ? 3.52 -29.844 -22.078 1 93.31 133 SER B N 1
ATOM 3072 C CA . SER B 1 133 ? 4.594 -30.766 -21.719 1 93.31 133 SER B CA 1
ATOM 3073 C C . SER B 1 133 ? 4.336 -31.406 -20.359 1 93.31 133 SER B C 1
ATOM 3075 O O . SER B 1 133 ? 4.582 -32.594 -20.172 1 93.31 133 SER B O 1
ATOM 3077 N N . LEU B 1 134 ? 3.863 -30.625 -19.438 1 91.19 134 LEU B N 1
ATOM 3078 C CA . LEU B 1 134 ? 3.602 -31.094 -18.078 1 91.19 134 LEU B CA 1
ATOM 3079 C C . LEU B 1 134 ? 2.533 -32.188 -18.078 1 91.19 134 LEU B C 1
ATOM 3081 O O . LEU B 1 134 ? 2.699 -33.219 -17.438 1 91.19 134 LEU B O 1
ATOM 3085 N N . VAL B 1 135 ? 1.423 -32 -18.828 1 89 135 VAL B N 1
ATOM 3086 C CA . VAL B 1 135 ? 0.25 -32.875 -18.766 1 89 135 VAL B CA 1
ATOM 3087 C C . VAL B 1 135 ? 0.447 -34.062 -19.672 1 89 135 VAL B C 1
ATOM 3089 O O . VAL B 1 135 ? 0.147 -35.188 -19.281 1 89 135 VAL B O 1
ATOM 3092 N N . GLN B 1 136 ? 0.853 -33.875 -20.953 1 82 136 GLN B N 1
ATOM 3093 C CA . GLN B 1 136 ? 0.988 -34.969 -21.922 1 82 136 GLN B CA 1
ATOM 3094 C C . GLN B 1 136 ? 2.094 -35.938 -21.5 1 82 136 GLN B C 1
ATOM 3096 O O . GLN B 1 136 ? 1.914 -37.156 -21.562 1 82 136 GLN B O 1
ATOM 3101 N N . TYR B 1 137 ? 3.205 -35.375 -21.312 1 65.44 137 TYR B N 1
ATOM 3102 C CA . TYR B 1 137 ? 4.305 -36.25 -20.922 1 65.44 137 TYR B CA 1
ATOM 3103 C C . TYR B 1 137 ? 4.086 -36.812 -19.531 1 65.44 137 TYR B C 1
ATOM 3105 O O . TYR B 1 137 ? 4.445 -37.969 -19.234 1 65.44 137 TYR B O 1
ATOM 3113 N N . GLY B 1 138 ? 3.424 -36.031 -18.703 1 57.31 138 GLY B N 1
ATOM 3114 C CA . GLY B 1 138 ? 3.088 -36.531 -17.375 1 57.31 138 GLY B CA 1
ATOM 3115 C C . GLY B 1 138 ? 2.051 -37.625 -17.391 1 57.31 138 GLY B C 1
ATOM 3116 O O . GLY B 1 138 ? 2.113 -38.562 -16.578 1 57.31 138 GLY B O 1
ATOM 3117 N N . ASN B 1 139 ? 1.043 -37.531 -18.328 1 54.78 139 ASN B N 1
ATOM 3118 C CA . ASN B 1 139 ? 0.007 -38.562 -18.438 1 54.78 139 ASN B CA 1
ATOM 3119 C C . ASN B 1 139 ? 0.545 -39.812 -19.094 1 54.78 139 ASN B C 1
ATOM 3121 O O . ASN B 1 139 ? 0.139 -40.938 -18.734 1 54.78 139 ASN B O 1
ATOM 3125 N N . SER B 1 140 ? 1.16 -39.656 -20.25 1 47.94 140 SER B N 1
ATOM 3126 C CA . SER B 1 140 ? 1.655 -40.844 -20.875 1 47.94 140 SER B CA 1
ATOM 3127 C C . SER B 1 140 ? 2.723 -41.531 -20.031 1 47.94 140 SER B C 1
ATOM 3129 O O . SER B 1 140 ? 2.77 -42.75 -19.938 1 47.94 140 SER B O 1
ATOM 3131 N N . THR B 1 141 ? 3.723 -40.812 -19.719 1 46.56 141 THR B N 1
ATOM 3132 C CA . THR B 1 141 ? 4.797 -41.312 -18.875 1 46.56 141 THR B CA 1
ATOM 3133 C C . THR B 1 141 ? 4.383 -41.312 -17.406 1 46.56 141 THR B C 1
ATOM 3135 O O . THR B 1 141 ? 4.871 -40.469 -16.625 1 46.56 141 THR B O 1
ATOM 3138 N N . THR B 1 142 ? 3.191 -41.5 -17.141 1 46.5 142 THR B N 1
ATOM 3139 C CA . THR B 1 142 ? 2.375 -41.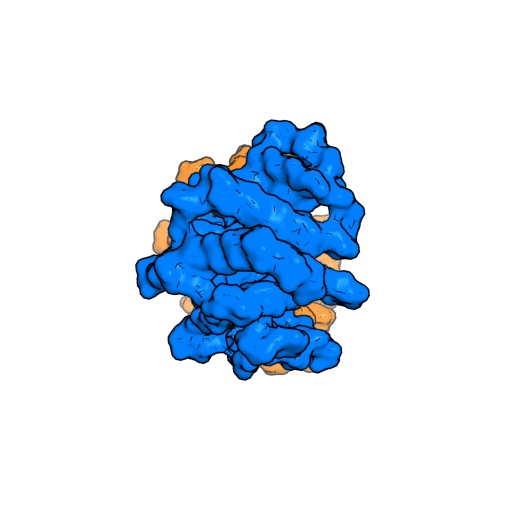469 -15.938 1 46.5 142 THR B CA 1
ATOM 3140 C C . THR B 1 142 ? 3.115 -42.125 -14.773 1 46.5 142 THR B C 1
ATOM 3142 O O . THR B 1 142 ? 3.033 -41.656 -13.641 1 46.5 142 THR B O 1
ATOM 3145 N N . SER B 1 143 ? 3.633 -43.281 -15.203 1 45.88 143 SER B N 1
ATOM 3146 C CA . SER B 1 143 ? 4.309 -44 -14.125 1 45.88 143 SER B CA 1
ATOM 3147 C C . SER B 1 143 ? 5.465 -43.188 -13.555 1 45.88 143 SER B C 1
ATOM 3149 O O . SER B 1 143 ? 5.684 -43.156 -12.344 1 45.88 143 SER B O 1
ATOM 3151 N N . TYR B 1 144 ? 6.184 -42.719 -14.484 1 45.94 144 TYR B N 1
ATOM 3152 C CA . TYR B 1 144 ? 7.41 -42.094 -14.016 1 45.94 144 TYR B CA 1
ATOM 3153 C C . TYR B 1 144 ? 7.117 -40.75 -13.352 1 45.94 144 TYR B C 1
ATOM 3155 O O . TYR B 1 144 ? 7.652 -40.438 -12.281 1 45.94 144 TYR B O 1
ATOM 3163 N N . LEU B 1 145 ? 6.297 -39.875 -13.961 1 51.94 145 LEU B N 1
ATOM 3164 C CA . LEU B 1 145 ? 5.918 -38.625 -13.336 1 51.94 145 LEU B CA 1
ATOM 3165 C C . LEU B 1 145 ? 5.219 -38.875 -12 1 51.94 145 LEU B C 1
ATOM 3167 O O . LEU B 1 145 ? 5.406 -38.125 -11.047 1 51.94 145 LEU B O 1
ATOM 3171 N N . ASN B 1 146 ? 4.352 -39.938 -12.094 1 54.59 146 ASN B N 1
ATOM 3172 C CA . ASN B 1 146 ? 3.725 -40.312 -10.828 1 54.59 146 ASN B CA 1
ATOM 3173 C C . ASN B 1 146 ? 4.766 -40.656 -9.773 1 54.59 146 ASN B C 1
ATOM 3175 O O . ASN B 1 146 ? 4.559 -40.406 -8.586 1 54.59 146 ASN B O 1
ATOM 3179 N N . SER B 1 147 ? 5.762 -41.281 -10.273 1 53.91 147 SER B N 1
ATOM 3180 C CA . SER B 1 147 ? 6.789 -41.656 -9.297 1 53.91 147 SER B CA 1
ATOM 3181 C C . SER B 1 147 ? 7.605 -40.438 -8.891 1 53.91 147 SER B C 1
ATOM 3183 O O . SER B 1 147 ? 7.895 -40.219 -7.707 1 53.91 147 SER B O 1
ATOM 3185 N N . ILE B 1 148 ? 8.078 -39.75 -9.82 1 53.66 148 ILE B N 1
ATOM 3186 C CA . ILE B 1 148 ? 9 -38.656 -9.516 1 53.66 148 ILE B CA 1
ATOM 3187 C C . ILE B 1 148 ? 8.227 -37.469 -9 1 53.66 148 ILE B C 1
ATOM 3189 O O . ILE B 1 148 ? 8.711 -36.719 -8.133 1 53.66 148 ILE B O 1
ATOM 3193 N N . CYS B 1 149 ? 7.117 -37.219 -9.672 1 60.75 149 CYS B N 1
ATOM 3194 C CA . CYS B 1 149 ? 6.289 -36.094 -9.18 1 60.75 149 CYS B CA 1
ATOM 3195 C C . CYS B 1 149 ? 5.422 -36.562 -8.016 1 60.75 149 CYS B C 1
ATOM 3197 O O . CYS B 1 149 ? 4.582 -35.812 -7.527 1 60.75 149 CYS B O 1
ATOM 3199 N N . GLU B 1 150 ? 5.598 -37.812 -7.609 1 57.25 150 GLU B N 1
ATOM 3200 C CA . GLU B 1 150 ? 4.895 -38.281 -6.414 1 57.25 150 GLU B CA 1
ATOM 3201 C C . GLU B 1 150 ? 5.668 -37.906 -5.148 1 57.25 150 GLU B C 1
ATOM 3203 O O . GLU B 1 150 ? 6.879 -38.156 -5.074 1 57.25 150 GLU B O 1
ATOM 3208 N N . PRO B 1 151 ? 5.039 -37.094 -4.336 1 53.75 151 PRO B N 1
ATOM 3209 C CA . PRO B 1 151 ? 5.664 -36.594 -3.107 1 53.75 151 PRO B CA 1
ATOM 3210 C C . PRO B 1 151 ? 6.172 -37.719 -2.209 1 53.75 151 PRO B C 1
ATOM 3212 O O . PRO B 1 151 ? 5.398 -38.594 -1.803 1 53.75 151 PRO B O 1
ATOM 3215 N N . THR B 1 152 ? 7.234 -38.375 -2.439 1 50.97 152 THR B N 1
ATOM 3216 C CA . THR B 1 152 ? 7.625 -39.281 -1.36 1 50.97 152 THR B CA 1
ATOM 3217 C C . THR B 1 152 ? 7.715 -38.531 -0.034 1 50.97 152 THR B C 1
ATOM 3219 O O . THR B 1 152 ? 7.367 -39.062 1.017 1 50.97 152 THR B O 1
ATOM 3222 N N . THR B 1 153 ? 8.266 -37.375 -0.001 1 55.44 153 THR B N 1
ATOM 3223 C CA . THR B 1 153 ? 8.406 -36.531 1.179 1 55.44 153 THR B CA 1
ATOM 3224 C C . THR B 1 153 ? 7.742 -35.188 0.948 1 55.44 153 THR B C 1
ATOM 3226 O O . THR B 1 153 ? 7.691 -34.688 -0.183 1 55.44 153 THR B O 1
ATOM 3229 N N . PHE B 1 154 ? 6.887 -34.938 1.999 1 56.47 154 PHE B N 1
ATOM 3230 C CA . PHE B 1 154 ? 6.188 -33.656 1.915 1 56.47 154 PHE B CA 1
ATOM 3231 C C . PHE B 1 154 ? 7.156 -32.531 1.559 1 56.47 154 PHE B C 1
ATOM 3233 O O . PHE B 1 154 ? 8.016 -32.156 2.363 1 56.47 154 PHE B O 1
ATOM 3240 N N . ILE B 1 155 ? 7.207 -32.25 0.217 1 73.19 155 ILE B N 1
ATOM 3241 C CA . ILE B 1 155 ? 7.934 -31.047 -0.212 1 73.19 155 ILE B CA 1
ATOM 3242 C C . ILE B 1 155 ? 6.957 -30.016 -0.785 1 73.19 155 ILE B C 1
ATOM 3244 O O . ILE B 1 155 ? 5.801 -30.344 -1.067 1 73.19 155 ILE B O 1
ATOM 3248 N N . GLY B 1 156 ? 7.199 -28.781 -0.702 1 87.56 156 GLY B N 1
ATOM 3249 C CA . GLY B 1 156 ? 6.375 -27.703 -1.232 1 87.56 156 GLY B CA 1
ATOM 3250 C C . GLY B 1 156 ? 5.887 -27.969 -2.645 1 87.56 156 GLY B C 1
ATOM 3251 O O . GLY B 1 156 ? 6.602 -28.562 -3.453 1 87.56 156 GLY B O 1
ATOM 3252 N N . GLU B 1 157 ? 4.57 -27.734 -2.928 1 91 157 GLU B N 1
ATOM 3253 C CA . GLU B 1 157 ? 3.98 -27.938 -4.246 1 91 157 GLU B CA 1
ATOM 3254 C C . GLU B 1 157 ? 4.805 -27.266 -5.336 1 91 157 GLU B C 1
ATOM 3256 O O . GLU B 1 157 ? 4.906 -27.766 -6.453 1 91 157 GLU B O 1
ATOM 3261 N N . ASP B 1 158 ? 5.453 -26.109 -5.055 1 94.69 158 ASP B N 1
ATOM 3262 C CA . ASP B 1 158 ? 6.273 -25.391 -6.02 1 94.69 158 ASP B CA 1
ATOM 3263 C C . ASP B 1 158 ? 7.555 -26.141 -6.336 1 94.69 158 ASP B C 1
ATOM 3265 O O . ASP B 1 158 ? 8.016 -26.156 -7.48 1 94.69 158 ASP B O 1
ATOM 3269 N N . VAL B 1 159 ? 8.086 -26.844 -5.344 1 93 159 VAL B N 1
ATOM 3270 C CA . VAL B 1 159 ? 9.266 -27.656 -5.551 1 93 159 VAL B CA 1
ATOM 3271 C C . VAL B 1 159 ? 8.922 -28.859 -6.438 1 93 159 VAL B C 1
ATOM 3273 O O . VAL B 1 159 ? 9.641 -29.156 -7.387 1 93 159 VAL B O 1
ATOM 3276 N N . GLN B 1 160 ? 7.816 -29.5 -6.148 1 90.12 160 GLN B N 1
ATOM 3277 C CA . GLN B 1 160 ? 7.395 -30.656 -6.926 1 90.12 160 GLN B CA 1
ATOM 3278 C C . GLN B 1 160 ? 7.105 -30.281 -8.375 1 90.12 160 GLN B C 1
ATOM 3280 O O . GLN B 1 160 ? 7.496 -30.984 -9.297 1 90.12 160 GLN B O 1
ATOM 3285 N N . LEU B 1 161 ? 6.441 -29.172 -8.516 1 93.25 161 LEU B N 1
ATOM 3286 C CA . LEU B 1 161 ? 6.191 -28.703 -9.867 1 93.25 161 LEU B CA 1
ATOM 3287 C C . LEU B 1 161 ? 7.5 -28.422 -10.602 1 93.25 161 LEU B C 1
ATOM 3289 O O . LEU B 1 161 ? 7.656 -28.781 -11.766 1 93.25 161 LEU B O 1
ATOM 3293 N N . GLY B 1 162 ? 8.414 -27.734 -9.914 1 94.31 162 GLY B N 1
ATOM 3294 C CA . GLY B 1 162 ? 9.711 -27.453 -10.5 1 94.31 162 GLY B CA 1
ATOM 3295 C C . GLY B 1 162 ? 10.438 -28.703 -10.969 1 94.31 162 GLY B C 1
ATOM 3296 O O . GLY B 1 162 ? 11.016 -28.719 -12.062 1 94.31 162 GLY B O 1
ATOM 3297 N N . HIS B 1 163 ? 10.383 -29.719 -10.133 1 90.81 163 HIS B N 1
ATOM 3298 C CA . HIS B 1 163 ? 11 -31 -10.484 1 90.81 163 HIS B CA 1
ATOM 3299 C C . HIS B 1 163 ? 10.367 -31.578 -11.742 1 90.81 163 HIS B C 1
ATOM 3301 O O . HIS B 1 163 ? 11.078 -32.031 -12.648 1 90.81 163 HIS B O 1
ATOM 3307 N N . CYS B 1 164 ? 9.117 -31.594 -11.742 1 90.25 164 CYS B N 1
ATOM 3308 C CA . CYS B 1 164 ? 8.391 -32.156 -12.875 1 90.25 164 CYS B CA 1
ATOM 3309 C C . CYS B 1 164 ? 8.672 -31.391 -14.156 1 90.25 164 CYS B C 1
ATOM 3311 O O . CYS B 1 164 ? 8.922 -32 -15.203 1 90.25 164 CYS B O 1
ATOM 3313 N N . LEU B 1 165 ? 8.648 -30.125 -14.047 1 94.69 165 LEU B N 1
ATOM 3314 C CA . LEU B 1 165 ? 8.883 -29.281 -15.219 1 94.69 165 LEU B CA 1
ATOM 3315 C C . LEU B 1 165 ? 10.297 -29.484 -15.758 1 94.69 165 LEU B C 1
ATOM 3317 O O . LEU B 1 165 ? 10.508 -29.562 -16.969 1 94.69 165 LEU B O 1
ATOM 3321 N N . GLU B 1 166 ? 11.258 -29.562 -14.859 1 93.25 166 GLU B N 1
ATOM 3322 C CA . GLU B 1 166 ? 12.625 -29.812 -15.289 1 93.25 166 GLU B CA 1
ATOM 3323 C C . GLU B 1 166 ? 12.727 -31.141 -16.031 1 93.25 166 GLU B C 1
ATOM 3325 O O . GLU B 1 166 ? 13.383 -31.234 -17.078 1 93.25 166 GLU B O 1
ATOM 3330 N N . MET B 1 167 ? 12.07 -32.094 -15.594 1 88.56 167 MET B N 1
ATOM 3331 C CA . MET B 1 167 ? 12.148 -33.438 -16.141 1 88.56 167 MET B CA 1
ATOM 3332 C C . MET B 1 167 ? 11.562 -33.469 -17.562 1 88.56 167 MET B C 1
ATOM 3334 O O . MET B 1 167 ? 12.031 -34.25 -18.391 1 88.56 167 MET B O 1
ATOM 3338 N N . VAL B 1 168 ? 10.609 -32.688 -17.797 1 89.75 168 VAL B N 1
ATOM 3339 C CA . VAL B 1 168 ? 9.961 -32.75 -19.094 1 89.75 168 VAL B CA 1
ATOM 3340 C C . VAL B 1 168 ? 10.547 -31.672 -20.016 1 89.75 168 VAL B C 1
ATOM 3342 O O . VAL B 1 168 ? 9.977 -31.359 -21.062 1 89.75 168 VAL B O 1
ATOM 3345 N N . GLY B 1 169 ? 11.531 -31.016 -19.562 1 92.81 169 GLY B N 1
ATOM 3346 C CA . GLY B 1 169 ? 12.297 -30.141 -20.422 1 92.81 169 GLY B CA 1
ATOM 3347 C C . GLY B 1 169 ? 11.797 -28.719 -20.438 1 92.81 169 GLY B C 1
ATOM 3348 O O . GLY B 1 169 ? 12.109 -27.953 -21.344 1 92.81 169 GLY B O 1
ATOM 3349 N N . VAL B 1 170 ? 10.977 -28.375 -19.484 1 97.31 170 VAL B N 1
ATOM 3350 C CA . VAL B 1 170 ? 10.508 -27 -19.375 1 97.31 170 VAL B CA 1
ATOM 3351 C C . VAL B 1 170 ? 11.555 -26.141 -18.672 1 97.31 170 VAL B C 1
ATOM 3353 O O . VAL B 1 170 ? 11.977 -26.469 -17.547 1 97.31 170 VAL B O 1
ATOM 3356 N N . LYS B 1 171 ? 11.93 -25.047 -19.25 1 98.56 171 LYS B N 1
ATOM 3357 C CA . LYS B 1 171 ? 13 -24.188 -18.734 1 98.56 171 LYS B CA 1
ATOM 3358 C C . LYS B 1 171 ? 12.461 -23.219 -17.688 1 98.56 171 LYS B C 1
ATOM 3360 O O . LYS B 1 171 ? 11.352 -22.703 -17.812 1 98.56 171 LYS B O 1
ATOM 3365 N N . ALA B 1 172 ? 13.289 -23.031 -16.672 1 98.69 172 ALA B N 1
ATOM 3366 C CA . ALA B 1 172 ? 13.016 -21.969 -15.703 1 98.69 172 ALA B CA 1
ATOM 3367 C C . ALA B 1 172 ? 13.602 -20.641 -16.172 1 98.69 172 ALA B C 1
ATOM 3369 O O . ALA B 1 172 ? 14.82 -20.484 -16.25 1 98.69 172 ALA B O 1
ATOM 3370 N N . GLY B 1 173 ? 12.734 -19.688 -16.438 1 98.5 173 GLY B N 1
ATOM 3371 C CA . GLY B 1 173 ? 13.18 -18.422 -17.016 1 98.5 173 GLY B CA 1
ATOM 3372 C C . GLY B 1 173 ? 13.5 -17.375 -15.969 1 98.5 173 GLY B C 1
ATOM 3373 O O . GLY B 1 173 ? 13.195 -17.547 -14.781 1 98.5 173 GLY B O 1
ATOM 3374 N N . ASP B 1 174 ? 14.172 -16.312 -16.422 1 97.81 174 ASP B N 1
ATOM 3375 C CA . ASP B 1 174 ? 14.562 -15.18 -15.594 1 97.81 174 ASP B CA 1
ATOM 3376 C C . ASP B 1 174 ? 13.578 -14.023 -15.742 1 97.81 174 ASP B C 1
ATOM 3378 O O . ASP B 1 174 ? 13.305 -13.57 -16.859 1 97.81 174 ASP B O 1
ATOM 3382 N N . THR B 1 175 ? 13.039 -13.547 -14.641 1 97.88 175 THR B N 1
ATOM 3383 C CA . THR B 1 175 ? 12.031 -12.492 -14.703 1 97.88 175 THR B CA 1
ATOM 3384 C C . THR B 1 175 ? 12.625 -11.156 -14.258 1 97.88 175 THR B C 1
ATOM 3386 O O . THR B 1 175 ? 11.93 -10.141 -14.227 1 97.88 175 THR B O 1
ATOM 3389 N N . ARG B 1 176 ? 13.914 -11.055 -13.898 1 97.94 176 ARG B N 1
ATOM 3390 C CA . ARG B 1 176 ? 14.547 -9.844 -13.398 1 97.94 176 ARG B CA 1
ATOM 3391 C C . ARG B 1 176 ? 14.609 -8.766 -14.477 1 97.94 176 ARG B C 1
ATOM 3393 O O . ARG B 1 176 ? 14.617 -9.078 -15.672 1 97.94 176 ARG B O 1
ATOM 3400 N N . ASP B 1 177 ? 14.516 -7.539 -14 1 96.56 177 ASP B N 1
ATOM 3401 C CA . ASP B 1 177 ? 14.609 -6.445 -14.961 1 96.56 177 ASP B CA 1
ATOM 3402 C C . ASP B 1 177 ? 16.062 -6.191 -15.367 1 96.56 177 ASP B C 1
ATOM 3404 O O . ASP B 1 177 ? 16.953 -6.969 -15.023 1 96.56 177 ASP B O 1
ATOM 3408 N N . SER B 1 178 ? 16.281 -5.176 -16.188 1 94.75 178 SER B N 1
ATOM 3409 C CA . SER B 1 178 ? 17.594 -4.922 -16.781 1 94.75 178 SER B CA 1
ATOM 3410 C C . SER B 1 178 ? 18.625 -4.613 -15.703 1 94.75 178 SER B C 1
ATOM 3412 O O . SER B 1 178 ? 19.828 -4.77 -15.922 1 94.75 178 SER B O 1
ATOM 3414 N N . GLU B 1 179 ? 18.203 -4.238 -14.484 1 94.31 179 GLU B N 1
ATOM 3415 C CA . GLU B 1 179 ? 19.109 -3.936 -13.383 1 94.31 179 GLU B CA 1
ATOM 3416 C C . GLU B 1 179 ? 19.281 -5.145 -12.469 1 94.31 179 GLU B C 1
ATOM 3418 O O . GLU B 1 179 ? 20 -5.07 -11.461 1 94.31 179 GLU B O 1
ATOM 3423 N N . GLY B 1 180 ? 18.578 -6.215 -12.797 1 95.62 180 GLY B N 1
ATOM 3424 C CA . GLY B 1 180 ? 18.672 -7.426 -12 1 95.62 180 GLY B CA 1
ATOM 3425 C C . GLY B 1 180 ? 17.672 -7.473 -10.859 1 95.62 180 GLY B C 1
ATOM 3426 O O . GLY B 1 180 ? 17.766 -8.32 -9.977 1 95.62 180 GLY B O 1
ATOM 3427 N N . LYS B 1 181 ? 16.703 -6.574 -10.836 1 96.19 181 LYS B N 1
ATOM 3428 C CA . LYS B 1 181 ? 15.719 -6.52 -9.758 1 96.19 181 LYS B CA 1
ATOM 3429 C C . LYS B 1 181 ? 14.562 -7.477 -10.023 1 96.19 181 LYS B C 1
ATOM 3431 O O . LYS B 1 181 ? 14.117 -7.621 -11.164 1 96.19 181 LYS B O 1
ATOM 3436 N N . GLU B 1 182 ? 14.086 -8.016 -8.984 1 97 182 GLU B N 1
ATOM 3437 C CA . GLU B 1 182 ? 13.047 -9.031 -9.055 1 97 182 GLU B CA 1
ATOM 3438 C C . GLU B 1 182 ? 11.68 -8.414 -9.336 1 97 182 GLU B C 1
ATOM 3440 O O . GLU B 1 182 ? 11.445 -7.246 -9.008 1 97 182 GLU B O 1
ATOM 3445 N N . ARG B 1 183 ? 10.781 -9.25 -9.914 1 98.19 183 ARG B N 1
ATOM 3446 C CA . ARG B 1 183 ? 9.438 -8.781 -10.242 1 98.19 183 ARG B CA 1
ATOM 3447 C C . ARG B 1 183 ? 8.383 -9.578 -9.484 1 98.19 183 ARG B C 1
ATOM 3449 O O . ARG B 1 183 ? 7.254 -9.117 -9.305 1 98.19 183 ARG B O 1
ATOM 3456 N N . PHE B 1 184 ? 8.688 -10.828 -9.117 1 98.62 184 PHE B N 1
ATOM 3457 C CA . PHE B 1 184 ? 7.805 -11.695 -8.352 1 98.62 184 PHE B CA 1
ATOM 3458 C C . PHE B 1 184 ? 8.258 -11.797 -6.902 1 98.62 184 PHE B C 1
ATOM 3460 O O . PHE B 1 184 ? 9.406 -12.156 -6.633 1 98.62 184 PHE B O 1
ATOM 3467 N N . PHE B 1 185 ? 7.379 -11.609 -5.961 1 98.25 185 PHE B N 1
ATOM 3468 C CA . PHE B 1 185 ? 7.832 -11.508 -4.578 1 98.25 185 PHE B CA 1
ATOM 3469 C C . PHE B 1 185 ? 7.066 -12.484 -3.688 1 98.25 185 PHE B C 1
ATOM 3471 O O . PHE B 1 185 ? 5.844 -12.383 -3.557 1 98.25 185 PHE B O 1
ATOM 3478 N N . PRO B 1 186 ? 7.781 -13.367 -3.037 1 97.75 186 PRO B N 1
ATOM 3479 C CA . PRO B 1 186 ? 7.156 -14.445 -2.264 1 97.75 186 PRO B CA 1
ATOM 3480 C C . PRO B 1 186 ? 6.699 -13.992 -0.88 1 97.75 186 PRO B C 1
ATOM 3482 O O . PRO B 1 186 ? 6.117 -14.773 -0.128 1 97.75 186 PRO B O 1
ATOM 3485 N N . LEU B 1 187 ? 6.996 -12.734 -0.508 1 97.56 187 LEU B N 1
ATOM 3486 C CA . LEU B 1 187 ? 6.602 -12.18 0.783 1 97.56 187 LEU B CA 1
ATOM 3487 C C . LEU B 1 187 ? 5.82 -10.883 0.601 1 97.56 187 LEU B C 1
ATOM 3489 O O . LEU B 1 187 ? 5.375 -10.57 -0.507 1 97.56 187 LEU B O 1
ATOM 3493 N N . ARG B 1 188 ? 5.59 -10.203 1.723 1 97.44 188 ARG B N 1
ATOM 3494 C CA . ARG B 1 188 ? 4.836 -8.953 1.699 1 97.44 188 ARG B CA 1
ATOM 3495 C C . ARG B 1 188 ? 5.637 -7.844 1.022 1 97.44 188 ARG B C 1
ATOM 3497 O O . ARG B 1 188 ? 6.867 -7.879 1.011 1 97.44 188 ARG B O 1
ATOM 3504 N N . PRO B 1 189 ? 4.898 -6.812 0.519 1 97.06 189 PRO B N 1
ATOM 3505 C CA . PRO B 1 189 ? 5.613 -5.688 -0.091 1 97.06 189 PRO B CA 1
ATOM 3506 C C . PRO B 1 189 ? 6.652 -5.07 0.843 1 97.06 189 PRO B C 1
ATOM 3508 O O . PRO B 1 189 ? 7.793 -4.84 0.438 1 97.06 189 PRO B O 1
ATOM 3511 N N . GLU B 1 190 ? 6.293 -4.883 2.125 1 95.94 190 GLU B N 1
ATOM 3512 C CA . GLU B 1 190 ? 7.188 -4.211 3.064 1 95.94 190 GLU B CA 1
ATOM 3513 C C . GLU B 1 190 ? 8.453 -5.027 3.295 1 95.94 190 GLU B C 1
ATOM 3515 O O . GLU B 1 190 ? 9.531 -4.461 3.512 1 95.94 190 GLU B O 1
ATOM 3520 N N . ASP B 1 191 ? 8.328 -6.328 3.234 1 95.44 191 ASP B N 1
ATOM 3521 C CA . ASP B 1 191 ? 9.484 -7.188 3.441 1 95.44 191 ASP B CA 1
ATOM 3522 C C . ASP B 1 191 ? 10.523 -6.984 2.344 1 95.44 191 ASP B C 1
ATOM 3524 O O . ASP B 1 191 ? 11.727 -7.02 2.607 1 95.44 191 ASP B O 1
ATOM 3528 N N . HIS B 1 192 ? 10.023 -6.734 1.149 1 95.5 192 HIS B N 1
ATOM 3529 C CA . HIS B 1 192 ? 10.938 -6.664 0.013 1 95.5 192 HIS B CA 1
ATOM 3530 C C . HIS B 1 192 ? 11.352 -5.227 -0.269 1 95.5 192 HIS B C 1
ATOM 3532 O O . HIS B 1 192 ? 12.445 -4.984 -0.792 1 95.5 192 HIS B O 1
ATOM 3538 N N . ILE B 1 193 ? 10.531 -4.309 0.127 1 94.31 193 ILE B N 1
ATOM 3539 C CA . ILE B 1 193 ? 10.766 -2.904 -0.193 1 94.31 193 ILE B CA 1
ATOM 3540 C C . ILE B 1 193 ? 11.688 -2.281 0.859 1 94.31 193 ILE B C 1
ATOM 3542 O O . ILE B 1 193 ? 12.586 -1.506 0.527 1 94.31 193 ILE B O 1
ATOM 3546 N N . VAL B 1 194 ? 11.422 -2.615 2.141 1 93.19 194 VAL B N 1
ATOM 3547 C CA . VAL B 1 194 ? 12.156 -1.999 3.242 1 93.19 194 VAL B CA 1
ATOM 3548 C C . VAL B 1 194 ? 13.469 -2.75 3.475 1 93.19 194 VAL B C 1
ATOM 3550 O O . VAL B 1 194 ? 13.461 -3.959 3.711 1 93.19 194 VAL B O 1
ATOM 3553 N N . ARG B 1 195 ? 14.539 -2.023 3.465 1 87.88 195 ARG B N 1
ATOM 3554 C CA . ARG B 1 195 ? 15.852 -2.621 3.68 1 87.88 195 ARG B CA 1
ATOM 3555 C C . ARG B 1 195 ? 15.953 -3.234 5.074 1 87.88 195 ARG B C 1
ATOM 3557 O O . ARG B 1 195 ? 15.57 -2.605 6.062 1 87.88 195 ARG B O 1
ATOM 3564 N N . GLY B 1 196 ? 16.391 -4.48 5.035 1 89.62 196 GLY B N 1
ATOM 3565 C CA . GLY B 1 196 ? 16.688 -5.121 6.305 1 89.62 196 GLY B CA 1
ATOM 3566 C C . GLY B 1 196 ? 15.469 -5.738 6.961 1 89.62 196 GLY B C 1
ATOM 3567 O O . GLY B 1 196 ? 15.547 -6.238 8.086 1 89.62 196 GLY B O 1
ATOM 3568 N N . ASN B 1 197 ? 14.336 -5.699 6.316 1 92.69 197 ASN B N 1
ATOM 3569 C CA . ASN B 1 197 ? 13.102 -6.172 6.926 1 92.69 197 ASN B CA 1
ATOM 3570 C C . ASN B 1 197 ? 13.016 -7.695 6.918 1 92.69 197 ASN B C 1
ATOM 3572 O O . ASN B 1 197 ? 12.25 -8.281 7.68 1 92.69 197 ASN B O 1
ATOM 3576 N N . ILE B 1 198 ? 13.734 -8.359 6 1 93.81 198 ILE B N 1
ATOM 3577 C CA . ILE B 1 198 ? 13.844 -9.82 6.059 1 93.81 198 ILE B CA 1
ATOM 3578 C C . ILE B 1 198 ? 14.984 -10.211 7 1 93.81 198 ILE B C 1
ATOM 3580 O O . ILE B 1 198 ? 16.141 -9.867 6.762 1 93.81 198 ILE B O 1
ATOM 3584 N N . PRO B 1 199 ? 14.633 -10.898 8 1 95.12 199 PRO B N 1
ATOM 3585 C CA . PRO B 1 199 ? 15.672 -11.266 8.969 1 95.12 199 PRO B CA 1
ATOM 3586 C C . PRO B 1 199 ? 16.859 -11.984 8.32 1 95.12 199 PRO B C 1
ATOM 3588 O O . PRO B 1 199 ? 16.672 -12.781 7.395 1 95.12 199 PRO B O 1
ATOM 3591 N N . LYS B 1 200 ? 18.016 -11.836 8.883 1 93.62 200 LYS B N 1
ATOM 3592 C CA . LYS B 1 200 ? 19.25 -12.383 8.32 1 93.62 200 LYS B CA 1
ATOM 3593 C C . LYS B 1 200 ? 19.234 -13.906 8.336 1 93.62 200 LYS B C 1
ATOM 3595 O O . LYS B 1 200 ? 19.828 -14.547 7.473 1 93.62 200 LYS B O 1
ATOM 3600 N N . ASN B 1 201 ? 18.531 -14.477 9.258 1 96 201 ASN B N 1
ATOM 3601 C CA . ASN B 1 201 ? 18.516 -15.93 9.383 1 96 201 ASN B CA 1
ATOM 3602 C C . ASN B 1 201 ? 17.312 -16.547 8.68 1 96 201 ASN B C 1
ATOM 3604 O O . ASN B 1 201 ? 17 -17.719 8.875 1 96 201 ASN B O 1
ATOM 3608 N N . SER B 1 202 ? 16.688 -15.719 7.914 1 95 202 SER B N 1
ATOM 3609 C CA . SER B 1 202 ? 15.508 -16.203 7.191 1 95 202 SER B CA 1
ATOM 3610 C C . SER B 1 202 ? 15.891 -17.219 6.121 1 95 202 SER B C 1
ATOM 3612 O O . SER B 1 202 ? 16.922 -17.062 5.457 1 95 202 SER B O 1
ATOM 3614 N N . TRP B 1 203 ? 14.969 -18.219 5.914 1 93.75 203 TRP B N 1
ATOM 3615 C CA . TRP B 1 203 ? 15.125 -19.203 4.84 1 93.75 203 TRP B CA 1
ATOM 3616 C C . TRP B 1 203 ? 15.305 -18.5 3.496 1 93.75 203 TRP B C 1
ATOM 3618 O O . TRP B 1 203 ? 15.914 -19.062 2.576 1 93.75 203 TRP B O 1
ATOM 3628 N N . TYR B 1 204 ? 14.758 -17.328 3.402 1 94.88 204 TYR B N 1
ATOM 3629 C CA . TYR B 1 204 ? 14.719 -16.547 2.168 1 94.88 204 TYR B CA 1
ATOM 3630 C C . TYR B 1 204 ? 16.109 -16.422 1.559 1 94.88 204 TYR B C 1
ATOM 3632 O O . TYR B 1 204 ? 16.281 -16.656 0.359 1 94.88 204 TYR B O 1
ATOM 3640 N N . TRP B 1 205 ? 17.062 -16.266 2.334 1 94.81 205 TRP B N 1
ATOM 3641 C CA . TRP B 1 205 ? 18.406 -15.93 1.863 1 94.81 205 TRP B CA 1
ATOM 3642 C C . TRP B 1 205 ? 19.109 -17.156 1.293 1 94.81 205 TRP B C 1
ATOM 3644 O O . TRP B 1 205 ? 19.859 -17.062 0.323 1 94.81 205 TRP B O 1
ATOM 3654 N N . SER B 1 206 ? 18.828 -18.297 1.837 1 94.81 206 SER B N 1
ATOM 3655 C CA . SER B 1 206 ? 19.453 -19.516 1.335 1 94.81 206 SER B CA 1
ATOM 3656 C C . SER B 1 206 ? 18.75 -20.031 0.09 1 94.81 206 SER B C 1
ATOM 3658 O O . SER B 1 206 ? 19.281 -20.875 -0.63 1 94.81 206 SER B O 1
ATOM 3660 N N . HIS B 1 207 ? 17.562 -19.453 -0.182 1 95.38 207 HIS B N 1
ATOM 3661 C CA . HIS B 1 207 ? 16.75 -20 -1.274 1 95.38 207 HIS B CA 1
ATOM 3662 C C . HIS B 1 207 ? 16.922 -19.172 -2.545 1 95.38 207 HIS B C 1
ATOM 3664 O O . HIS B 1 207 ? 16.594 -19.641 -3.641 1 95.38 207 HIS B O 1
ATOM 3670 N N . ILE B 1 208 ? 17.359 -17.953 -2.467 1 94.69 208 ILE B N 1
ATOM 3671 C CA . ILE B 1 208 ? 17.375 -17.078 -3.633 1 94.69 208 ILE B CA 1
ATOM 3672 C C . ILE B 1 20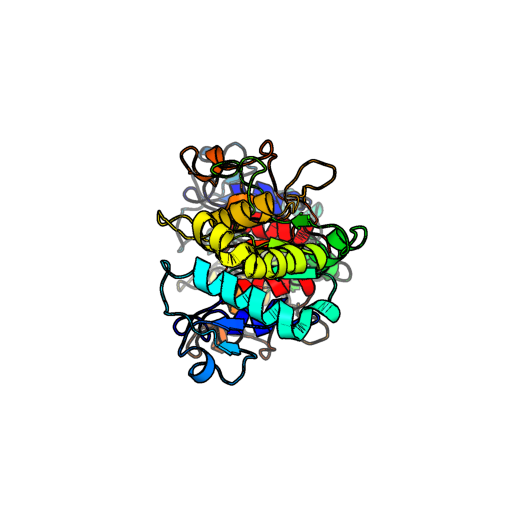8 ? 18.328 -17.641 -4.691 1 94.69 208 ILE B C 1
ATOM 3674 O O . ILE B 1 208 ? 19.375 -18.188 -4.359 1 94.69 208 ILE B O 1
ATOM 3678 N N . TYR B 1 209 ? 17.859 -17.547 -5.914 1 96.5 209 TYR B N 1
ATOM 3679 C CA . TYR B 1 209 ? 18.625 -18.094 -7.035 1 96.5 209 TYR B CA 1
ATOM 3680 C C . TYR B 1 209 ? 19.641 -17.078 -7.551 1 96.5 209 TYR B C 1
ATOM 3682 O O . TYR B 1 209 ? 20.781 -17.438 -7.832 1 96.5 209 TYR B O 1
ATOM 3690 N N . TYR B 1 210 ? 19.25 -15.812 -7.719 1 94.88 210 TYR B N 1
ATOM 3691 C CA . TYR B 1 210 ? 20.094 -14.727 -8.195 1 94.88 210 TYR B CA 1
ATOM 3692 C C . TYR B 1 210 ? 20.625 -13.891 -7.035 1 94.88 210 TYR B C 1
ATOM 3694 O O . TYR B 1 210 ? 20.031 -13.883 -5.949 1 94.88 210 TYR B O 1
ATOM 3702 N N . PRO B 1 211 ? 21.719 -13.18 -7.277 1 88.06 211 PRO B N 1
ATOM 3703 C CA . PRO B 1 211 ? 22.172 -12.258 -6.234 1 88.06 211 PRO B CA 1
ATOM 3704 C C . PRO B 1 211 ? 21.094 -11.25 -5.832 1 88.06 211 PRO B C 1
ATOM 3706 O O . PRO B 1 211 ? 20.328 -10.773 -6.684 1 88.06 211 PRO B O 1
ATOM 3709 N N . HIS B 1 212 ? 21.031 -11.117 -4.496 1 80.38 212 HIS B N 1
ATOM 3710 C CA . HIS B 1 212 ? 20.016 -10.203 -3.996 1 80.38 212 HIS B CA 1
ATOM 3711 C C . HIS B 1 212 ? 20.375 -8.75 -4.297 1 80.38 212 HIS B C 1
ATOM 3713 O O . HIS B 1 212 ? 21.438 -8.273 -3.885 1 80.38 212 HIS B O 1
ATOM 3719 N N . LEU B 1 213 ? 19.562 -8.172 -5.117 1 80.88 213 LEU B N 1
ATOM 3720 C CA . LEU B 1 213 ? 19.672 -6.73 -5.32 1 80.88 213 LEU B CA 1
ATOM 3721 C C . LEU B 1 213 ? 18.578 -5.992 -4.551 1 80.88 213 LEU B C 1
ATOM 3723 O O . LEU B 1 213 ? 17.438 -6.441 -4.512 1 80.88 213 LEU B O 1
ATOM 3727 N N . GLN B 1 214 ? 19.031 -5.059 -3.846 1 78.44 214 GLN B N 1
ATOM 3728 C CA . GLN B 1 214 ? 18.125 -4.301 -2.998 1 78.44 214 GLN B CA 1
ATOM 3729 C C . GLN B 1 214 ? 17.016 -3.65 -3.824 1 78.44 214 GLN B C 1
ATOM 3731 O O . GLN B 1 214 ? 17.266 -3.129 -4.91 1 78.44 214 GLN B O 1
ATOM 3736 N N . GLY B 1 215 ? 15.812 -3.803 -3.189 1 82.94 215 GLY B N 1
ATOM 3737 C CA . GLY B 1 215 ? 14.68 -3.088 -3.766 1 82.94 215 GLY B CA 1
ATOM 3738 C C . GLY B 1 215 ? 13.867 -3.938 -4.727 1 82.94 215 GLY B C 1
ATOM 3739 O O . GLY B 1 215 ? 14.266 -5.051 -5.066 1 82.94 215 GLY B O 1
ATOM 3740 N N . CYS B 1 216 ? 12.789 -3.42 -5.133 1 93.06 216 CYS B N 1
ATOM 3741 C CA . CYS B 1 216 ? 11.859 -4.051 -6.062 1 93.06 216 CYS B CA 1
ATOM 3742 C C . CYS B 1 216 ? 11.953 -3.406 -7.441 1 93.06 216 CYS B C 1
ATOM 3744 O O . CYS B 1 216 ? 12.203 -2.205 -7.555 1 93.06 216 CYS B O 1
ATOM 3746 N N . SER B 1 217 ? 11.82 -4.23 -8.492 1 96.88 217 SER B N 1
ATOM 3747 C CA . SER B 1 217 ? 11.703 -3.676 -9.844 1 96.88 217 SER B CA 1
ATOM 3748 C C . SER B 1 217 ? 10.578 -2.646 -9.922 1 96.88 217 SER B C 1
ATOM 3750 O O . SER B 1 217 ? 9.586 -2.752 -9.203 1 96.88 217 SER B O 1
ATOM 3752 N N . ARG B 1 218 ? 10.711 -1.657 -10.844 1 96.69 218 ARG B N 1
ATOM 3753 C CA . ARG B 1 218 ? 9.648 -0.691 -11.102 1 96.69 218 ARG B CA 1
ATOM 3754 C C . ARG B 1 218 ? 8.461 -1.354 -11.789 1 96.69 218 ARG B C 1
ATOM 3756 O O . ARG B 1 218 ? 7.383 -0.766 -11.883 1 96.69 218 ARG B O 1
ATOM 3763 N N . THR B 1 219 ? 8.734 -2.533 -12.297 1 97.94 219 THR B N 1
ATOM 3764 C CA . THR B 1 219 ? 7.676 -3.291 -12.961 1 97.94 219 THR B CA 1
ATOM 3765 C C . THR B 1 219 ? 7.375 -4.578 -12.203 1 97.94 219 THR B C 1
ATOM 3767 O O . THR B 1 219 ? 7.266 -5.648 -12.805 1 97.94 219 THR B O 1
ATOM 3770 N N . ALA B 1 220 ? 7.285 -4.441 -10.859 1 98.25 220 ALA B N 1
ATOM 3771 C CA . ALA B 1 220 ? 6.922 -5.586 -10.023 1 98.25 220 ALA B CA 1
ATOM 3772 C C . ALA B 1 220 ? 5.637 -6.238 -10.523 1 98.25 220 ALA B C 1
ATOM 3774 O O . ALA B 1 220 ? 4.73 -5.555 -11 1 98.25 220 ALA B O 1
ATOM 3775 N N . ILE B 1 221 ? 5.543 -7.512 -10.359 1 98.81 221 ILE B N 1
ATOM 3776 C CA . ILE B 1 221 ? 4.422 -8.25 -10.93 1 98.81 221 ILE B CA 1
ATOM 3777 C C . ILE B 1 221 ? 3.549 -8.805 -9.805 1 98.81 221 ILE B C 1
ATOM 3779 O O . ILE B 1 221 ? 2.32 -8.812 -9.906 1 98.81 221 ILE B O 1
ATOM 3783 N N . SER B 1 222 ? 4.172 -9.305 -8.688 1 98.81 222 SER B N 1
ATOM 3784 C CA . SER B 1 222 ? 3.309 -9.906 -7.68 1 98.81 222 SER B CA 1
ATOM 3785 C C . SER B 1 222 ? 3.914 -9.773 -6.285 1 98.81 222 SER B C 1
ATOM 3787 O O . SER B 1 222 ? 5.133 -9.664 -6.141 1 98.81 222 SER B O 1
ATOM 3789 N N . PHE B 1 223 ? 3.096 -9.75 -5.34 1 98.69 223 PHE B N 1
ATOM 3790 C CA . PHE B 1 223 ? 3.428 -9.82 -3.92 1 98.69 223 PHE B CA 1
ATOM 3791 C C . PHE B 1 223 ? 2.564 -10.859 -3.217 1 98.69 223 PHE B C 1
ATOM 3793 O O . PHE B 1 223 ? 1.41 -11.078 -3.594 1 98.69 223 PHE B O 1
ATOM 3800 N N . HIS B 1 224 ? 3.105 -11.453 -2.168 1 98.62 224 HIS B N 1
ATOM 3801 C CA . HIS B 1 224 ? 2.42 -12.516 -1.442 1 98.62 224 HIS B CA 1
ATOM 3802 C C . HIS B 1 224 ? 2.076 -12.078 -0.022 1 98.62 224 HIS B C 1
ATOM 3804 O O . HIS B 1 224 ? 2.559 -11.047 0.45 1 98.62 224 HIS B O 1
ATOM 3810 N N . TYR B 1 225 ? 1.131 -12.812 0.594 1 98.44 225 TYR B N 1
ATOM 3811 C CA . TYR B 1 225 ? 0.625 -12.562 1.939 1 98.44 225 TYR B CA 1
ATOM 3812 C C . TYR B 1 225 ? -0.115 -11.234 2.004 1 98.44 225 TYR B C 1
ATOM 3814 O O . TYR B 1 225 ? 0.104 -10.438 2.922 1 98.44 225 TYR B O 1
ATOM 3822 N N . ILE B 1 226 ? -0.881 -10.953 1.066 1 98.56 226 ILE B N 1
ATOM 3823 C CA . ILE B 1 226 ? -1.669 -9.727 0.994 1 98.56 226 ILE B CA 1
ATOM 3824 C C . ILE B 1 226 ? -3.041 -9.953 1.623 1 98.56 226 ILE B C 1
ATOM 3826 O O . ILE B 1 226 ? -3.779 -10.852 1.209 1 98.56 226 ILE B O 1
ATOM 3830 N N . THR B 1 227 ? -3.375 -9.211 2.598 1 97.69 227 THR B N 1
ATOM 3831 C CA . THR B 1 227 ? -4.672 -9.328 3.25 1 97.69 227 THR B CA 1
ATOM 3832 C C . THR B 1 227 ? -5.785 -8.812 2.34 1 97.69 227 THR B C 1
ATOM 3834 O O . THR B 1 227 ? -5.523 -8.055 1.403 1 97.69 227 THR B O 1
ATOM 3837 N N . PRO B 1 228 ? -7.012 -9.227 2.637 1 97.69 228 PRO B N 1
ATOM 3838 C CA . PRO B 1 228 ? -8.141 -8.766 1.827 1 97.69 228 PRO B CA 1
ATOM 3839 C C . PRO B 1 228 ? -8.211 -7.238 1.723 1 97.69 228 PRO B C 1
ATOM 3841 O O . PRO B 1 228 ? -8.359 -6.699 0.624 1 97.69 228 PRO B O 1
ATOM 3844 N N . ASN B 1 229 ? -8.031 -6.516 2.803 1 97 229 ASN B N 1
ATOM 3845 C CA . ASN B 1 229 ? -8.078 -5.055 2.773 1 97 229 ASN B CA 1
ATOM 3846 C C . ASN B 1 229 ? -6.922 -4.477 1.962 1 97 229 ASN B C 1
ATOM 3848 O O . ASN B 1 229 ? -7.109 -3.518 1.21 1 97 229 ASN B O 1
ATOM 3852 N N . MET B 1 230 ? -5.848 -5.09 2.102 1 96.94 230 MET B N 1
ATOM 3853 C CA . MET B 1 230 ? -4.672 -4.598 1.389 1 96.94 230 MET B CA 1
ATOM 3854 C C . MET B 1 230 ? -4.805 -4.836 -0.111 1 96.94 230 MET B C 1
ATOM 3856 O O . MET B 1 230 ? -4.234 -4.098 -0.916 1 96.94 230 MET B O 1
ATOM 3860 N N . MET B 1 231 ? -5.605 -5.859 -0.53 1 98.25 231 MET B N 1
ATOM 3861 C CA . MET B 1 231 ? -5.895 -6.051 -1.948 1 98.25 231 MET B CA 1
ATOM 3862 C C . MET B 1 231 ? -6.48 -4.785 -2.561 1 98.25 231 MET B C 1
ATOM 3864 O O . MET B 1 231 ? -6.031 -4.332 -3.613 1 98.25 231 MET B O 1
ATOM 3868 N N . TYR B 1 232 ? -7.355 -4.188 -1.861 1 97.38 232 TYR B N 1
ATOM 3869 C CA . TYR B 1 232 ? -8.047 -3 -2.357 1 97.38 232 TYR B CA 1
ATOM 3870 C C . TYR B 1 232 ? -7.152 -1.77 -2.262 1 97.38 232 TYR B C 1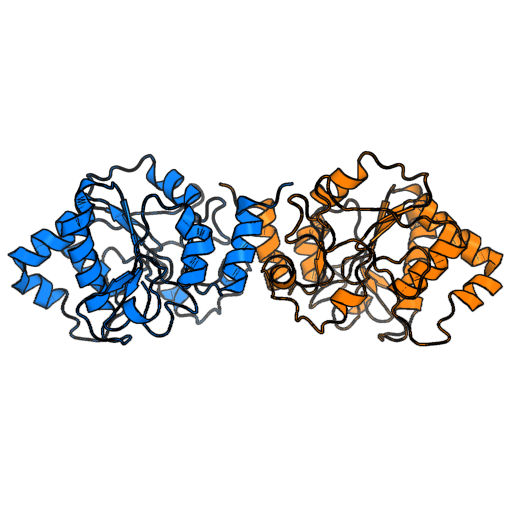
ATOM 3872 O O . TYR B 1 232 ? -7.164 -0.915 -3.152 1 97.38 232 TYR B O 1
ATOM 3880 N N . ALA B 1 233 ? -6.422 -1.68 -1.169 1 96.25 233 ALA B N 1
ATOM 3881 C CA . ALA B 1 233 ? -5.488 -0.566 -1.035 1 96.25 233 ALA B CA 1
ATOM 3882 C C . ALA B 1 233 ? -4.465 -0.568 -2.17 1 96.25 233 ALA B C 1
ATOM 3884 O O . ALA B 1 233 ? -4.203 0.472 -2.777 1 96.25 233 ALA B O 1
ATOM 3885 N N . MET B 1 234 ? -3.945 -1.748 -2.43 1 97 234 MET B N 1
ATOM 3886 C CA . MET B 1 234 ? -2.98 -1.859 -3.518 1 97 234 MET B CA 1
ATOM 3887 C C . MET B 1 234 ? -3.629 -1.532 -4.859 1 97 234 MET B C 1
ATOM 3889 O O . MET B 1 234 ? -3.025 -0.864 -5.699 1 97 234 MET B O 1
ATOM 3893 N N . ASP B 1 235 ? -4.84 -2.016 -5.039 1 96.56 235 ASP B N 1
ATOM 3894 C CA . ASP B 1 235 ? -5.555 -1.687 -6.27 1 96.56 235 ASP B CA 1
ATOM 3895 C C . ASP B 1 235 ? -5.688 -0.175 -6.441 1 96.56 235 ASP B C 1
ATOM 3897 O O . ASP B 1 235 ? -5.523 0.347 -7.547 1 96.56 235 ASP B O 1
ATOM 3901 N N . TYR B 1 236 ? -5.98 0.518 -5.395 1 96.69 236 TYR B N 1
ATOM 3902 C CA . TYR B 1 236 ? -6.109 1.971 -5.43 1 96.69 236 TYR B CA 1
ATOM 3903 C C . TYR B 1 236 ? -4.777 2.627 -5.766 1 96.69 236 TYR B C 1
ATOM 3905 O O . TYR B 1 236 ? -4.703 3.477 -6.66 1 96.69 236 TYR B O 1
ATOM 3913 N N . PHE B 1 237 ? -3.662 2.229 -5.117 1 96.06 237 PHE B N 1
ATOM 3914 C CA . PHE B 1 237 ? -2.355 2.852 -5.297 1 96.06 237 PHE B CA 1
ATOM 3915 C C . PHE B 1 237 ? -1.81 2.57 -6.691 1 96.06 237 PHE B C 1
ATOM 3917 O O . PHE B 1 237 ? -1.171 3.434 -7.301 1 96.06 237 PHE B O 1
ATOM 3924 N N . VAL B 1 238 ? -2.139 1.4 -7.188 1 95 238 VAL B N 1
ATOM 3925 C CA . VAL B 1 238 ? -1.552 0.971 -8.453 1 95 238 VAL B CA 1
ATOM 3926 C C . VAL B 1 238 ? -2.354 1.549 -9.617 1 95 238 VAL B C 1
ATOM 3928 O O . VAL B 1 238 ? -1.78 1.97 -10.625 1 95 238 VAL B O 1
ATOM 3931 N N . TYR B 1 239 ? -3.691 1.669 -9.477 1 94.69 239 TYR B N 1
ATOM 3932 C CA . TYR B 1 239 ? -4.488 1.914 -10.672 1 94.69 239 TYR B CA 1
ATOM 3933 C C . TYR B 1 239 ? -5.273 3.213 -10.547 1 94.69 239 TYR B C 1
ATOM 3935 O O . TYR B 1 239 ? -5.676 3.803 -11.555 1 94.69 239 TYR B O 1
ATOM 3943 N N . ASN B 1 240 ? -5.527 3.646 -9.391 1 93.38 240 ASN B N 1
ATOM 3944 C CA . ASN B 1 240 ? -6.457 4.766 -9.258 1 93.38 240 ASN B CA 1
ATOM 3945 C C . ASN B 1 240 ? -5.727 6.055 -8.891 1 93.38 240 ASN B C 1
ATOM 3947 O O . ASN B 1 240 ? -6.043 7.121 -9.422 1 93.38 240 ASN B O 1
ATOM 3951 N N . LEU B 1 241 ? -4.734 5.961 -7.996 1 94.06 241 LEU B N 1
ATOM 3952 C CA . LEU B 1 241 ? -4.016 7.148 -7.535 1 94.06 241 LEU B CA 1
ATOM 3953 C C . LEU B 1 241 ? -3.176 7.746 -8.656 1 94.06 241 LEU B C 1
ATOM 3955 O O . LEU B 1 241 ? -2.479 7.02 -9.375 1 94.06 241 LEU B O 1
ATOM 3959 N N . THR B 1 242 ? -3.354 9.039 -8.898 1 88.94 242 THR B N 1
ATOM 3960 C CA . THR B 1 242 ? -2.576 9.75 -9.906 1 88.94 242 THR B CA 1
ATOM 3961 C C . THR B 1 242 ? -1.735 10.844 -9.266 1 88.94 242 THR B C 1
ATOM 3963 O O . THR B 1 242 ? -2.029 11.289 -8.148 1 88.94 242 THR B O 1
ATOM 3966 N N . ARG B 1 243 ? -0.621 11.172 -9.836 1 83.12 243 ARG B N 1
ATOM 3967 C CA . ARG B 1 243 ? 0.212 12.281 -9.391 1 83.12 243 ARG B CA 1
ATOM 3968 C C . ARG B 1 243 ? 0.48 13.266 -10.523 1 83.12 243 ARG B C 1
ATOM 3970 O O . ARG B 1 243 ? 0.516 12.875 -11.695 1 83.12 243 ARG B O 1
#

Nearest PDB structures (foldseek):
  7q4i-assembly1_A  TM=9.329E-01  e=1.199E-31  Drosophila melanogaster
  6wmo-assembly1_B  TM=6.680E-01  e=1.950E-07  Homo sapiens
  2j0b-assembly1_A  TM=7.750E-01  e=6.797E-07  Mus musculus
  7jhm-assembly2_B  TM=6.369E-01  e=7.645E-08  Homo sapiens
  4frq-assembly1_A-2  TM=4.866E-01  e=1.083E-02  Homo sapiens

Foldseek 3Di:
DEELVCCVQQQVLVCVFCVVVDPDDEAQYEPPNCVSCVPGRYDYFPFDDDQLCVLVSVLRVLVVCLVPPLVVDFKDKQEYSQKAFPVVLVCVLCVPPGLLAQEKEAQFWPPPANLTWHARQLIMMTGSNVSVLLNVCCVVVVVVLCVQLPCPDDDGSRSSSRNSSVVSPRHYDDSADPVRFAQGENAAPCCQAPPCNQDPPDPVVNTHDDDDDHHHDPSRTMHGRHGSVNSVVCSCVPPPDDD/DEELVCCVQFLVLVCVFCVVVDPDDEAQYEPNNCVSCVPGRYDYFPFDDDQLCVLVSVLRVLVVCLVPPLVVDFKDKQEYSQKAFPVVLVCVLCVPPGLLAQEKEAQFWPPPANLTWHARQLIMMTGSNVSVLLNVCCVVVVVVLCVQLPCPDPDGSRSSSRNSSVVSPRHYDDSADPVRFAQGENAAQCCQAPPCNQDPPDPVVNTHDDDDDHHHDPSRTMHGRHGSVNSVVCSCVPPPDDD

Sequence (486 aa):
MTSPLTVVSKATHVQNTWGKRCNKILFMGSNGTQVKAKHLPVVELPVKEGREYLWQKTKEAFLHIYSSDLNNYDWFLKADDDTYVIVENLRHFLRDKDQNEAIYFGRRFKPFVKQGFMSGGAGYVLSRQAVRSLVQYGNSTTSYLNSICEPTTFIGEDVQLGHCLEMVGVKAGDTRDSEGKERFFPLRPEDHIVRGNIPKNSWYWSHIYYPHLQGCSRTAISFHYITPNMMYAMDYFVYNLTRMTSPLTVVSKATHVQNTWGKRCNKILFMGSNGTQVKAKHLPVVELPVKEGREYLWQKTKEAFLHIYSSDLNNYDWFLKADDDTYVIVENLRHFLRDKDQNEAIYFGRRFKPFVKQGFMSGGAGYVLSRQAVRSLVQYGNSTTSYLNSICEPTTFIGEDVQLGHCLEMVGVKAGDTRDSEGKERFFPLRPEDHIVRGNIPKNSWYWSHIYYPHLQGCSRTAISFHYITPNMMYAMDYFVYNLTR

pLDDT: mean 92.23, std 11.76, range [45.88, 98.94]

InterPro domains:
  IPR003378 Fringe-like, glycosyltransferase domain [PF02434] (14-171)
  IPR026050 C1GALT1/C1GALT1-specific chaperone 1 [PTHR23033] (1-241)

Radius of gyration: 27.09 Å; Cα contacts (8 Å, |Δi|>4): 927; chains: 2; bounding box: 44×85×57 Å